Protein AF-A0A9D1MCW4-F1 (afdb_monomer)

Radius of gyration: 29.09 Å; Cα contacts (8 Å, |Δi|>4): 1003; chains: 1; bounding box: 78×63×83 Å

Structure (mmCIF, N/CA/C/O backbone):
data_AF-A0A9D1MCW4-F1
#
_entry.id   AF-A0A9D1MCW4-F1
#
loop_
_atom_site.group_PDB
_atom_site.id
_atom_site.type_symbol
_atom_site.label_atom_id
_atom_site.label_alt_id
_atom_site.label_comp_id
_atom_site.label_asym_id
_atom_site.label_entity_id
_atom_site.label_seq_id
_atom_site.pdbx_PDB_ins_code
_atom_site.Cartn_x
_atom_site.Cartn_y
_atom_site.Cartn_z
_atom_site.occupancy
_atom_site.B_iso_or_equiv
_atom_site.auth_seq_id
_atom_site.auth_comp_id
_atom_site.auth_asym_id
_atom_site.auth_atom_id
_atom_site.pdbx_PDB_model_num
ATOM 1 N N . MET A 1 1 ? 51.360 -38.820 -6.468 1.00 54.59 1 MET A N 1
ATOM 2 C CA . MET A 1 1 ? 50.993 -37.391 -6.310 1.00 54.59 1 MET A CA 1
ATOM 3 C C . MET A 1 1 ? 51.090 -36.592 -7.607 1.00 54.59 1 MET A C 1
ATOM 5 O O . MET A 1 1 ? 50.058 -36.106 -8.044 1.00 54.59 1 MET A O 1
ATOM 9 N N . ARG A 1 2 ? 52.249 -36.519 -8.287 1.00 48.69 2 ARG A N 1
ATOM 10 C CA . ARG A 1 2 ? 52.429 -35.687 -9.503 1.00 48.69 2 ARG A CA 1
ATOM 11 C C . ARG A 1 2 ? 51.416 -35.915 -10.642 1.00 48.69 2 ARG A C 1
ATOM 13 O O . ARG A 1 2 ? 50.946 -34.943 -11.211 1.00 48.69 2 ARG A O 1
ATOM 20 N N . ARG A 1 3 ? 51.007 -37.157 -10.939 1.00 44.38 3 ARG A N 1
ATOM 21 C CA . ARG A 1 3 ? 50.003 -37.432 -11.997 1.00 44.38 3 ARG A CA 1
ATOM 22 C C . ARG A 1 3 ? 48.566 -37.016 -11.642 1.00 44.38 3 ARG A C 1
ATOM 24 O O . ARG A 1 3 ? 47.810 -36.688 -12.543 1.00 44.38 3 ARG A O 1
ATOM 31 N N . ARG A 1 4 ? 48.198 -36.989 -10.353 1.00 45.53 4 ARG A N 1
ATOM 32 C CA . ARG A 1 4 ? 46.858 -36.552 -9.909 1.00 45.53 4 ARG A CA 1
ATOM 33 C C . ARG A 1 4 ? 46.729 -35.026 -9.883 1.00 45.53 4 ARG A C 1
ATOM 35 O O . ARG A 1 4 ? 45.672 -34.515 -10.210 1.00 45.53 4 ARG A O 1
ATOM 42 N N . ILE A 1 5 ? 47.820 -34.317 -9.585 1.00 63.72 5 ILE A N 1
ATOM 43 C CA . ILE A 1 5 ? 47.869 -32.844 -9.612 1.00 63.72 5 ILE A CA 1
ATOM 44 C C . ILE A 1 5 ? 47.811 -32.318 -11.057 1.00 63.72 5 ILE A C 1
ATOM 46 O O . ILE A 1 5 ? 47.117 -31.346 -11.322 1.00 63.72 5 ILE A O 1
ATOM 50 N N . ILE A 1 6 ? 48.463 -32.999 -12.008 1.00 64.69 6 ILE A N 1
ATOM 51 C CA . ILE A 1 6 ? 48.416 -32.622 -13.432 1.00 64.69 6 ILE A CA 1
ATOM 52 C C . ILE A 1 6 ? 47.017 -32.850 -14.032 1.00 64.69 6 ILE A C 1
ATOM 54 O O . ILE A 1 6 ? 46.547 -32.005 -14.783 1.00 64.69 6 ILE A O 1
ATOM 58 N N . MET A 1 7 ? 46.313 -33.930 -13.665 1.00 57.62 7 MET A N 1
ATOM 59 C CA . MET A 1 7 ? 44.915 -34.119 -14.088 1.00 57.62 7 MET A CA 1
ATOM 60 C C . MET A 1 7 ? 43.969 -33.073 -13.484 1.00 57.62 7 MET A C 1
ATOM 62 O O . MET A 1 7 ? 43.104 -32.585 -14.196 1.00 57.62 7 MET A O 1
ATOM 66 N N . LEU A 1 8 ? 44.159 -32.686 -12.217 1.00 56.41 8 LEU A N 1
ATOM 67 C CA . LEU A 1 8 ? 43.368 -31.626 -11.576 1.00 56.41 8 LEU A CA 1
ATOM 68 C C . LEU A 1 8 ? 43.591 -30.255 -12.231 1.00 56.41 8 LEU A C 1
ATOM 70 O O . LEU A 1 8 ? 42.631 -29.524 -12.427 1.00 56.41 8 LEU A O 1
ATOM 74 N N . LEU A 1 9 ? 44.823 -29.939 -12.643 1.00 55.91 9 LEU A N 1
ATOM 75 C CA . LEU A 1 9 ? 45.144 -28.697 -13.360 1.00 55.91 9 LEU A CA 1
ATOM 76 C C . LEU A 1 9 ? 44.615 -28.675 -14.802 1.00 55.91 9 LEU A C 1
ATOM 78 O O . LEU A 1 9 ? 44.145 -27.636 -15.253 1.00 55.91 9 LEU A O 1
ATOM 82 N N . ILE A 1 10 ? 44.641 -29.807 -15.514 1.00 59.81 10 ILE A N 1
ATOM 83 C CA . ILE A 1 10 ? 44.050 -29.911 -16.860 1.00 59.81 10 ILE A CA 1
ATOM 84 C C . ILE A 1 10 ? 42.520 -29.835 -16.776 1.00 59.81 10 ILE A C 1
ATOM 86 O O . ILE A 1 10 ? 41.901 -29.157 -17.585 1.00 59.81 10 ILE A O 1
ATOM 90 N N . MET A 1 11 ? 41.907 -30.457 -15.768 1.00 48.34 11 MET A N 1
ATOM 91 C CA . MET A 1 11 ? 40.462 -30.398 -15.547 1.00 48.34 11 MET A CA 1
ATOM 92 C C . MET A 1 11 ? 40.008 -28.999 -15.091 1.00 48.34 11 MET A C 1
ATOM 94 O O . MET A 1 11 ? 38.966 -28.540 -15.542 1.00 48.34 11 MET A O 1
ATOM 98 N N . MET A 1 12 ? 40.819 -28.271 -14.309 1.00 50.31 12 MET A N 1
ATOM 99 C CA . MET A 1 12 ? 40.600 -26.843 -14.023 1.00 50.31 12 MET A CA 1
ATOM 100 C C . MET A 1 12 ? 40.759 -25.964 -15.270 1.00 50.31 12 MET A C 1
ATOM 102 O O . MET A 1 12 ? 39.941 -25.077 -15.461 1.00 50.31 12 MET A O 1
ATOM 106 N N . CYS A 1 13 ? 41.734 -26.232 -16.150 1.00 42.53 13 CYS A N 1
ATOM 107 C CA . CYS A 1 13 ? 41.876 -25.495 -17.414 1.00 42.53 13 CYS A CA 1
ATOM 108 C C . CYS A 1 13 ? 40.705 -25.742 -18.377 1.00 42.53 13 CYS A C 1
ATOM 110 O O . CYS A 1 13 ? 40.255 -24.809 -19.034 1.00 42.53 13 CYS A O 1
ATOM 112 N N . VAL A 1 14 ? 40.181 -26.971 -18.440 1.00 48.94 14 VAL A N 1
ATOM 113 C CA . VAL A 1 14 ? 39.008 -27.305 -19.266 1.00 48.94 14 VAL A CA 1
ATOM 114 C C . VAL A 1 14 ? 37.723 -26.718 -18.666 1.00 48.94 14 VAL A C 1
ATOM 116 O O . VAL A 1 14 ? 36.883 -26.234 -19.414 1.00 48.94 14 VAL A O 1
ATOM 119 N N . LEU A 1 15 ? 37.599 -26.647 -17.335 1.00 41.38 15 LEU A N 1
ATOM 120 C CA . LEU A 1 15 ? 36.475 -25.972 -16.668 1.00 41.38 15 LEU A CA 1
ATOM 121 C C . LEU A 1 15 ? 36.540 -24.439 -16.797 1.00 41.38 15 LEU A C 1
ATOM 123 O O . LEU A 1 15 ? 35.501 -23.805 -16.927 1.00 41.38 15 LEU A O 1
ATOM 127 N N . THR A 1 16 ? 37.733 -23.832 -16.863 1.00 44.56 16 THR A N 1
ATOM 128 C CA . THR A 1 16 ? 37.869 -22.398 -17.190 1.00 44.56 16 THR A CA 1
ATOM 129 C C . THR A 1 16 ? 37.683 -22.106 -18.680 1.00 44.56 16 THR A C 1
ATOM 131 O O . THR A 1 16 ? 37.289 -21.001 -19.032 1.00 44.56 16 THR A O 1
ATOM 134 N N . GLN A 1 17 ? 37.916 -23.088 -19.560 1.00 38.47 17 GLN A N 1
ATOM 135 C CA . GLN A 1 17 ? 37.635 -22.971 -20.998 1.00 38.47 17 GLN A CA 1
ATOM 136 C C . GLN A 1 17 ? 36.160 -23.218 -21.345 1.00 38.47 17 GLN A C 1
ATOM 138 O O . GLN A 1 17 ? 35.706 -22.737 -22.375 1.00 38.47 17 GLN A O 1
ATOM 143 N N . GLN A 1 18 ? 35.389 -23.880 -20.475 1.00 36.19 18 GLN A N 1
ATOM 144 C CA . GLN A 1 18 ? 33.924 -23.948 -20.586 1.00 36.19 18 GLN A CA 1
ATOM 145 C C . GLN A 1 18 ? 33.193 -22.776 -19.910 1.00 36.19 18 GLN A C 1
ATOM 147 O O . GLN A 1 18 ? 31.971 -22.720 -19.954 1.00 36.19 18 GLN A O 1
ATOM 152 N N . CYS A 1 19 ? 33.932 -21.810 -19.352 1.00 36.19 19 CYS A N 1
ATOM 153 C CA . CYS A 1 19 ? 33.387 -20.539 -18.861 1.00 36.19 19 CYS A CA 1
ATOM 154 C C . CYS A 1 19 ? 33.759 -19.341 -19.761 1.00 36.19 19 CYS A C 1
ATOM 156 O O . CYS A 1 19 ? 33.480 -18.198 -19.427 1.00 36.19 19 CYS A O 1
ATOM 158 N N . TRP A 1 20 ? 34.393 -19.592 -20.912 1.00 34.84 20 TRP A N 1
ATOM 159 C CA . TRP A 1 20 ? 34.696 -18.602 -21.952 1.00 34.84 20 TRP A CA 1
ATOM 160 C C . TRP A 1 20 ? 34.176 -19.132 -23.289 1.00 34.84 20 TRP A C 1
ATOM 162 O O . TRP A 1 20 ? 34.940 -19.549 -24.150 1.00 34.84 20 TRP A O 1
ATOM 172 N N . THR A 1 21 ? 32.855 -19.260 -23.392 1.00 40.66 21 THR A N 1
ATOM 173 C CA . THR A 1 21 ? 32.040 -19.305 -24.631 1.00 40.66 21 THR A CA 1
ATOM 174 C C . THR A 1 21 ? 30.554 -19.384 -24.246 1.00 40.66 21 THR A C 1
ATOM 176 O O . THR A 1 21 ? 29.768 -20.103 -24.853 1.00 40.66 21 THR A O 1
ATOM 179 N N . ALA A 1 22 ? 30.156 -18.633 -23.215 1.00 35.38 22 ALA A N 1
ATOM 180 C CA . ALA A 1 22 ? 28.761 -18.285 -22.985 1.00 35.38 22 ALA A CA 1
ATOM 181 C C . ALA A 1 22 ? 28.579 -16.845 -23.483 1.00 35.38 22 ALA A C 1
ATOM 183 O O . ALA A 1 22 ? 28.917 -15.901 -22.781 1.00 35.38 22 ALA A O 1
ATOM 184 N N . GLY A 1 23 ? 28.156 -16.725 -24.744 1.00 34.09 23 GLY A N 1
ATOM 185 C CA . GLY A 1 23 ? 27.492 -15.543 -25.293 1.00 34.09 23 GLY A CA 1
ATOM 186 C C . GLY A 1 23 ? 28.311 -14.262 -25.461 1.00 34.09 23 GLY A C 1
ATOM 187 O O . GLY A 1 23 ? 27.974 -13.256 -24.862 1.00 34.09 23 GLY A O 1
ATOM 188 N N . ALA A 1 24 ? 29.285 -14.238 -26.376 1.00 38.56 24 ALA A N 1
ATOM 189 C CA . ALA A 1 24 ? 29.337 -13.090 -27.287 1.00 38.56 24 ALA A CA 1
ATOM 190 C C . ALA A 1 24 ? 28.273 -13.376 -28.355 1.00 38.56 24 ALA A C 1
ATOM 192 O O . ALA A 1 24 ? 28.566 -13.942 -29.408 1.00 38.56 24 ALA A O 1
ATOM 193 N N . GLN A 1 25 ? 27.015 -13.175 -27.975 1.00 37.66 25 GLN A N 1
ATOM 194 C CA . GLN A 1 25 ? 25.908 -13.117 -28.911 1.00 37.66 25 GLN A CA 1
ATOM 195 C C . GLN A 1 25 ? 25.989 -11.708 -29.492 1.00 37.66 25 GLN A C 1
ATOM 197 O O . GLN A 1 25 ? 26.117 -10.769 -28.715 1.00 37.66 25 GLN A O 1
ATOM 202 N N . ASP A 1 26 ? 26.051 -11.570 -30.819 1.00 43.06 26 ASP A N 1
ATOM 203 C CA . ASP A 1 26 ? 25.882 -10.264 -31.469 1.00 43.06 26 ASP A CA 1
ATOM 204 C C . ASP A 1 26 ? 24.716 -9.546 -30.769 1.00 43.06 26 ASP A C 1
ATOM 206 O O . ASP A 1 26 ? 23.636 -10.137 -30.681 1.00 43.06 26 ASP A O 1
ATOM 210 N N . ASP A 1 27 ? 24.950 -8.347 -30.224 1.00 57.09 27 ASP A N 1
ATOM 211 C CA . ASP A 1 27 ? 23.926 -7.494 -29.605 1.00 57.09 27 ASP A CA 1
ATOM 212 C C . ASP A 1 27 ? 22.937 -7.079 -30.700 1.00 57.09 27 ASP A C 1
ATOM 214 O O . ASP A 1 27 ? 23.063 -6.043 -31.352 1.00 57.09 27 ASP A O 1
ATOM 218 N N . VAL A 1 28 ? 21.999 -7.970 -31.003 1.00 68.75 28 VAL A N 1
ATOM 219 C CA . VAL A 1 28 ? 20.949 -7.750 -31.984 1.00 68.75 28 VAL A CA 1
ATOM 220 C C . VAL A 1 28 ? 19.931 -6.821 -31.342 1.00 68.75 28 VAL A C 1
ATOM 222 O O . VAL A 1 28 ? 19.087 -7.297 -30.603 1.00 68.75 28 VAL A O 1
ATOM 225 N N . TYR A 1 29 ? 20.016 -5.521 -31.632 1.00 90.88 29 TYR A N 1
ATOM 226 C CA . TYR A 1 29 ? 19.023 -4.556 -31.169 1.00 90.88 29 TYR A CA 1
ATOM 227 C C . TYR A 1 29 ? 17.855 -4.456 -32.160 1.00 90.88 29 TYR A C 1
ATOM 229 O O . TYR A 1 29 ? 18.009 -4.093 -33.337 1.00 90.88 29 TYR A O 1
ATOM 237 N N . THR A 1 30 ? 16.677 -4.841 -31.693 1.00 93.94 30 THR A N 1
ATOM 238 C CA . THR A 1 30 ? 15.460 -5.037 -32.481 1.00 93.94 30 THR A CA 1
ATOM 239 C C . THR A 1 30 ? 14.489 -3.864 -32.360 1.00 93.94 30 THR A C 1
ATOM 241 O O . THR A 1 30 ? 14.639 -2.947 -31.550 1.00 93.94 30 THR A O 1
ATOM 244 N N . ARG A 1 31 ? 13.455 -3.865 -33.206 1.00 94.25 31 ARG A N 1
ATOM 245 C CA . ARG A 1 31 ? 12.383 -2.863 -33.165 1.00 94.25 31 ARG A CA 1
ATOM 246 C C . ARG A 1 31 ? 11.529 -2.971 -31.910 1.00 94.25 31 ARG A C 1
ATOM 248 O O . ARG A 1 31 ? 10.980 -1.954 -31.496 1.00 94.25 31 ARG A O 1
ATOM 255 N N . GLU A 1 32 ? 11.367 -4.167 -31.355 1.00 90.88 32 GLU A N 1
ATOM 256 C CA . GLU A 1 32 ? 10.614 -4.365 -30.116 1.00 90.88 32 GLU A CA 1
ATOM 257 C C . GLU A 1 32 ? 11.377 -3.888 -28.879 1.00 90.88 32 GLU A C 1
ATOM 259 O O . GLU A 1 32 ? 10.776 -3.224 -28.041 1.00 90.88 32 GLU A O 1
ATOM 264 N N . GLU A 1 33 ? 12.691 -4.109 -28.820 1.00 91.00 33 GLU A N 1
ATOM 265 C CA . GLU A 1 33 ? 13.544 -3.573 -27.750 1.00 91.00 33 GLU A CA 1
ATOM 266 C C . GLU A 1 33 ? 13.581 -2.043 -27.811 1.00 91.00 33 GLU A C 1
ATOM 268 O O . GLU A 1 33 ? 13.320 -1.378 -26.814 1.00 91.00 33 GLU A O 1
ATOM 273 N N . LEU A 1 34 ? 13.733 -1.459 -29.009 1.00 95.12 34 LEU A N 1
ATOM 274 C CA . LEU A 1 34 ? 13.614 -0.006 -29.179 1.00 95.12 34 LEU A CA 1
ATOM 275 C C . LEU A 1 34 ? 12.238 0.529 -28.751 1.00 95.12 34 LEU A C 1
ATOM 277 O O . LEU A 1 34 ? 12.143 1.652 -28.254 1.00 95.12 34 LEU A O 1
ATOM 281 N N . ALA A 1 35 ? 11.165 -0.235 -28.972 1.00 92.38 35 ALA A N 1
ATOM 282 C CA . ALA A 1 35 ? 9.830 0.161 -28.541 1.00 92.38 35 ALA A CA 1
ATOM 283 C C . ALA A 1 35 ? 9.711 0.165 -27.012 1.00 92.38 35 ALA A C 1
ATOM 285 O O . ALA A 1 35 ? 9.156 1.112 -26.453 1.00 92.38 35 ALA A O 1
ATOM 286 N N . ASP A 1 36 ? 10.237 -0.866 -26.353 1.00 87.94 36 ASP A N 1
ATOM 287 C CA . ASP A 1 36 ? 10.270 -0.966 -24.896 1.00 87.94 36 ASP A CA 1
ATOM 288 C C . ASP A 1 36 ? 11.105 0.163 -24.282 1.00 87.94 36 ASP A C 1
ATOM 290 O O . ASP A 1 36 ? 10.581 0.950 -23.496 1.00 87.94 36 ASP A O 1
ATOM 294 N N . ASP A 1 37 ? 12.344 0.357 -24.738 1.00 91.44 37 ASP A N 1
ATOM 295 C CA . ASP A 1 37 ? 13.271 1.333 -24.157 1.00 91.44 37 ASP A CA 1
ATOM 296 C C . ASP A 1 37 ? 12.800 2.783 -24.324 1.00 91.44 37 ASP A C 1
ATOM 298 O O . ASP A 1 37 ? 12.926 3.617 -23.417 1.00 91.44 37 ASP A O 1
ATOM 302 N N . VAL A 1 38 ? 12.233 3.117 -25.487 1.00 93.31 38 VAL A N 1
ATOM 303 C CA . VAL A 1 38 ? 11.706 4.462 -25.755 1.00 93.31 38 VAL A CA 1
ATOM 304 C C . VAL A 1 38 ? 10.458 4.723 -24.929 1.00 93.31 38 VAL A C 1
ATOM 306 O O . VAL A 1 38 ? 10.324 5.819 -24.378 1.00 93.31 38 VAL A O 1
ATOM 309 N N . MET A 1 39 ? 9.551 3.748 -24.841 1.00 87.88 39 MET A N 1
ATOM 310 C CA . MET A 1 39 ? 8.335 3.907 -24.053 1.00 87.88 39 MET A CA 1
ATOM 311 C C . MET A 1 39 ? 8.657 3.970 -22.564 1.00 87.88 39 MET A C 1
ATOM 313 O O . MET A 1 39 ? 8.202 4.897 -21.903 1.00 87.88 39 MET A O 1
ATOM 317 N N . GLY A 1 40 ? 9.524 3.086 -22.070 1.00 81.31 40 GLY A N 1
ATOM 318 C CA . GLY A 1 40 ? 10.022 3.113 -20.699 1.00 81.31 40 GLY A CA 1
ATOM 319 C C . GLY A 1 40 ? 10.732 4.427 -20.377 1.00 81.31 40 GLY A C 1
ATOM 320 O O . GLY A 1 40 ? 10.537 4.991 -19.308 1.00 81.31 40 GLY A O 1
ATOM 321 N N . THR A 1 41 ? 11.479 5.005 -21.324 1.00 85.50 41 THR A N 1
ATOM 322 C CA . THR A 1 41 ? 12.072 6.342 -21.145 1.00 85.50 41 THR A CA 1
ATOM 323 C C . THR A 1 41 ? 11.022 7.450 -21.125 1.00 85.50 41 THR A C 1
ATOM 325 O O . THR A 1 41 ? 11.139 8.385 -20.334 1.00 85.50 41 THR A O 1
ATOM 328 N N . TYR A 1 42 ? 9.999 7.381 -21.980 1.00 84.88 42 TYR A N 1
ATOM 329 C CA . TYR A 1 42 ? 8.898 8.339 -21.948 1.00 84.88 42 TYR A CA 1
ATOM 330 C C . TYR A 1 42 ? 8.137 8.258 -20.629 1.00 84.88 42 TYR A C 1
ATOM 332 O O . TYR A 1 42 ? 7.955 9.289 -19.999 1.00 84.88 42 TYR A O 1
ATOM 340 N N . GLU A 1 43 ? 7.741 7.066 -20.188 1.00 74.81 43 GLU A N 1
ATOM 341 C CA . GLU A 1 43 ? 7.061 6.821 -18.909 1.00 74.81 43 GLU A CA 1
ATOM 342 C C . GLU A 1 43 ? 7.929 7.292 -17.742 1.00 74.81 43 GLU A C 1
ATOM 344 O O . GLU A 1 43 ? 7.464 8.050 -16.901 1.00 74.81 43 GLU A O 1
ATOM 349 N N . TYR A 1 44 ? 9.225 6.977 -17.756 1.00 70.94 44 TYR A N 1
ATOM 350 C CA . TYR A 1 44 ? 10.175 7.456 -16.754 1.00 70.94 44 TYR A CA 1
ATOM 351 C C . TYR A 1 44 ? 10.247 8.986 -16.684 1.00 70.94 44 TYR A C 1
ATOM 353 O O . TYR A 1 44 ? 10.312 9.562 -15.603 1.00 70.94 44 TYR A O 1
ATOM 361 N N . ILE A 1 45 ? 10.260 9.680 -17.822 1.00 74.00 45 ILE A N 1
ATOM 362 C CA . ILE A 1 45 ? 10.342 11.147 -17.823 1.00 74.00 45 ILE A CA 1
ATOM 363 C C . ILE A 1 45 ? 8.984 11.765 -17.486 1.00 74.00 45 ILE A C 1
ATOM 365 O O . ILE A 1 45 ? 8.925 12.776 -16.794 1.00 74.00 45 ILE A O 1
ATOM 369 N N . THR A 1 46 ? 7.904 11.177 -18.000 1.00 69.75 46 THR A N 1
ATOM 370 C CA . THR A 1 46 ? 6.554 11.735 -17.911 1.00 69.75 46 THR A CA 1
ATOM 371 C C . THR A 1 46 ? 5.801 11.393 -16.648 1.00 69.75 46 THR A C 1
ATOM 373 O O . THR A 1 46 ? 4.856 12.114 -16.336 1.00 69.75 46 THR A O 1
ATOM 376 N N . GLN A 1 47 ? 6.204 10.316 -15.976 1.00 57.97 47 GLN A N 1
ATOM 377 C CA . GLN A 1 47 ? 5.496 9.689 -14.864 1.00 57.97 47 GLN A CA 1
ATOM 378 C C . GLN A 1 47 ? 4.056 9.264 -15.218 1.00 57.97 47 GLN A C 1
ATOM 380 O O . GLN A 1 47 ? 3.255 8.992 -14.336 1.00 57.97 47 GLN A O 1
ATOM 385 N N . GLU A 1 48 ? 3.708 9.178 -16.508 1.00 56.72 48 GLU A N 1
ATOM 386 C CA . GLU A 1 48 ? 2.378 8.773 -16.971 1.00 56.72 48 GLU A CA 1
ATOM 387 C C . GLU A 1 48 ? 2.424 7.363 -17.555 1.00 56.72 48 GLU A C 1
ATOM 389 O O . GLU A 1 48 ? 3.068 7.134 -18.581 1.00 56.72 48 GLU A O 1
ATOM 394 N N . PHE A 1 49 ? 1.672 6.435 -16.961 1.00 47.94 49 PHE A N 1
ATOM 395 C CA . PHE A 1 49 ? 1.419 5.137 -17.578 1.00 47.94 49 PHE A CA 1
ATOM 396 C C . PHE A 1 49 ? 0.342 5.277 -18.661 1.00 47.94 49 PHE A C 1
ATOM 398 O O . PHE A 1 49 ? -0.788 5.684 -18.398 1.00 47.94 49 PHE A O 1
ATOM 405 N N . SER A 1 50 ? 0.689 4.961 -19.911 1.00 48.09 50 SER A N 1
ATOM 406 C CA . SER A 1 50 ? -0.232 5.091 -21.046 1.00 48.09 50 SER A CA 1
ATOM 407 C C . SER A 1 50 ? -0.838 3.737 -21.412 1.00 48.09 50 SER A C 1
ATOM 409 O O . SER A 1 50 ? -0.234 2.979 -22.169 1.00 48.09 50 SER A O 1
ATOM 411 N N . LEU A 1 51 ? -2.051 3.428 -20.947 1.00 42.34 51 LEU A N 1
ATOM 412 C CA . LEU A 1 51 ? -2.790 2.273 -21.465 1.00 42.34 51 LEU A CA 1
ATOM 413 C C . LEU A 1 51 ? -3.323 2.567 -22.882 1.00 42.34 51 LEU A C 1
ATOM 415 O O . LEU A 1 51 ? -3.930 3.618 -23.114 1.00 42.34 51 LEU A O 1
ATOM 419 N N . PRO A 1 52 ? -3.146 1.662 -23.863 1.00 44.56 52 PRO A N 1
ATOM 420 C CA . PRO A 1 52 ? -3.751 1.828 -25.176 1.00 44.56 52 PRO A CA 1
ATOM 421 C C . PRO A 1 52 ? -5.278 1.692 -25.063 1.00 44.56 52 PRO A C 1
ATOM 423 O O . PRO A 1 52 ? -5.814 0.589 -25.053 1.00 44.56 52 PRO A O 1
ATOM 426 N N . MET A 1 53 ? -5.988 2.823 -25.038 1.00 35.84 53 MET A N 1
ATOM 427 C CA . MET A 1 53 ? -7.446 2.931 -24.841 1.00 35.84 53 MET A CA 1
ATOM 428 C C . MET A 1 53 ? -8.310 2.322 -25.973 1.00 35.84 53 MET A C 1
ATOM 430 O O . MET A 1 53 ? -9.494 2.626 -26.096 1.00 35.84 53 MET A O 1
ATOM 434 N N . SER A 1 54 ? -7.751 1.480 -26.851 1.00 42.25 54 SER A N 1
ATOM 435 C CA . SER A 1 54 ? -8.544 0.773 -27.860 1.00 42.25 54 SER A CA 1
ATOM 436 C C . SER A 1 54 ? -7.998 -0.617 -28.184 1.00 42.25 54 SER A C 1
ATOM 438 O O . SER A 1 54 ? -6.843 -0.766 -28.586 1.00 42.25 54 SER A O 1
ATOM 440 N N . GLU A 1 55 ? -8.886 -1.612 -28.158 1.00 41.97 55 GLU A N 1
ATOM 441 C CA . GLU A 1 55 ? -8.674 -2.990 -28.631 1.00 41.97 55 GLU A CA 1
ATOM 442 C C . GLU A 1 55 ? -8.446 -3.113 -30.152 1.00 41.97 55 GLU A C 1
ATOM 444 O O . GLU A 1 55 ? -8.433 -4.221 -30.697 1.00 41.97 55 GLU A O 1
ATOM 449 N N . ARG A 1 56 ? -8.275 -2.014 -30.906 1.00 48.16 56 ARG A N 1
ATOM 450 C CA . ARG A 1 56 ? -8.005 -2.146 -32.342 1.00 48.16 56 ARG A CA 1
ATOM 451 C C . ARG A 1 56 ? -6.633 -2.776 -32.551 1.00 48.16 56 ARG A C 1
ATOM 453 O O . ARG A 1 56 ? -5.594 -2.176 -32.292 1.00 48.16 56 ARG A O 1
ATOM 460 N N . ILE A 1 57 ? -6.642 -4.003 -33.063 1.00 53.31 57 ILE A N 1
ATOM 461 C CA . ILE A 1 57 ? -5.461 -4.683 -33.587 1.00 53.31 57 ILE A CA 1
ATOM 462 C C . ILE A 1 57 ? -4.948 -3.860 -34.776 1.00 53.31 57 ILE A C 1
ATOM 464 O O . ILE A 1 57 ? -5.571 -3.843 -35.834 1.00 53.31 57 ILE A O 1
ATOM 468 N N . VAL A 1 58 ? -3.851 -3.129 -34.565 1.00 66.56 58 VAL A N 1
ATOM 469 C CA . VAL A 1 58 ? -3.185 -2.330 -35.609 1.00 66.56 58 VAL A CA 1
ATOM 470 C C . VAL A 1 58 ? -2.219 -3.190 -36.429 1.00 66.56 58 VAL A C 1
ATOM 472 O O . VAL A 1 58 ? -2.141 -3.030 -37.642 1.00 66.56 58 VAL A O 1
ATOM 475 N N . PHE A 1 59 ? -1.522 -4.128 -35.779 1.00 80.12 59 PHE A N 1
ATOM 476 C CA . PHE A 1 59 ? -0.524 -4.992 -36.410 1.00 80.12 59 PHE A CA 1
ATOM 477 C C . PHE A 1 59 ? -0.849 -6.469 -36.178 1.00 80.12 59 PHE A C 1
ATOM 479 O O . PHE A 1 59 ? -1.167 -6.866 -35.053 1.00 80.12 59 PHE A O 1
ATOM 486 N N . ASP A 1 60 ? -0.759 -7.266 -37.239 1.00 81.88 60 ASP A N 1
ATOM 487 C CA . ASP A 1 60 ? -1.095 -8.694 -37.253 1.00 81.88 60 ASP A CA 1
ATOM 488 C C . ASP A 1 60 ? 0.027 -9.551 -36.626 1.00 81.88 60 ASP A C 1
ATOM 490 O O . ASP A 1 60 ? -0.223 -10.653 -36.138 1.00 81.88 60 ASP A O 1
ATOM 494 N N . ASP A 1 61 ? 1.261 -9.041 -36.595 1.00 78.75 61 ASP A N 1
ATOM 495 C CA . ASP A 1 61 ? 2.466 -9.734 -36.122 1.00 78.75 61 ASP A CA 1
ATOM 496 C C . ASP A 1 61 ? 2.831 -9.452 -34.654 1.00 78.75 61 ASP A C 1
ATOM 498 O O . ASP A 1 61 ? 3.733 -10.088 -34.113 1.00 78.75 61 ASP A O 1
ATOM 502 N N . LYS A 1 62 ? 2.090 -8.583 -33.952 1.00 64.06 62 LYS A N 1
ATOM 503 C CA . LYS A 1 62 ? 2.366 -8.256 -32.537 1.00 64.06 62 LYS A CA 1
ATOM 504 C C . LYS A 1 62 ? 2.209 -9.443 -31.577 1.00 64.06 62 LYS A C 1
ATOM 506 O O . LYS A 1 62 ? 2.819 -9.453 -30.518 1.00 64.06 62 LYS A O 1
ATOM 511 N N . GLY A 1 63 ? 1.377 -10.435 -31.922 1.00 59.22 63 GLY A N 1
ATOM 512 C CA . GLY A 1 63 ? 1.108 -11.608 -31.075 1.00 59.22 63 GLY A CA 1
ATOM 513 C C . GLY A 1 63 ? 2.288 -12.576 -30.939 1.00 59.22 63 GLY A C 1
ATOM 514 O O . GLY A 1 63 ? 2.208 -13.511 -30.150 1.00 59.22 63 GLY A O 1
ATOM 515 N N . GLN A 1 64 ? 3.356 -12.362 -31.711 1.00 59.09 64 GLN A N 1
ATOM 516 C CA . GLN A 1 64 ? 4.597 -13.138 -31.660 1.00 59.09 64 GLN A CA 1
ATOM 517 C C . GLN A 1 64 ? 5.605 -12.564 -30.644 1.00 59.09 64 GLN A C 1
ATOM 519 O O . GLN A 1 64 ? 6.556 -13.251 -30.294 1.00 59.09 64 GLN A O 1
ATOM 524 N N . SER A 1 65 ? 5.390 -11.330 -30.168 1.00 64.06 65 SER A N 1
ATOM 525 C CA . SER A 1 65 ? 6.323 -10.573 -29.327 1.00 64.06 65 SER A CA 1
ATOM 526 C C . SER A 1 65 ? 5.856 -10.509 -27.871 1.00 64.06 65 SER A C 1
ATOM 528 O O . SER A 1 65 ? 4.678 -10.257 -27.592 1.00 64.06 65 SER A O 1
ATOM 530 N N . GLN A 1 66 ? 6.791 -10.664 -26.930 1.00 61.97 66 GLN A N 1
ATOM 531 C CA . GLN A 1 66 ? 6.541 -10.404 -25.505 1.00 61.97 66 GLN A CA 1
ATOM 532 C C . GLN A 1 66 ? 6.278 -8.911 -25.219 1.00 61.97 66 GLN A C 1
ATOM 534 O O . GLN A 1 66 ? 5.566 -8.581 -24.276 1.00 61.97 66 GLN A O 1
ATOM 539 N N . TYR A 1 67 ? 6.718 -8.015 -26.108 1.00 65.69 67 TYR A N 1
ATOM 540 C CA . TYR A 1 67 ? 6.549 -6.560 -26.030 1.00 65.69 67 TYR A CA 1
ATOM 541 C C . TYR A 1 67 ? 5.285 -6.050 -26.743 1.00 65.69 67 TYR A C 1
ATOM 543 O O . TYR A 1 67 ? 5.175 -4.870 -27.085 1.00 65.69 67 TYR A O 1
ATOM 551 N N . LYS A 1 68 ? 4.282 -6.913 -26.969 1.00 70.62 68 LYS A N 1
ATOM 552 C CA . LYS A 1 68 ? 3.025 -6.575 -27.674 1.00 70.62 68 LYS A CA 1
ATOM 553 C C . LYS A 1 68 ? 2.356 -5.283 -27.178 1.00 70.62 68 LYS A C 1
ATOM 555 O O . LYS A 1 68 ? 1.765 -4.557 -27.979 1.00 70.62 68 LYS A O 1
ATOM 560 N N . MET A 1 69 ? 2.433 -5.012 -25.872 1.00 70.25 69 MET A N 1
ATOM 561 C CA . MET A 1 69 ? 1.872 -3.815 -25.243 1.00 70.25 69 MET A CA 1
ATOM 562 C C . MET A 1 69 ? 2.697 -2.578 -25.603 1.00 70.25 69 MET A C 1
ATOM 564 O O . MET A 1 69 ? 2.142 -1.614 -26.129 1.00 70.25 69 MET A O 1
ATOM 568 N N . ARG A 1 70 ? 4.022 -2.655 -25.437 1.00 77.88 70 ARG A N 1
ATOM 569 C CA . ARG A 1 70 ? 4.976 -1.593 -25.790 1.00 77.88 70 ARG A CA 1
ATOM 570 C C . ARG A 1 70 ? 4.845 -1.167 -27.241 1.00 77.88 70 ARG A C 1
ATOM 572 O O . ARG A 1 70 ? 4.739 0.022 -27.522 1.00 77.88 70 ARG A O 1
ATOM 579 N N . ILE A 1 71 ? 4.717 -2.132 -28.153 1.00 85.25 71 ILE A N 1
ATOM 580 C CA . ILE A 1 71 ? 4.497 -1.892 -29.587 1.00 85.25 71 ILE A CA 1
ATOM 581 C C . ILE A 1 71 ? 3.245 -1.031 -29.833 1.00 85.25 71 ILE A C 1
ATOM 583 O O . ILE A 1 71 ? 3.262 -0.121 -30.665 1.00 85.25 71 ILE A O 1
ATOM 587 N N . MET A 1 72 ? 2.150 -1.290 -29.111 1.00 78.62 72 MET A N 1
ATOM 588 C CA . MET A 1 72 ? 0.933 -0.481 -29.228 1.00 78.62 72 MET A CA 1
ATOM 589 C C . MET A 1 72 ? 1.117 0.918 -28.639 1.00 78.62 72 MET A C 1
ATOM 591 O O . MET A 1 72 ? 0.681 1.889 -29.257 1.00 78.62 72 MET A O 1
ATOM 595 N N . GLN A 1 73 ? 1.771 1.030 -27.483 1.00 78.38 73 GLN A N 1
ATOM 596 C CA . GLN A 1 73 ? 2.008 2.311 -26.821 1.00 78.38 73 GLN A CA 1
ATOM 597 C C . GLN A 1 73 ? 2.862 3.241 -27.692 1.00 78.38 73 GLN A C 1
ATOM 599 O O . GLN A 1 73 ? 2.442 4.365 -27.969 1.00 78.38 73 GLN A O 1
ATOM 604 N N . VAL A 1 74 ? 3.992 2.766 -28.232 1.00 87.88 74 VAL A N 1
ATOM 605 C CA . VAL A 1 74 ? 4.854 3.595 -29.096 1.00 87.88 74 VAL A CA 1
ATOM 606 C C . VAL A 1 74 ? 4.184 3.998 -30.405 1.00 87.88 74 VAL A C 1
ATOM 608 O O . VAL A 1 74 ? 4.488 5.066 -30.942 1.00 87.88 74 VAL A O 1
ATOM 611 N N . TYR A 1 75 ? 3.265 3.176 -30.919 1.00 87.50 75 TYR A N 1
ATOM 612 C CA . TYR A 1 75 ? 2.470 3.518 -32.094 1.00 87.50 75 TYR A CA 1
ATOM 613 C C . TYR A 1 75 ? 1.461 4.628 -31.790 1.00 87.50 75 TYR A C 1
ATOM 615 O O . TYR A 1 75 ? 1.421 5.636 -32.495 1.00 87.50 75 TYR A O 1
ATOM 623 N N . LEU A 1 76 ? 0.682 4.483 -30.715 1.00 81.81 76 LEU A N 1
ATOM 624 C CA . LEU A 1 76 ? -0.322 5.474 -30.314 1.00 81.81 76 LEU A CA 1
ATOM 625 C C . LEU A 1 76 ? 0.309 6.798 -29.873 1.00 81.81 76 LEU A C 1
ATOM 627 O O . LEU A 1 76 ? -0.216 7.867 -30.184 1.00 81.81 76 LEU A O 1
ATOM 631 N N . ALA A 1 77 ? 1.462 6.737 -29.207 1.00 82.19 77 ALA A N 1
ATOM 632 C CA . ALA A 1 77 ? 2.235 7.914 -28.830 1.00 82.19 77 ALA A CA 1
ATOM 633 C C . ALA A 1 77 ? 2.867 8.626 -30.044 1.00 82.19 77 ALA A C 1
ATOM 635 O O . ALA A 1 77 ? 3.266 9.792 -29.944 1.00 82.19 77 ALA A O 1
ATOM 636 N N . GLY A 1 78 ? 2.916 7.955 -31.203 1.00 89.62 78 GLY A N 1
ATOM 637 C CA . GLY A 1 78 ? 3.490 8.466 -32.446 1.00 89.62 78 GLY A CA 1
ATOM 638 C C . GLY A 1 78 ? 5.017 8.386 -32.503 1.00 89.62 78 GLY A C 1
ATOM 639 O O . GLY A 1 78 ? 5.637 9.060 -33.329 1.00 89.62 78 GLY A O 1
ATOM 640 N N . PHE A 1 79 ? 5.645 7.584 -31.641 1.00 93.62 79 PHE A N 1
ATOM 641 C CA . PHE A 1 79 ? 7.096 7.391 -31.629 1.00 93.62 79 PHE A CA 1
ATOM 642 C C . PHE A 1 79 ? 7.535 6.475 -32.771 1.00 93.62 79 PHE A C 1
ATOM 644 O O . PHE A 1 79 ? 8.473 6.800 -33.507 1.00 93.62 79 PHE A O 1
ATOM 651 N N . MET A 1 80 ? 6.805 5.382 -32.997 1.00 94.06 80 MET A N 1
ATOM 652 C CA . MET A 1 80 ? 7.120 4.388 -34.024 1.00 94.06 80 MET A CA 1
ATOM 653 C C . MET A 1 80 ? 5.920 4.112 -34.931 1.00 94.06 80 MET A C 1
ATOM 655 O O . MET A 1 80 ? 4.774 4.159 -34.508 1.00 94.06 80 MET A O 1
ATOM 659 N N . ASN A 1 81 ? 6.199 3.788 -36.193 1.00 90.62 81 ASN A N 1
ATOM 660 C CA . ASN A 1 81 ? 5.204 3.312 -37.155 1.00 90.62 81 ASN A CA 1
ATOM 661 C C . ASN A 1 81 ? 5.503 1.855 -37.520 1.00 90.62 81 ASN A C 1
ATOM 663 O O . ASN A 1 81 ? 6.643 1.404 -37.359 1.00 90.62 81 ASN A O 1
ATOM 667 N N . GLY A 1 82 ? 4.507 1.157 -38.068 1.00 88.50 82 GLY A N 1
ATOM 668 C CA . GLY A 1 82 ? 4.718 -0.134 -38.720 1.00 88.50 82 GLY A CA 1
ATOM 669 C C . GLY A 1 82 ? 5.654 -0.026 -39.924 1.00 88.50 82 GLY A C 1
ATOM 670 O O . GLY A 1 82 ? 5.833 1.052 -40.497 1.00 88.50 82 GLY A O 1
ATOM 671 N N . VAL A 1 83 ? 6.259 -1.152 -40.295 1.00 89.38 83 VAL A N 1
ATOM 672 C CA . VAL A 1 83 ? 7.015 -1.280 -41.551 1.00 89.38 83 VAL A CA 1
ATOM 673 C C . VAL A 1 83 ? 6.084 -1.445 -42.756 1.00 89.38 83 VAL A C 1
ATOM 675 O O . VAL A 1 83 ? 6.497 -1.202 -43.886 1.00 89.38 83 VAL A O 1
ATOM 678 N N . ASP A 1 84 ? 4.828 -1.817 -42.499 1.00 88.00 84 ASP A N 1
ATOM 679 C CA . ASP A 1 84 ? 3.731 -1.896 -43.463 1.00 88.00 84 ASP A CA 1
ATOM 680 C C . ASP A 1 84 ? 2.397 -1.552 -42.763 1.00 88.00 84 ASP A C 1
ATOM 682 O O . ASP A 1 84 ? 2.357 -1.384 -41.541 1.00 88.00 84 ASP A O 1
ATOM 686 N N . GLU A 1 85 ? 1.290 -1.484 -43.509 1.00 82.38 85 GLU A N 1
ATOM 687 C CA . GLU A 1 85 ? -0.054 -1.154 -43.005 1.00 82.38 85 GLU A CA 1
ATOM 688 C C . GLU A 1 85 ? -0.509 -2.051 -41.846 1.00 82.38 85 GLU A C 1
ATOM 690 O O . GLU A 1 85 ? -1.300 -1.615 -41.011 1.00 82.38 85 GLU A O 1
ATOM 695 N N . LYS A 1 86 ? -0.021 -3.297 -41.797 1.00 86.38 86 LYS A N 1
ATOM 696 C CA . LYS A 1 86 ? -0.398 -4.304 -40.792 1.00 86.38 86 LYS A CA 1
ATOM 697 C C . LYS A 1 86 ? 0.777 -5.017 -40.132 1.00 86.38 86 LYS A C 1
ATOM 699 O O . LYS A 1 86 ? 0.553 -5.970 -39.392 1.00 86.38 86 LYS A O 1
ATOM 704 N N . LEU A 1 87 ? 2.013 -4.591 -40.389 1.00 90.19 87 LEU A N 1
ATOM 705 C CA . LEU A 1 8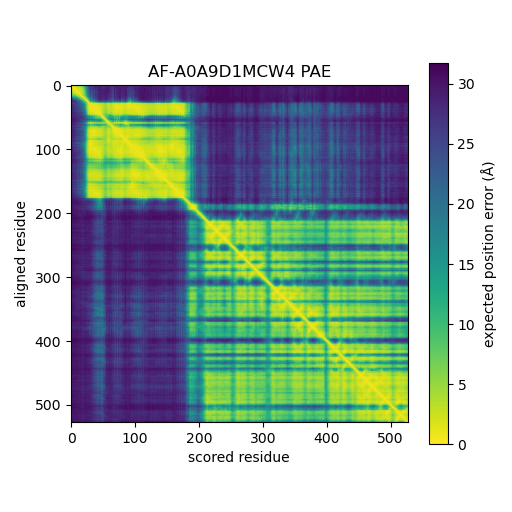7 ? 3.203 -5.246 -39.846 1.00 90.19 87 LEU A CA 1
ATOM 706 C C . LEU A 1 87 ? 4.052 -4.263 -39.056 1.00 90.19 87 LEU A C 1
ATOM 708 O O . LEU A 1 87 ? 4.410 -3.192 -39.554 1.00 90.19 87 LEU A O 1
ATOM 712 N N . PHE A 1 88 ? 4.411 -4.656 -37.840 1.00 92.50 88 PHE A N 1
ATOM 713 C CA . PHE A 1 88 ? 5.382 -3.937 -37.032 1.00 92.50 88 PHE A CA 1
ATOM 714 C C . PHE A 1 88 ? 6.810 -4.454 -37.231 1.00 92.50 88 PHE A C 1
ATOM 716 O O . PHE A 1 88 ? 7.736 -3.644 -37.172 1.00 92.50 88 PHE A O 1
ATOM 723 N N . ALA A 1 89 ? 6.971 -5.750 -37.511 1.00 92.75 89 ALA A N 1
ATOM 724 C CA . ALA A 1 89 ? 8.222 -6.505 -37.579 1.00 92.75 89 ALA A CA 1
ATOM 725 C C . ALA A 1 89 ? 9.046 -6.425 -36.275 1.00 92.75 89 ALA A C 1
ATOM 727 O O . ALA A 1 89 ? 10.094 -5.782 -36.271 1.00 92.75 89 ALA A O 1
ATOM 728 N N . PRO A 1 90 ? 8.581 -7.040 -35.167 1.00 90.12 90 PRO A N 1
ATOM 729 C CA . PRO A 1 90 ? 9.228 -6.931 -33.853 1.00 90.12 90 PRO A CA 1
ATOM 730 C C . PRO A 1 90 ? 10.703 -7.359 -33.863 1.00 90.12 90 PRO A C 1
ATOM 732 O O . PRO A 1 90 ? 11.561 -6.566 -33.487 1.00 90.12 90 PRO A O 1
ATOM 735 N N . ASP A 1 91 ? 11.006 -8.533 -34.423 1.00 91.25 91 ASP A N 1
ATOM 736 C CA . ASP A 1 91 ? 12.363 -9.110 -34.456 1.00 91.25 91 ASP A CA 1
ATOM 737 C C . ASP A 1 91 ? 13.311 -8.427 -35.458 1.00 91.25 91 ASP A C 1
ATOM 739 O O . ASP A 1 91 ? 14.481 -8.800 -35.594 1.00 91.25 91 ASP A O 1
ATOM 743 N N . GLN A 1 92 ? 12.814 -7.474 -36.253 1.00 93.06 92 GLN A N 1
ATOM 744 C CA . GLN A 1 92 ? 13.647 -6.814 -37.247 1.00 93.06 92 GLN A CA 1
ATOM 745 C C . GLN A 1 92 ? 14.626 -5.867 -36.549 1.00 93.06 92 GLN A C 1
ATOM 747 O O . GLN A 1 92 ? 14.247 -5.042 -35.723 1.00 93.06 92 GLN A O 1
ATOM 752 N N . LYS A 1 93 ? 15.890 -5.942 -36.962 1.00 94.62 93 LYS A N 1
ATOM 753 C CA . LYS A 1 93 ? 16.958 -5.062 -36.492 1.00 94.62 93 LYS A CA 1
ATOM 754 C C . LYS A 1 93 ? 16.735 -3.612 -36.899 1.00 94.62 93 LYS A C 1
ATOM 756 O O . LYS A 1 93 ? 16.272 -3.339 -38.013 1.00 94.62 93 LYS A O 1
ATOM 761 N N . VAL A 1 94 ? 17.114 -2.694 -36.017 1.00 95.12 94 VAL A N 1
ATOM 762 C CA . VAL A 1 94 ? 17.055 -1.253 -36.288 1.00 95.12 94 VAL A CA 1
ATOM 763 C C . VAL A 1 94 ? 18.415 -0.702 -36.687 1.00 95.12 94 VAL A C 1
ATOM 765 O O . VAL A 1 94 ? 19.449 -1.120 -36.170 1.00 95.12 94 VAL A O 1
ATOM 768 N N . THR A 1 95 ? 18.422 0.263 -37.606 1.00 94.94 95 THR A N 1
ATOM 769 C CA . THR A 1 95 ? 19.634 1.033 -37.904 1.00 94.94 95 THR A CA 1
ATOM 770 C C . THR A 1 95 ? 19.784 2.207 -36.946 1.00 94.94 95 THR A C 1
ATOM 772 O O . THR A 1 95 ? 18.796 2.735 -36.424 1.00 94.94 95 THR A O 1
ATOM 775 N N . ASN A 1 96 ? 21.013 2.690 -36.784 1.00 93.94 96 ASN A N 1
ATOM 776 C CA . ASN A 1 96 ? 21.306 3.895 -36.010 1.00 93.94 96 ASN A CA 1
ATOM 777 C C . ASN A 1 96 ? 20.426 5.088 -36.439 1.00 93.94 96 ASN A C 1
ATOM 779 O O . ASN A 1 96 ? 19.787 5.726 -35.600 1.00 93.94 96 ASN A O 1
ATOM 783 N N . ALA A 1 97 ? 20.266 5.334 -37.746 1.00 93.69 97 ALA A N 1
ATOM 784 C CA . ALA A 1 97 ? 19.388 6.398 -38.249 1.00 93.69 97 ALA A CA 1
ATOM 785 C C . ALA A 1 97 ? 17.910 6.247 -37.823 1.00 93.69 97 ALA A C 1
ATOM 787 O O . ALA A 1 97 ? 17.226 7.251 -37.582 1.00 93.69 97 ALA A O 1
ATOM 788 N N . GLN A 1 98 ? 17.400 5.012 -37.730 1.00 95.62 98 GLN A N 1
ATOM 789 C CA . GLN A 1 98 ? 16.036 4.746 -37.261 1.00 95.62 98 GLN A CA 1
ATOM 790 C C . GLN A 1 98 ? 15.900 5.058 -35.770 1.00 95.62 98 GLN A C 1
ATOM 792 O O . GLN A 1 98 ? 14.972 5.778 -35.398 1.00 95.62 98 GLN A O 1
ATOM 797 N N . VAL A 1 99 ? 16.853 4.607 -34.948 1.00 96.50 99 VAL A N 1
ATOM 798 C CA . VAL A 1 99 ? 16.912 4.915 -33.509 1.00 96.50 99 VAL A CA 1
ATOM 799 C C . VAL A 1 99 ? 16.874 6.427 -33.282 1.00 96.50 99 VAL A C 1
ATOM 801 O O . VAL A 1 99 ? 16.009 6.932 -32.570 1.00 96.50 99 VAL A O 1
ATOM 804 N N . MET A 1 100 ? 17.734 7.182 -33.969 1.00 96.50 100 MET A N 1
ATOM 805 C CA . MET A 1 100 ? 17.816 8.644 -33.828 1.00 96.50 100 MET A CA 1
ATOM 806 C C . MET A 1 100 ? 16.515 9.353 -34.199 1.00 96.50 100 MET A C 1
ATOM 808 O O . MET A 1 100 ? 16.156 10.362 -33.593 1.00 96.50 100 MET A O 1
ATOM 812 N N . THR A 1 101 ? 15.778 8.815 -35.168 1.00 96.75 101 THR A N 1
ATOM 813 C CA . THR A 1 101 ? 14.476 9.358 -35.569 1.00 96.75 101 THR A CA 1
ATOM 814 C C . THR A 1 101 ? 13.407 9.116 -34.504 1.00 96.75 101 THR A C 1
ATOM 816 O O . THR A 1 101 ? 12.607 10.012 -34.232 1.00 96.75 101 THR A O 1
ATOM 819 N N . VAL A 1 102 ? 13.396 7.938 -33.876 1.00 97.62 102 VAL A N 1
ATOM 820 C CA . VAL A 1 102 ? 12.466 7.622 -32.780 1.00 97.62 102 VAL A CA 1
ATOM 821 C C . VAL A 1 102 ? 12.798 8.456 -31.538 1.00 97.62 102 VAL A C 1
ATOM 823 O O . VAL A 1 102 ? 11.912 9.099 -30.977 1.00 97.62 102 VAL A O 1
ATOM 826 N N . ILE A 1 103 ? 14.079 8.553 -31.181 1.00 97.44 103 ILE A N 1
ATOM 827 C CA . ILE A 1 103 ? 14.571 9.392 -30.080 1.00 97.44 103 ILE A CA 1
ATOM 828 C C . ILE A 1 103 ? 14.237 10.874 -30.302 1.00 97.44 103 ILE A C 1
ATOM 830 O O . ILE A 1 103 ? 13.810 11.568 -29.380 1.00 97.44 103 ILE A O 1
ATOM 834 N N . TYR A 1 104 ? 14.376 11.376 -31.530 1.00 96.81 104 TYR A N 1
ATOM 835 C CA . TYR A 1 104 ? 13.962 12.738 -31.861 1.00 96.81 104 TYR A CA 1
ATOM 836 C C . TYR A 1 104 ? 12.472 12.967 -31.577 1.00 96.81 104 TYR A C 1
ATOM 838 O O . TYR A 1 104 ? 12.115 13.969 -30.958 1.00 96.81 104 TYR A O 1
ATOM 846 N N . ARG A 1 105 ? 11.598 12.032 -31.974 1.00 97.50 105 ARG A N 1
ATOM 847 C CA . ARG A 1 105 ? 10.149 12.128 -31.720 1.00 97.50 105 ARG A CA 1
ATOM 848 C C . ARG A 1 105 ? 9.828 12.106 -30.231 1.00 97.50 105 ARG A C 1
ATOM 850 O O . ARG A 1 105 ? 9.012 12.915 -29.794 1.00 97.50 105 ARG A O 1
ATOM 857 N N . LEU A 1 106 ? 10.499 11.239 -29.473 1.00 95.44 106 LEU A N 1
ATOM 858 C CA . LEU A 1 106 ? 10.426 11.208 -28.014 1.00 95.44 106 LEU A CA 1
ATOM 859 C C . LEU A 1 106 ? 10.739 12.595 -27.430 1.00 95.44 106 LEU A C 1
ATOM 861 O O . LEU A 1 106 ? 9.907 13.179 -26.740 1.00 95.44 106 LEU A O 1
ATOM 865 N N . ILE A 1 107 ? 11.894 13.170 -27.779 1.00 94.62 107 ILE A N 1
ATOM 866 C CA . ILE A 1 107 ? 12.324 14.491 -27.294 1.00 94.62 107 ILE A CA 1
ATOM 867 C C . ILE A 1 107 ? 11.345 15.593 -27.716 1.00 94.62 107 ILE A C 1
ATOM 869 O O . ILE A 1 107 ? 11.017 16.467 -26.921 1.00 94.62 107 ILE A O 1
ATOM 873 N N . VAL A 1 108 ? 10.849 15.586 -28.957 1.00 93.75 108 VAL A N 1
ATOM 874 C CA . VAL A 1 108 ? 9.858 16.575 -29.415 1.00 93.75 108 VAL A CA 1
ATOM 875 C C . VAL A 1 108 ? 8.581 16.492 -28.585 1.00 93.75 108 VAL A C 1
ATOM 877 O O . VAL A 1 108 ? 8.071 17.529 -28.163 1.00 93.75 108 VAL A O 1
ATOM 880 N N . LYS A 1 109 ? 8.085 15.282 -28.313 1.00 90.56 109 LYS A N 1
ATOM 881 C CA . LYS A 1 109 ? 6.887 15.072 -27.495 1.00 90.56 109 LYS A CA 1
ATOM 882 C C . LYS A 1 109 ? 7.094 15.553 -26.058 1.00 90.56 109 LYS A C 1
ATOM 884 O O . LYS A 1 109 ? 6.232 16.239 -25.517 1.00 90.56 109 LYS A O 1
ATOM 889 N N . LEU A 1 110 ? 8.243 15.241 -25.464 1.00 87.75 110 LEU A N 1
ATOM 890 C CA . LEU A 1 110 ? 8.605 15.690 -24.118 1.00 87.75 110 LEU A CA 1
ATOM 891 C C . LEU A 1 110 ? 8.769 17.213 -24.048 1.00 87.75 110 LEU A C 1
ATOM 893 O O . LEU A 1 110 ? 8.246 17.849 -23.138 1.00 87.75 110 LEU A O 1
ATOM 897 N N . ASN A 1 111 ? 9.412 17.819 -25.048 1.00 89.06 111 ASN A N 1
ATOM 898 C CA . ASN A 1 111 ? 9.531 19.273 -25.164 1.00 89.06 111 ASN A CA 1
ATOM 899 C C . ASN A 1 111 ? 8.169 19.962 -25.252 1.00 89.06 111 ASN A C 1
ATOM 901 O O . ASN A 1 111 ? 7.952 20.966 -24.583 1.00 89.06 111 ASN A O 1
ATOM 905 N N . GLN A 1 112 ? 7.250 19.413 -26.052 1.00 85.44 112 GLN A N 1
ATOM 906 C CA . GLN A 1 112 ? 5.877 19.912 -26.139 1.00 85.44 112 GLN A CA 1
ATOM 907 C C . GLN A 1 112 ? 5.153 19.808 -24.797 1.00 85.44 112 GLN A C 1
ATOM 909 O O . GLN A 1 112 ? 4.457 20.741 -24.412 1.00 85.44 112 GLN A O 1
ATOM 914 N N . LYS A 1 113 ? 5.317 18.683 -24.095 1.00 79.50 113 LYS A N 1
ATOM 915 C CA . LYS A 1 113 ? 4.649 18.431 -22.819 1.00 79.50 113 LYS A CA 1
ATOM 916 C C . LYS A 1 113 ? 5.123 19.376 -21.714 1.00 79.50 113 LYS A C 1
ATOM 918 O O . LYS A 1 113 ? 4.301 19.951 -21.014 1.00 79.50 113 LYS A O 1
ATOM 923 N N . TYR A 1 114 ? 6.434 19.543 -21.574 1.00 77.50 114 TYR A N 1
ATOM 924 C CA . TYR A 1 114 ? 7.031 20.343 -20.501 1.00 77.50 114 TYR A CA 1
ATOM 925 C C . TYR A 1 114 ? 7.274 21.810 -20.877 1.00 77.50 114 TYR A C 1
ATOM 927 O O . TYR A 1 114 ? 7.910 22.526 -20.111 1.00 77.50 114 TYR A O 1
ATOM 935 N N . ASP A 1 115 ? 6.826 22.244 -22.060 1.00 78.38 115 ASP A N 1
ATOM 936 C CA . ASP A 1 115 ? 7.148 23.557 -22.643 1.00 78.38 115 ASP A CA 1
ATOM 937 C C . ASP A 1 115 ? 8.657 23.875 -22.572 1.00 78.38 115 ASP A C 1
ATOM 939 O O . ASP A 1 115 ? 9.103 24.966 -22.211 1.00 78.38 115 ASP A O 1
ATOM 943 N N . THR A 1 116 ? 9.480 22.866 -22.873 1.00 77.31 116 THR A N 1
ATOM 944 C CA . THR A 1 116 ? 10.941 22.959 -22.799 1.00 77.31 116 THR A CA 1
ATOM 945 C C . THR A 1 116 ? 11.549 23.088 -24.187 1.00 77.31 116 THR A C 1
ATOM 947 O O . THR A 1 116 ? 11.110 22.482 -25.163 1.00 77.31 116 THR A O 1
ATOM 950 N N . VAL A 1 117 ? 12.611 23.889 -24.286 1.00 78.81 117 VAL A N 1
ATOM 951 C CA . VAL A 1 117 ? 13.381 24.048 -25.522 1.00 78.81 117 VAL A CA 1
ATOM 952 C C . VAL A 1 117 ? 14.845 23.796 -25.226 1.00 78.81 117 VAL A C 1
ATOM 954 O O . VAL A 1 117 ? 15.505 24.565 -24.532 1.00 78.81 117 VAL A O 1
ATOM 957 N N . TRP A 1 118 ? 15.377 22.716 -25.792 1.00 84.12 118 TRP A N 1
ATOM 958 C CA . TRP A 1 118 ? 16.793 22.398 -25.660 1.00 84.12 118 TRP A CA 1
ATOM 959 C C . TRP A 1 118 ? 17.635 23.308 -26.550 1.00 84.12 118 TRP A C 1
ATOM 961 O O . TRP A 1 118 ? 17.450 23.347 -27.774 1.00 84.12 118 TRP A O 1
ATOM 971 N N . THR A 1 119 ? 18.570 24.024 -25.928 1.00 84.69 119 THR A N 1
ATOM 972 C CA . THR A 1 119 ? 19.457 24.989 -26.581 1.00 84.69 119 THR A CA 1
ATOM 973 C C . THR A 1 119 ? 20.397 24.304 -27.572 1.00 84.69 119 THR A C 1
ATOM 975 O O . THR A 1 119 ? 20.938 23.233 -27.297 1.00 84.69 119 THR A O 1
ATOM 978 N N . LYS A 1 120 ? 20.625 24.938 -28.728 1.00 89.12 120 LYS A N 1
ATOM 979 C CA . LYS A 1 120 ? 21.677 24.515 -29.659 1.00 89.12 120 LYS A CA 1
ATOM 980 C C . LYS A 1 120 ? 23.047 24.847 -29.059 1.00 89.12 120 LYS A C 1
ATOM 982 O O . LYS A 1 120 ? 23.305 25.998 -28.718 1.00 89.12 120 LYS A O 1
ATOM 987 N N . ASN A 1 121 ? 23.912 23.846 -28.971 1.00 84.06 121 ASN A N 1
ATOM 988 C CA . ASN A 1 121 ? 25.273 23.938 -28.443 1.00 84.06 121 ASN A CA 1
ATOM 989 C C . ASN A 1 121 ? 26.317 24.119 -29.554 1.00 84.06 121 ASN A C 1
ATOM 991 O O . ASN A 1 121 ? 27.414 24.609 -29.295 1.00 84.06 121 ASN A O 1
ATOM 995 N N . THR A 1 122 ? 25.991 23.726 -30.789 1.00 86.19 122 THR A N 1
ATOM 996 C CA . THR A 1 122 ? 26.893 23.819 -31.943 1.00 86.19 122 THR A CA 1
ATOM 997 C C . THR A 1 122 ? 26.125 24.006 -33.255 1.00 86.19 122 THR A C 1
ATOM 999 O O . THR A 1 122 ? 24.916 23.781 -33.314 1.00 86.19 122 THR A O 1
ATOM 1002 N N . SER A 1 123 ? 26.835 24.417 -34.309 1.00 84.50 123 SER A N 1
ATOM 1003 C CA . SER A 1 123 ? 26.340 24.420 -35.690 1.00 84.50 123 SER A CA 1
ATOM 1004 C C . SER A 1 123 ? 26.871 23.188 -36.413 1.00 84.50 123 SER A C 1
ATOM 1006 O O . SER A 1 123 ? 28.063 22.892 -36.332 1.00 84.50 123 SER A O 1
ATOM 1008 N N . VAL A 1 124 ? 26.003 22.500 -37.150 1.00 85.62 124 VAL A N 1
ATOM 1009 C CA . VAL A 1 124 ? 26.371 21.318 -37.940 1.00 85.62 124 VAL A CA 1
ATOM 1010 C C . VAL A 1 124 ? 26.568 21.715 -39.400 1.00 85.62 124 VAL A C 1
ATOM 1012 O O . VAL A 1 124 ? 25.810 22.514 -39.946 1.00 85.62 124 VAL A O 1
ATOM 1015 N N . ASP A 1 125 ? 27.606 21.170 -40.030 1.00 86.62 125 ASP A N 1
ATOM 1016 C CA . ASP A 1 125 ? 27.832 21.314 -41.466 1.00 86.62 125 ASP A CA 1
ATOM 1017 C C . ASP A 1 125 ? 26.938 20.327 -42.229 1.00 86.62 125 ASP A C 1
ATOM 1019 O O . ASP A 1 125 ? 27.192 19.121 -42.250 1.00 86.62 125 ASP A O 1
ATOM 1023 N N . HIS A 1 126 ? 25.873 20.844 -42.841 1.00 82.50 126 HIS A N 1
ATOM 1024 C CA . HIS A 1 126 ? 24.884 20.034 -43.548 1.00 82.50 126 HIS A CA 1
ATOM 1025 C C . HIS A 1 126 ? 25.441 19.318 -44.785 1.00 82.50 126 HIS A C 1
ATOM 1027 O O . HIS A 1 126 ? 24.863 18.310 -45.192 1.00 82.50 126 HIS A O 1
ATOM 1033 N N . GLU A 1 127 ? 26.558 19.772 -45.372 1.00 85.31 127 GLU A N 1
ATOM 1034 C CA . GLU A 1 127 ? 27.177 19.062 -46.500 1.00 85.31 127 GLU A CA 1
ATOM 1035 C C . GLU A 1 127 ? 27.672 17.673 -46.074 1.00 85.31 127 GLU A C 1
ATOM 1037 O O . GLU A 1 127 ? 27.561 16.711 -46.840 1.00 85.31 127 GLU A O 1
ATOM 1042 N N . LYS A 1 128 ? 28.115 17.532 -44.817 1.00 81.88 128 LYS A N 1
ATOM 1043 C CA . LYS A 1 128 ? 28.562 16.254 -44.240 1.00 81.88 128 LYS A CA 1
ATOM 1044 C C . LYS A 1 128 ? 27.428 15.269 -43.970 1.00 81.88 128 LYS A C 1
ATOM 1046 O O . LYS A 1 128 ? 27.688 14.087 -43.803 1.00 81.88 128 LYS A O 1
ATOM 1051 N N . LEU A 1 129 ? 26.183 15.742 -43.950 1.00 84.88 129 LEU A N 1
ATOM 1052 C CA . LEU A 1 129 ? 24.990 14.912 -43.768 1.00 84.88 129 LEU A CA 1
ATOM 1053 C C . LEU A 1 129 ? 24.313 14.561 -45.102 1.00 84.88 129 LEU A C 1
ATOM 1055 O O . LEU A 1 129 ? 23.233 13.972 -45.105 1.00 84.88 129 LEU A O 1
ATOM 1059 N N . SER A 1 130 ? 24.899 14.951 -46.240 1.00 84.62 130 SER A N 1
ATOM 1060 C CA . SER A 1 130 ? 24.276 14.806 -47.563 1.00 84.62 130 SER A CA 1
ATOM 1061 C C . SER A 1 130 ? 23.968 13.356 -47.949 1.00 84.62 130 SER A C 1
ATOM 1063 O O . SER A 1 130 ? 22.961 13.136 -48.624 1.00 84.62 130 SER A O 1
ATOM 1065 N N . GLY A 1 131 ? 24.775 12.403 -47.474 1.00 83.38 131 GLY A N 1
ATOM 1066 C CA . GLY A 1 131 ? 24.595 10.966 -47.695 1.00 83.38 131 GLY A CA 1
ATOM 1067 C C . GLY A 1 131 ? 23.491 10.308 -46.858 1.00 83.38 131 GLY A C 1
ATOM 1068 O O . GLY A 1 131 ? 22.974 9.256 -47.215 1.00 83.38 131 GLY A O 1
ATOM 1069 N N . LEU A 1 132 ? 23.018 10.964 -45.792 1.00 88.06 132 LEU A N 1
ATOM 1070 C CA . LEU A 1 132 ? 21.927 10.409 -44.993 1.00 88.06 132 LEU A CA 1
ATOM 1071 C C . LEU A 1 132 ? 20.603 10.372 -45.772 1.00 88.06 132 LEU A C 1
ATOM 1073 O O . LEU A 1 132 ? 20.339 11.250 -46.603 1.00 88.06 132 LEU A O 1
ATOM 1077 N N . PRO A 1 133 ? 19.706 9.424 -45.455 1.00 88.56 133 PRO A N 1
ATOM 1078 C CA . PRO A 1 133 ? 18.342 9.467 -45.954 1.00 88.56 133 PRO A CA 1
ATOM 1079 C C . PRO A 1 133 ? 17.627 10.762 -45.548 1.00 88.56 133 PRO A C 1
ATOM 1081 O O . PRO A 1 133 ? 17.725 11.211 -44.407 1.00 88.56 133 PRO A O 1
ATOM 1084 N N . ASP A 1 134 ? 16.843 11.349 -46.456 1.00 90.88 134 ASP A N 1
ATOM 1085 C CA . ASP A 1 134 ? 16.164 12.629 -46.194 1.00 90.88 134 ASP A CA 1
ATOM 1086 C C . ASP A 1 134 ? 15.264 12.596 -44.948 1.00 90.88 134 ASP A C 1
ATOM 1088 O O . ASP A 1 134 ? 15.162 13.594 -44.236 1.00 90.88 134 ASP A O 1
ATOM 1092 N N . TRP A 1 135 ? 14.664 11.440 -44.644 1.00 90.88 135 TRP A N 1
ATOM 1093 C CA . TRP A 1 135 ? 13.786 11.253 -43.486 1.00 90.88 135 TRP A CA 1
ATOM 1094 C C . TRP A 1 135 ? 14.510 11.312 -42.132 1.00 90.88 135 TRP A C 1
ATOM 1096 O O . TRP A 1 135 ? 13.852 11.568 -41.127 1.00 90.88 135 TRP A O 1
ATOM 1106 N N . SER A 1 136 ? 15.830 11.092 -42.081 1.00 93.56 136 SER A N 1
ATOM 1107 C CA . SER A 1 136 ? 16.610 11.118 -40.833 1.00 93.56 136 SER A CA 1
ATOM 1108 C C . SER A 1 136 ? 17.388 12.418 -40.635 1.00 93.56 136 SER A C 1
ATOM 1110 O O . SER A 1 136 ? 17.775 12.724 -39.507 1.00 93.56 136 SER A O 1
ATOM 1112 N N . LYS A 1 137 ? 17.602 13.214 -41.696 1.00 93.12 137 LYS A N 1
ATOM 1113 C CA . LYS A 1 137 ? 18.436 14.432 -41.657 1.00 93.12 137 LYS A CA 1
ATOM 1114 C C . LYS A 1 137 ? 18.016 15.408 -40.569 1.00 93.12 137 LYS A C 1
ATOM 1116 O O . LYS A 1 137 ? 18.880 15.955 -39.887 1.00 93.12 137 LYS A O 1
ATOM 1121 N N . GLU A 1 138 ? 16.715 15.629 -40.401 1.00 94.44 138 GLU A N 1
ATOM 1122 C CA . GLU A 1 138 ? 16.208 16.533 -39.366 1.00 94.44 138 GLU A CA 1
ATOM 1123 C C . GLU A 1 138 ? 16.542 16.012 -37.966 1.00 94.44 138 GLU A C 1
ATOM 1125 O O . GLU A 1 138 ? 17.125 16.742 -37.164 1.00 94.44 138 GLU A O 1
ATOM 1130 N N . ALA A 1 139 ? 16.241 14.738 -37.704 1.00 95.50 139 ALA A N 1
ATOM 1131 C CA . ALA A 1 139 ? 16.495 14.100 -36.419 1.00 95.50 139 ALA A CA 1
ATOM 1132 C C . ALA A 1 139 ? 17.990 14.115 -36.071 1.00 95.50 139 ALA A C 1
ATOM 1134 O O . ALA A 1 139 ? 18.379 14.599 -35.008 1.00 95.50 139 ALA A O 1
ATOM 1135 N N . VAL A 1 140 ? 18.845 13.668 -36.995 1.00 95.12 140 VAL A N 1
ATOM 1136 C CA . VAL A 1 140 ? 20.301 13.624 -36.792 1.00 95.12 140 VAL A CA 1
ATOM 1137 C C . VAL A 1 140 ? 20.868 15.030 -36.585 1.00 95.12 140 VAL A C 1
ATOM 1139 O O . VAL A 1 140 ? 21.632 15.248 -35.646 1.00 95.12 140 VAL A O 1
ATOM 1142 N N . THR A 1 141 ? 20.437 16.017 -37.380 1.00 94.81 141 THR A N 1
ATOM 1143 C CA . THR A 1 141 ? 20.833 17.423 -37.178 1.00 94.81 141 THR A CA 1
ATOM 1144 C C . THR A 1 141 ? 20.429 17.909 -35.786 1.00 94.81 141 THR A C 1
ATOM 1146 O O . THR A 1 141 ? 21.254 18.482 -35.075 1.00 94.81 141 THR A O 1
ATOM 1149 N N . TYR A 1 142 ? 19.178 17.673 -35.376 1.00 94.50 142 TYR A N 1
ATOM 1150 C CA . TYR A 1 142 ? 18.663 18.122 -34.085 1.00 94.50 142 TYR A CA 1
ATOM 1151 C C . TYR A 1 142 ? 19.501 17.583 -32.920 1.00 94.50 142 TYR A C 1
ATOM 1153 O O . TYR A 1 142 ? 19.827 18.346 -32.001 1.00 94.50 142 TYR A O 1
ATOM 1161 N N . LEU A 1 143 ? 19.853 16.292 -32.969 1.00 94.62 143 LEU A N 1
ATOM 1162 C CA . LEU A 1 143 ? 20.625 15.612 -31.930 1.00 94.62 143 LEU A CA 1
ATOM 1163 C C . LEU A 1 143 ? 22.087 16.085 -31.886 1.00 94.62 143 LEU A C 1
ATOM 1165 O O . LEU A 1 143 ? 22.610 16.348 -30.799 1.00 94.62 143 LEU A O 1
ATOM 1169 N N . LEU A 1 144 ? 22.720 16.270 -33.051 1.00 94.19 144 LEU A N 1
ATOM 1170 C CA . LEU A 1 144 ? 24.086 16.792 -33.176 1.00 94.19 144 LEU A CA 1
ATOM 1171 C C . LEU A 1 144 ? 24.202 18.231 -32.662 1.00 94.19 144 LEU A C 1
ATOM 1173 O O . LEU A 1 144 ? 25.071 18.536 -31.845 1.00 94.19 144 LEU A O 1
ATOM 1177 N N . GLU A 1 145 ? 23.298 19.121 -33.086 1.00 94.19 145 GLU A N 1
ATOM 1178 C CA . GLU A 1 145 ? 23.292 20.526 -32.655 1.00 94.19 145 GLU A CA 1
ATOM 1179 C C . GLU A 1 145 ? 23.163 20.666 -31.134 1.00 94.19 145 GLU A C 1
ATOM 1181 O O . GLU A 1 145 ? 23.621 21.654 -30.563 1.00 94.19 145 GLU A O 1
ATOM 1186 N N . ARG A 1 146 ? 22.547 19.685 -30.466 1.00 92.06 146 ARG A N 1
ATOM 1187 C CA . ARG A 1 146 ? 22.323 19.659 -29.013 1.00 92.06 146 ARG A CA 1
ATOM 1188 C C . ARG A 1 146 ? 23.349 18.830 -28.254 1.00 92.06 146 ARG A C 1
ATOM 1190 O O . ARG A 1 146 ? 23.244 18.746 -27.029 1.00 92.06 146 ARG A O 1
ATOM 1197 N N . GLY A 1 147 ? 24.338 18.255 -28.937 1.00 91.12 147 GLY A N 1
ATOM 1198 C CA . GLY A 1 147 ? 25.381 17.424 -28.332 1.00 91.12 147 GLY A CA 1
ATOM 1199 C C . GLY A 1 147 ? 24.824 16.189 -27.625 1.00 91.12 147 GLY A C 1
ATOM 1200 O O . GLY A 1 147 ? 25.288 15.853 -26.537 1.00 91.12 147 GLY A O 1
ATOM 1201 N N . ILE A 1 148 ? 23.760 15.600 -28.175 1.00 91.25 148 ILE A N 1
ATOM 1202 C CA . ILE A 1 148 ? 23.200 14.324 -27.704 1.00 91.25 148 ILE A CA 1
ATOM 1203 C C . ILE A 1 148 ? 23.932 13.157 -28.372 1.00 91.25 148 ILE A C 1
ATOM 1205 O O . ILE A 1 148 ? 24.181 12.131 -27.762 1.00 91.25 148 ILE A O 1
ATOM 1209 N N . ILE A 1 149 ? 24.325 13.346 -29.631 1.00 91.69 149 ILE A N 1
ATOM 1210 C CA . ILE A 1 149 ? 25.165 12.407 -30.375 1.00 91.69 149 ILE A CA 1
ATOM 1211 C C . ILE A 1 149 ? 26.388 13.139 -30.933 1.00 91.69 149 ILE A C 1
ATOM 1213 O O . ILE A 1 149 ? 26.394 14.372 -31.028 1.00 91.69 149 ILE A O 1
ATOM 1217 N N . SER A 1 150 ? 27.404 12.372 -31.324 1.00 89.75 150 SER A N 1
ATOM 1218 C CA . SER A 1 150 ? 28.581 12.866 -32.047 1.00 89.75 150 SER A CA 1
ATOM 1219 C C . SER A 1 150 ? 28.430 12.643 -33.554 1.00 89.75 150 SER A C 1
ATOM 1221 O O . SER A 1 150 ? 27.634 11.812 -33.991 1.00 89.75 150 SER A O 1
ATOM 1223 N N . LEU A 1 151 ? 29.150 13.436 -34.355 1.00 84.81 151 LEU A N 1
ATOM 1224 C CA . LEU A 1 151 ? 29.168 13.265 -35.808 1.00 84.81 151 LEU A CA 1
ATOM 1225 C C . LEU A 1 151 ? 30.039 12.060 -36.158 1.00 84.81 151 LEU A C 1
ATOM 1227 O O . LEU A 1 151 ? 31.231 12.078 -35.862 1.00 84.81 151 LEU A O 1
ATOM 1231 N N . GLU A 1 152 ? 29.445 11.091 -36.841 1.00 87.44 152 GLU A N 1
ATOM 1232 C CA . GLU A 1 152 ? 30.109 9.881 -37.325 1.00 87.44 152 GLU A CA 1
ATOM 1233 C C . GLU A 1 152 ? 30.095 9.823 -38.862 1.00 87.44 152 GLU A C 1
ATOM 1235 O O . GLU A 1 152 ? 29.456 10.646 -39.528 1.00 87.44 152 GLU A O 1
ATOM 1240 N N . ASP A 1 153 ? 30.808 8.853 -39.436 1.00 84.12 153 ASP A N 1
ATOM 1241 C CA . ASP A 1 153 ? 30.774 8.595 -40.879 1.00 84.12 153 ASP A CA 1
ATOM 1242 C C . ASP A 1 153 ? 29.404 8.044 -41.318 1.00 84.12 153 ASP A C 1
ATOM 1244 O O . ASP A 1 153 ? 28.711 7.368 -40.562 1.00 84.12 153 ASP A O 1
ATOM 1248 N N . GLU A 1 154 ? 29.020 8.280 -42.576 1.00 80.75 154 GLU A N 1
ATOM 1249 C CA . GLU A 1 154 ? 27.721 7.871 -43.141 1.00 80.75 154 GLU A CA 1
ATOM 1250 C C . GLU A 1 154 ? 27.392 6.387 -42.898 1.00 80.75 154 GLU A C 1
ATOM 1252 O O . GLU A 1 154 ? 26.269 6.051 -42.523 1.00 80.75 154 GLU A O 1
ATOM 1257 N N . SER A 1 155 ? 28.397 5.511 -43.001 1.00 85.81 155 SER A N 1
ATOM 1258 C CA . SER A 1 155 ? 28.246 4.072 -42.767 1.00 85.81 155 SER A CA 1
ATOM 1259 C C . SER A 1 155 ? 27.816 3.715 -41.342 1.00 85.81 155 SER A C 1
ATOM 1261 O O . SER A 1 155 ? 27.234 2.655 -41.143 1.00 85.81 155 SER A O 1
ATOM 1263 N N . TYR A 1 156 ? 28.090 4.568 -40.347 1.00 88.25 156 TYR A N 1
ATOM 1264 C CA . TYR A 1 156 ? 27.619 4.357 -38.976 1.00 88.25 156 TYR A CA 1
ATOM 1265 C C . TYR A 1 156 ? 26.095 4.450 -38.899 1.00 88.25 156 TYR A C 1
ATOM 1267 O O . TYR A 1 156 ? 25.454 3.630 -38.251 1.00 88.25 156 TYR A O 1
ATOM 1275 N N . TYR A 1 157 ? 25.495 5.414 -39.598 1.00 88.00 157 TYR A N 1
ATOM 1276 C CA . TYR A 1 157 ? 24.052 5.648 -39.545 1.00 88.00 157 TYR A CA 1
ATOM 1277 C C . TYR A 1 157 ? 23.240 4.571 -40.281 1.00 88.00 157 TYR A C 1
ATOM 1279 O O . TYR A 1 157 ? 22.071 4.350 -39.950 1.00 88.00 157 TYR A O 1
ATOM 1287 N N . GLU A 1 158 ? 23.856 3.891 -41.250 1.00 88.12 158 GLU A N 1
ATOM 1288 C CA . GLU A 1 158 ? 23.285 2.728 -41.942 1.00 88.12 158 GLU A CA 1
ATOM 1289 C C . GLU A 1 158 ? 23.501 1.408 -41.191 1.00 88.12 158 GLU A C 1
ATOM 1291 O O . GLU A 1 158 ? 22.775 0.444 -41.439 1.00 88.12 158 GLU A O 1
ATOM 1296 N N . ALA A 1 159 ? 24.475 1.356 -40.279 1.00 91.31 159 ALA A N 1
ATOM 1297 C CA . ALA A 1 159 ? 24.761 0.167 -39.492 1.00 91.31 159 ALA A CA 1
ATOM 1298 C C . ALA A 1 159 ? 23.627 -0.156 -38.505 1.00 91.31 159 ALA A C 1
ATOM 1300 O O . ALA A 1 159 ? 22.866 0.719 -38.076 1.00 91.31 159 ALA A O 1
ATOM 1301 N N . GLU A 1 160 ? 23.537 -1.439 -38.154 1.00 93.56 160 GLU A N 1
ATOM 1302 C CA . GLU A 1 160 ? 22.671 -1.936 -37.084 1.00 93.56 160 GLU A CA 1
ATOM 1303 C C . GLU A 1 160 ? 23.080 -1.290 -35.753 1.00 93.56 160 GLU A C 1
ATOM 1305 O O . GLU A 1 160 ? 24.271 -1.137 -35.471 1.00 93.56 160 GLU A O 1
ATOM 1310 N N . ALA A 1 161 ? 22.091 -0.869 -34.967 1.00 92.00 161 ALA A N 1
ATOM 1311 C CA . ALA A 1 161 ? 22.333 -0.222 -33.687 1.00 92.00 161 ALA A CA 1
ATOM 1312 C C . ALA A 1 161 ? 22.759 -1.235 -32.615 1.00 92.00 161 ALA A C 1
ATOM 1314 O O . ALA A 1 161 ? 22.349 -2.394 -32.642 1.00 92.00 161 ALA A O 1
ATOM 1315 N N . SER A 1 162 ? 23.555 -0.764 -31.657 1.00 90.62 162 SER A N 1
ATOM 1316 C CA . SER A 1 162 ? 23.921 -1.493 -30.442 1.00 90.62 162 SER A CA 1
ATOM 1317 C C . SER A 1 162 ? 23.046 -1.016 -29.287 1.00 90.62 162 SER A C 1
ATOM 1319 O O . SER A 1 162 ? 22.922 0.195 -29.094 1.00 90.62 162 SER A O 1
ATOM 1321 N N . SER A 1 163 ? 22.490 -1.937 -28.498 1.00 86.50 163 SER A N 1
ATOM 1322 C CA . SER A 1 163 ? 21.697 -1.618 -27.299 1.00 86.50 163 SER A CA 1
ATOM 1323 C C . SER A 1 163 ? 22.439 -0.661 -26.362 1.00 86.50 163 SER A C 1
ATOM 1325 O O . SER A 1 163 ? 21.893 0.365 -25.975 1.00 86.50 163 SER A O 1
ATOM 1327 N N . GLY A 1 164 ? 23.729 -0.905 -26.110 1.00 85.81 164 GLY A N 1
ATOM 1328 C CA . GLY A 1 164 ? 24.541 -0.056 -25.232 1.00 85.81 164 GLY A CA 1
ATOM 1329 C C . GLY A 1 164 ? 24.723 1.386 -25.728 1.00 85.81 164 GLY A C 1
ATOM 1330 O O . GLY A 1 164 ? 24.798 2.308 -24.915 1.00 85.81 164 GLY A O 1
ATOM 1331 N N . ASP A 1 165 ? 24.763 1.605 -27.048 1.00 88.12 165 ASP A N 1
ATOM 1332 C CA . ASP A 1 165 ? 24.814 2.961 -27.617 1.00 88.12 165 ASP A CA 1
ATOM 1333 C C . ASP A 1 165 ? 23.459 3.666 -27.457 1.00 88.12 165 ASP A C 1
ATOM 1335 O O . ASP A 1 165 ? 23.410 4.863 -27.162 1.00 88.12 165 ASP A O 1
ATOM 1339 N N . VAL A 1 166 ? 22.356 2.929 -27.634 1.00 93.19 166 VAL A N 1
ATOM 1340 C CA . VAL A 1 166 ? 21.001 3.462 -27.452 1.00 93.19 166 VAL A CA 1
ATOM 1341 C C . VAL A 1 166 ? 20.751 3.825 -25.990 1.00 93.19 166 VAL A C 1
ATOM 1343 O O . VAL A 1 166 ? 20.315 4.947 -25.717 1.00 93.19 166 VAL A O 1
ATOM 1346 N N . ASP A 1 167 ? 21.113 2.945 -25.060 1.00 87.50 167 ASP A N 1
ATOM 1347 C CA . ASP A 1 167 ? 20.999 3.166 -23.617 1.00 87.50 167 ASP A CA 1
ATOM 1348 C C . ASP A 1 167 ? 21.747 4.421 -23.175 1.00 87.50 167 ASP A C 1
ATOM 1350 O O . ASP A 1 167 ? 21.186 5.275 -22.486 1.00 87.50 167 ASP A O 1
ATOM 1354 N N . ALA A 1 168 ? 22.987 4.599 -23.641 1.00 90.19 168 ALA A N 1
ATOM 1355 C CA . ALA A 1 168 ? 23.784 5.777 -23.314 1.00 90.19 168 ALA A CA 1
ATOM 1356 C C . ALA A 1 168 ? 23.112 7.087 -23.771 1.00 90.19 168 ALA A C 1
ATOM 1358 O O . ALA A 1 168 ? 23.177 8.107 -23.073 1.00 90.19 168 ALA A O 1
ATOM 1359 N N . ILE A 1 169 ? 22.443 7.073 -24.930 1.00 94.12 169 ILE A N 1
ATOM 1360 C CA . ILE A 1 169 ? 21.693 8.230 -25.433 1.00 94.12 169 ILE A CA 1
ATOM 1361 C C . ILE A 1 169 ? 20.438 8.467 -24.584 1.00 94.12 169 ILE A C 1
ATOM 1363 O O . ILE A 1 169 ? 20.165 9.610 -24.201 1.00 94.12 169 ILE A O 1
ATOM 1367 N N . LEU A 1 170 ? 19.670 7.416 -24.283 1.00 92.31 170 LEU A N 1
ATOM 1368 C CA . LEU A 1 170 ? 18.455 7.515 -23.471 1.00 92.31 170 LEU A CA 1
ATOM 1369 C C . LEU A 1 170 ? 18.768 8.006 -22.054 1.00 92.31 170 LEU A C 1
ATOM 1371 O O . LEU A 1 170 ? 18.081 8.900 -21.562 1.00 92.31 170 LEU A O 1
ATOM 1375 N N . ASP A 1 171 ? 19.857 7.548 -21.441 1.00 85.69 171 ASP A N 1
ATOM 1376 C CA . ASP A 1 171 ? 20.339 8.047 -20.150 1.00 85.69 171 ASP A CA 1
ATOM 1377 C C . ASP A 1 171 ? 20.688 9.534 -20.189 1.00 85.69 171 ASP A C 1
ATOM 1379 O O . ASP A 1 171 ? 20.337 10.295 -19.279 1.00 85.69 171 ASP A O 1
ATOM 1383 N N . GLN A 1 172 ? 21.320 9.998 -21.270 1.00 90.00 172 GLN A N 1
ATOM 1384 C CA . GLN A 1 172 ? 21.582 11.424 -21.440 1.00 90.00 172 GLN A CA 1
ATOM 1385 C C . GLN A 1 172 ? 20.279 12.233 -21.537 1.00 90.00 172 GLN A C 1
ATOM 1387 O O . GLN A 1 172 ? 20.214 13.362 -21.043 1.00 90.00 172 GLN A O 1
ATOM 1392 N N . ILE A 1 173 ? 19.239 11.680 -22.165 1.00 90.12 173 ILE A N 1
ATOM 1393 C CA . ILE A 1 173 ? 17.921 12.317 -22.279 1.00 90.12 173 ILE A CA 1
ATOM 1394 C C . ILE A 1 173 ? 17.230 12.363 -20.917 1.00 90.12 173 ILE A C 1
ATOM 1396 O O . ILE A 1 173 ? 16.801 13.444 -20.506 1.00 90.12 173 ILE A O 1
ATOM 1400 N N . ARG A 1 174 ? 17.196 11.237 -20.192 1.00 84.56 174 ARG A N 1
ATOM 1401 C CA . ARG A 1 174 ? 16.700 11.142 -18.809 1.00 84.56 174 ARG A CA 1
ATOM 1402 C C . ARG A 1 174 ? 17.356 12.206 -17.926 1.00 84.56 174 ARG A C 1
ATOM 1404 O O . ARG A 1 174 ? 16.665 12.981 -17.274 1.00 84.56 174 ARG A O 1
ATOM 1411 N N . GLY A 1 175 ? 18.682 12.335 -18.002 1.00 79.56 175 GLY A N 1
ATOM 1412 C CA . GLY A 1 175 ? 19.444 13.334 -17.246 1.00 79.56 175 GLY A CA 1
ATOM 1413 C C . GLY A 1 175 ? 19.193 14.795 -17.647 1.00 79.56 175 GLY A C 1
ATOM 1414 O O . GLY A 1 175 ? 19.463 15.699 -16.857 1.00 79.56 175 GLY A O 1
ATOM 1415 N N . ARG A 1 176 ? 18.673 15.069 -18.850 1.00 82.75 176 ARG A N 1
ATOM 1416 C CA . ARG A 1 176 ? 18.322 16.433 -19.294 1.00 82.75 176 ARG A CA 1
ATOM 1417 C C . ARG A 1 176 ? 16.914 16.849 -18.906 1.00 82.75 176 ARG A C 1
ATOM 1419 O O . ARG A 1 176 ? 16.689 18.032 -18.671 1.00 82.75 176 ARG A O 1
ATOM 1426 N N . TYR A 1 177 ? 15.994 15.895 -18.842 1.00 73.69 177 TYR A N 1
ATOM 1427 C CA . TYR A 1 177 ? 14.654 16.112 -18.308 1.00 73.69 177 TYR A CA 1
ATOM 1428 C C . TYR A 1 177 ? 14.586 15.897 -16.797 1.00 73.69 177 TYR A C 1
ATOM 1430 O O . TYR A 1 177 ? 13.482 15.774 -16.292 1.00 73.69 177 TYR A O 1
ATOM 1438 N N . ASN A 1 178 ? 15.735 15.865 -16.103 1.00 52.34 178 ASN A N 1
ATOM 1439 C CA . ASN A 1 178 ? 15.861 15.636 -14.665 1.00 52.34 178 ASN A CA 1
ATOM 1440 C C . ASN A 1 178 ? 14.968 16.599 -13.860 1.00 52.34 178 ASN A C 1
ATOM 1442 O O . ASN A 1 178 ? 15.391 17.672 -13.423 1.00 52.34 178 ASN A O 1
ATOM 1446 N N . THR A 1 179 ? 13.711 16.198 -13.700 1.00 47.16 179 THR A N 1
ATOM 1447 C CA . THR A 1 179 ? 12.857 16.508 -12.571 1.00 47.16 179 THR A CA 1
ATOM 1448 C C . THR A 1 179 ? 13.535 15.865 -11.367 1.00 47.16 179 THR A C 1
ATOM 1450 O O . THR A 1 179 ? 14.188 14.833 -11.494 1.00 47.16 179 THR A O 1
ATOM 1453 N N . ALA A 1 180 ? 13.464 16.482 -10.193 1.00 38.22 180 ALA A N 1
ATOM 1454 C CA . ALA A 1 180 ? 14.252 16.087 -9.023 1.00 38.22 180 ALA A CA 1
ATOM 1455 C C . ALA A 1 180 ? 13.980 14.657 -8.477 1.00 38.22 180 ALA A C 1
ATOM 1457 O O . ALA A 1 180 ? 14.501 14.311 -7.420 1.00 38.22 180 ALA A O 1
ATOM 1458 N N . TYR A 1 181 ? 13.210 13.824 -9.185 1.00 40.12 181 TYR A N 1
ATOM 1459 C CA . TYR A 1 181 ? 1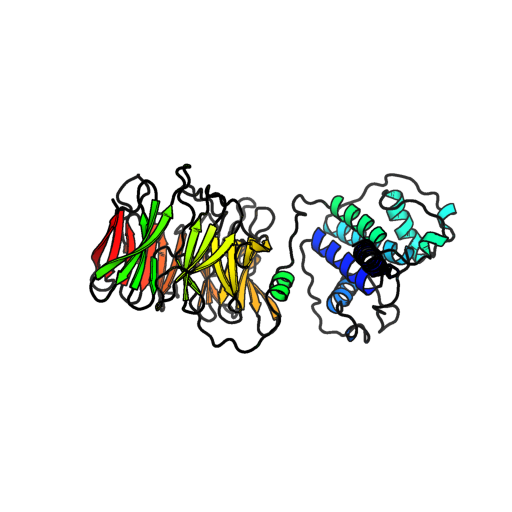2.604 12.581 -8.705 1.00 40.12 181 TYR A CA 1
ATOM 1460 C C . TYR A 1 181 ? 12.785 11.395 -9.661 1.00 40.12 181 TYR A C 1
ATOM 1462 O O . TYR A 1 181 ? 11.954 10.499 -9.741 1.00 40.12 181 TYR A O 1
ATOM 1470 N N . SER A 1 182 ? 13.906 11.340 -10.374 1.00 34.94 182 SER A N 1
ATOM 1471 C CA . SER A 1 182 ? 14.198 10.253 -11.311 1.00 34.94 182 SER A CA 1
ATOM 1472 C C . SER A 1 182 ? 14.794 8.989 -10.633 1.00 34.94 182 SER A C 1
ATOM 1474 O O . SER A 1 182 ? 15.502 8.199 -11.256 1.00 34.94 182 SER A O 1
ATOM 1476 N N . GLY A 1 183 ? 14.569 8.800 -9.330 1.00 36.50 183 GLY A N 1
ATOM 1477 C CA . GLY A 1 183 ? 15.026 7.625 -8.584 1.00 36.50 183 GLY A CA 1
ATOM 1478 C C . GLY A 1 183 ? 14.021 6.476 -8.689 1.00 36.50 183 GLY A C 1
ATOM 1479 O O . GLY A 1 183 ? 12.919 6.603 -8.181 1.00 36.50 183 GLY A O 1
ATOM 1480 N N . GLN A 1 184 ? 14.408 5.398 -9.379 1.00 38.72 184 GLN A N 1
ATOM 1481 C CA . GLN A 1 184 ? 13.834 4.036 -9.367 1.00 38.72 184 GLN A CA 1
ATOM 1482 C C . GLN A 1 184 ? 12.378 3.862 -8.881 1.00 38.72 184 GLN A C 1
ATOM 1484 O O . GLN A 1 184 ? 12.125 3.246 -7.850 1.00 38.72 184 GLN A O 1
ATOM 1489 N N . ARG A 1 185 ? 11.409 4.260 -9.709 1.00 38.38 185 ARG A N 1
ATOM 1490 C CA . ARG A 1 185 ? 10.045 3.720 -9.637 1.00 38.38 185 ARG A CA 1
ATOM 1491 C C . ARG A 1 185 ? 9.981 2.435 -10.465 1.00 38.38 185 ARG A C 1
ATOM 1493 O O . ARG A 1 185 ? 10.107 2.491 -11.684 1.00 38.38 185 ARG A O 1
ATOM 1500 N N . ILE A 1 186 ? 9.837 1.291 -9.800 1.00 41.78 186 ILE A N 1
ATOM 1501 C CA . ILE A 1 186 ? 9.290 0.083 -10.433 1.00 41.78 186 ILE A CA 1
ATOM 1502 C C . ILE A 1 186 ? 7.799 0.368 -10.666 1.00 41.78 186 ILE A C 1
ATOM 1504 O O . ILE A 1 186 ? 7.137 0.899 -9.773 1.00 41.78 186 ILE A O 1
ATOM 1508 N N . ASP A 1 187 ? 7.293 0.072 -11.863 1.00 51.22 187 ASP A N 1
ATOM 1509 C CA . ASP A 1 187 ? 5.862 0.146 -12.185 1.00 51.22 187 ASP A CA 1
ATOM 1510 C C . ASP A 1 187 ? 5.089 -0.761 -11.202 1.00 51.22 187 ASP A C 1
ATOM 1512 O O . ASP A 1 187 ? 5.475 -1.909 -10.989 1.00 51.22 187 ASP A O 1
ATOM 1516 N N . PHE A 1 188 ? 4.016 -0.280 -10.562 1.00 49.31 188 PHE A N 1
ATOM 1517 C CA . PHE A 1 188 ? 3.232 -1.110 -9.633 1.00 49.31 188 PHE A CA 1
ATOM 1518 C C . PHE A 1 188 ? 2.687 -2.374 -10.324 1.00 49.31 188 PHE A C 1
ATOM 1520 O O . PHE A 1 188 ? 2.587 -3.427 -9.700 1.00 49.31 188 PHE A O 1
ATOM 1527 N N . ASN A 1 189 ? 2.430 -2.315 -11.633 1.00 49.81 189 ASN A N 1
ATOM 1528 C CA . ASN A 1 189 ? 2.074 -3.491 -12.423 1.00 49.81 189 ASN A CA 1
ATOM 1529 C C . ASN A 1 189 ? 3.256 -4.468 -12.547 1.00 49.81 189 ASN A C 1
ATOM 1531 O O . ASN A 1 189 ? 3.065 -5.675 -12.449 1.00 49.81 189 ASN A O 1
ATOM 1535 N N . GLU A 1 190 ? 4.487 -3.969 -12.684 1.00 47.78 190 GLU A N 1
ATOM 1536 C CA . GLU A 1 190 ? 5.697 -4.801 -12.666 1.00 47.78 190 GLU A CA 1
ATOM 1537 C C . GLU A 1 190 ? 5.928 -5.433 -11.279 1.00 47.78 190 GLU A C 1
ATOM 1539 O O . GLU A 1 190 ? 6.353 -6.587 -11.189 1.00 47.78 190 GLU A O 1
ATOM 1544 N N . PHE A 1 191 ? 5.596 -4.732 -10.187 1.00 53.53 191 PHE A N 1
ATOM 1545 C CA . PHE A 1 191 ? 5.522 -5.330 -8.847 1.00 53.53 191 PHE A CA 1
ATOM 1546 C C . PHE A 1 191 ? 4.565 -6.530 -8.824 1.00 53.53 191 PHE A C 1
ATOM 1548 O O . PHE A 1 191 ? 4.954 -7.605 -8.359 1.00 53.53 191 PHE A O 1
ATOM 1555 N N . LEU A 1 192 ? 3.353 -6.356 -9.354 1.00 53.47 192 LEU A N 1
ATOM 1556 C CA . LEU A 1 192 ? 2.300 -7.371 -9.341 1.00 53.47 192 LEU A CA 1
ATOM 1557 C C . LEU A 1 192 ? 2.644 -8.586 -10.217 1.00 53.47 192 LEU A C 1
ATOM 1559 O O . LEU A 1 192 ? 2.455 -9.737 -9.814 1.00 53.47 192 LEU A O 1
ATOM 1563 N N . GLU A 1 193 ? 3.259 -8.357 -11.379 1.00 54.97 193 GLU A N 1
ATOM 1564 C CA . GLU A 1 193 ? 3.768 -9.427 -12.243 1.00 54.97 193 GLU A CA 1
ATOM 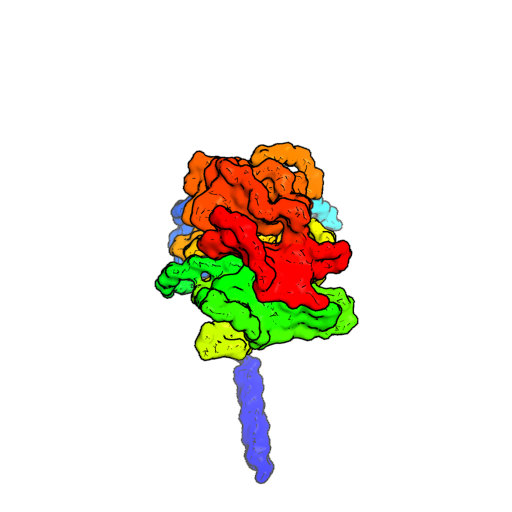1565 C C . GLU A 1 193 ? 4.861 -10.260 -11.552 1.00 54.97 193 GLU A C 1
ATOM 1567 O O . GLU A 1 193 ? 4.913 -11.486 -11.707 1.00 54.97 193 GLU A O 1
ATOM 1572 N N . ARG A 1 194 ? 5.720 -9.611 -10.755 1.00 49.81 194 ARG A N 1
ATOM 1573 C CA . ARG A 1 194 ? 6.787 -10.267 -9.982 1.00 49.81 194 ARG A CA 1
ATOM 1574 C C . ARG A 1 194 ? 6.266 -11.006 -8.747 1.00 49.81 194 ARG A C 1
ATOM 1576 O O . ARG A 1 194 ? 6.927 -11.946 -8.300 1.00 49.81 194 ARG A O 1
ATOM 1583 N N . SER A 1 195 ? 5.110 -10.622 -8.195 1.00 50.53 195 SER A N 1
ATOM 1584 C CA . SER A 1 195 ? 4.519 -11.302 -7.033 1.00 50.53 195 SER A CA 1
ATOM 1585 C C . SER A 1 195 ? 3.929 -12.683 -7.338 1.00 50.53 195 SER A C 1
ATOM 1587 O O . SER A 1 195 ? 3.902 -13.504 -6.424 1.00 50.53 195 SER A O 1
ATOM 1589 N N . GLY A 1 196 ? 3.602 -12.998 -8.599 1.00 49.00 196 GLY A N 1
ATOM 1590 C CA . GLY A 1 196 ? 3.267 -14.361 -9.032 1.00 49.00 196 GLY A CA 1
ATOM 1591 C C . GLY A 1 196 ? 2.031 -14.447 -9.927 1.00 49.00 196 GLY A C 1
ATOM 1592 O O . GLY A 1 196 ? 0.902 -14.418 -9.468 1.00 49.00 196 GLY A O 1
ATOM 1593 N N . ASN A 1 197 ? 2.248 -14.657 -11.224 1.00 43.53 197 ASN A N 1
ATOM 1594 C CA . ASN A 1 197 ? 1.208 -14.746 -12.254 1.00 43.53 197 ASN A CA 1
ATOM 1595 C C . ASN A 1 197 ? 0.510 -16.130 -12.319 1.00 43.53 197 ASN A C 1
ATOM 1597 O O . ASN A 1 197 ? 0.530 -16.809 -13.350 1.00 43.53 197 ASN A O 1
ATOM 1601 N N . THR A 1 198 ? -0.097 -16.596 -11.224 1.00 40.12 198 THR A N 1
ATOM 1602 C CA . THR A 1 198 ? -0.959 -17.795 -11.261 1.00 40.12 198 THR A CA 1
ATOM 1603 C C . THR A 1 198 ? -2.222 -17.615 -10.433 1.00 40.12 198 THR A C 1
ATOM 1605 O O . THR A 1 198 ? -2.292 -18.068 -9.295 1.00 40.12 198 THR A O 1
ATOM 1608 N N . ALA A 1 199 ? -3.250 -17.055 -11.075 1.00 37.25 199 ALA A N 1
ATOM 1609 C CA . ALA A 1 199 ? -4.648 -17.211 -10.692 1.00 37.25 199 ALA A CA 1
ATOM 1610 C C . ALA A 1 199 ? -4.998 -18.709 -10.616 1.00 37.25 199 ALA A C 1
ATOM 1612 O O . ALA A 1 199 ? -5.346 -19.362 -11.605 1.00 37.25 199 ALA A O 1
ATOM 1613 N N . ALA A 1 200 ? -4.824 -19.297 -9.437 1.00 32.31 200 ALA A N 1
ATOM 1614 C CA . ALA A 1 200 ? -5.214 -20.666 -9.155 1.00 32.31 200 ALA A CA 1
ATOM 1615 C C . ALA A 1 200 ? -5.756 -20.762 -7.727 1.00 32.31 200 ALA A C 1
ATOM 1617 O O . ALA A 1 200 ? -5.052 -21.154 -6.803 1.00 32.31 200 ALA A O 1
ATOM 1618 N N . ASN A 1 201 ? -7.059 -20.486 -7.615 1.00 34.59 201 ASN A N 1
ATOM 1619 C CA . ASN A 1 201 ? -7.945 -20.820 -6.497 1.00 34.59 201 ASN A CA 1
ATOM 1620 C C . ASN A 1 201 ? -7.529 -20.247 -5.136 1.00 34.59 201 ASN A C 1
ATOM 1622 O O . ASN A 1 201 ? -7.042 -20.973 -4.267 1.00 34.59 201 ASN A O 1
ATOM 1626 N N . ILE A 1 202 ? -7.824 -18.966 -4.924 1.00 34.75 202 ILE A N 1
ATOM 1627 C CA . ILE A 1 202 ? -7.838 -18.374 -3.588 1.00 34.75 202 ILE A CA 1
ATOM 1628 C C . ILE A 1 202 ? -9.229 -18.635 -2.995 1.00 34.75 202 ILE A C 1
ATOM 1630 O O . ILE A 1 202 ? -10.222 -18.030 -3.394 1.00 34.75 202 ILE A O 1
ATOM 1634 N N . GLU A 1 203 ? -9.329 -19.592 -2.069 1.00 30.36 203 GLU A N 1
ATOM 1635 C CA . GLU A 1 203 ? -10.498 -19.675 -1.190 1.00 30.36 203 GLU A CA 1
ATOM 1636 C C . GLU A 1 203 ? -10.446 -18.472 -0.241 1.00 30.36 203 GLU A C 1
ATOM 1638 O O . GLU A 1 203 ? -9.564 -18.365 0.609 1.00 30.36 203 GLU A O 1
ATOM 1643 N N . SER A 1 204 ? -11.389 -17.551 -0.429 1.00 32.59 204 SER A N 1
ATOM 1644 C CA . SER A 1 204 ? -11.568 -16.317 0.333 1.00 32.59 204 SER A CA 1
ATOM 1645 C C . SER A 1 204 ? -11.463 -16.528 1.851 1.00 32.59 204 SER A C 1
ATOM 1647 O O . SER A 1 204 ? -12.323 -17.178 2.456 1.00 32.59 204 SER A O 1
ATOM 1649 N N . SER A 1 205 ? -10.483 -15.892 2.493 1.00 29.38 205 SER A N 1
ATOM 1650 C CA . SER A 1 205 ? -10.568 -15.555 3.916 1.00 29.38 205 SER A CA 1
ATOM 1651 C C . SER A 1 205 ? -10.023 -14.149 4.171 1.00 29.38 205 SER A C 1
ATOM 1653 O O . SER A 1 205 ? -8.877 -13.973 4.571 1.00 29.38 205 SER A O 1
ATOM 1655 N N . VAL A 1 206 ? -10.880 -13.153 3.935 1.00 33.88 206 VAL A N 1
ATOM 1656 C CA . VAL A 1 206 ? -10.689 -11.740 4.296 1.00 33.88 206 VAL A CA 1
ATOM 1657 C C . VAL A 1 206 ? -10.562 -11.609 5.810 1.00 33.88 206 VAL A C 1
ATOM 1659 O O . VAL A 1 206 ? -11.539 -11.908 6.489 1.00 33.88 206 VAL A O 1
ATOM 1662 N N . ILE A 1 207 ? -9.416 -11.140 6.332 1.00 36.59 207 ILE A N 1
ATOM 1663 C CA . ILE A 1 207 ? -9.323 -10.339 7.575 1.00 36.59 207 ILE A CA 1
ATOM 1664 C C . ILE A 1 207 ? -8.047 -9.469 7.522 1.00 36.59 207 ILE A C 1
ATOM 1666 O O . ILE A 1 207 ? -6.993 -9.893 7.995 1.00 36.59 207 ILE A O 1
ATOM 1670 N N . ASN A 1 208 ? -8.145 -8.236 7.014 1.00 38.84 208 ASN A N 1
ATOM 1671 C CA . ASN A 1 208 ? -7.096 -7.223 7.175 1.00 38.84 208 ASN A CA 1
ATOM 1672 C C . ASN A 1 208 ? -7.258 -6.498 8.518 1.00 38.84 208 ASN A C 1
ATOM 1674 O O . ASN A 1 208 ? -7.911 -5.463 8.617 1.00 38.84 208 ASN 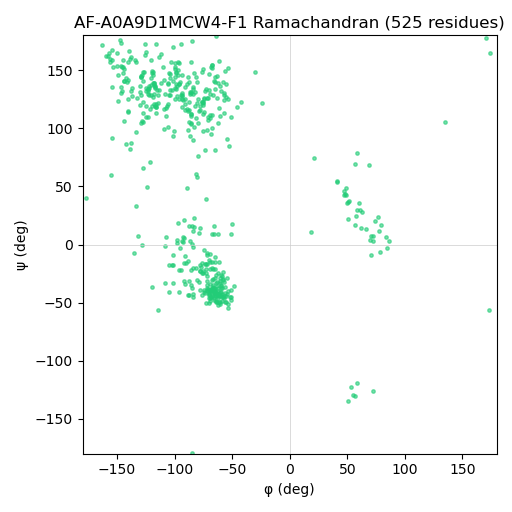A O 1
ATOM 1678 N N . ASP A 1 209 ? -6.620 -7.010 9.571 1.00 45.09 209 ASP A N 1
ATOM 1679 C CA . ASP A 1 209 ? -6.439 -6.267 10.828 1.00 45.09 209 ASP A CA 1
ATOM 1680 C C . ASP A 1 209 ? -5.246 -5.302 10.699 1.00 45.09 209 ASP A C 1
ATOM 1682 O O . ASP A 1 209 ? -4.240 -5.409 11.408 1.00 45.09 209 ASP A O 1
ATOM 1686 N N . SER A 1 210 ? -5.336 -4.364 9.753 1.00 44.91 210 SER A N 1
ATOM 1687 C CA . SER A 1 210 ? -4.268 -3.416 9.442 1.00 44.91 210 SER A CA 1
ATOM 1688 C C . SER A 1 210 ? -3.869 -2.610 10.683 1.00 44.91 210 SER A C 1
ATOM 1690 O O . SER A 1 210 ? -4.631 -1.806 11.215 1.00 44.91 210 SER A O 1
ATOM 1692 N N . GLY A 1 211 ? -2.643 -2.840 11.158 1.00 51.84 211 GLY A N 1
ATOM 1693 C CA . GLY A 1 211 ? -1.929 -1.925 12.044 1.00 51.84 211 GLY A CA 1
ATOM 1694 C C . GLY A 1 211 ? -2.344 -1.884 13.519 1.00 51.84 211 GLY A C 1
ATOM 1695 O O . GLY A 1 211 ? -2.093 -0.881 14.180 1.00 51.84 211 GLY A O 1
ATOM 1696 N N . SER A 1 212 ? -2.960 -2.938 14.056 1.00 58.84 212 SER A N 1
ATOM 1697 C CA . SER A 1 212 ? -3.450 -2.929 15.442 1.00 58.84 212 SER A CA 1
ATOM 1698 C C . SER A 1 212 ? -2.350 -3.233 16.471 1.00 58.84 212 SER A C 1
ATOM 1700 O O . SER A 1 212 ? -1.480 -4.067 16.254 1.00 58.84 212 SER A O 1
ATOM 1702 N N . TYR A 1 213 ? -2.398 -2.600 17.644 1.00 70.50 213 TYR A N 1
ATOM 1703 C CA . TYR A 1 213 ? -1.526 -2.960 18.779 1.00 70.50 213 TYR A CA 1
ATOM 1704 C C . TYR A 1 213 ? -2.161 -4.004 19.712 1.00 70.50 213 TYR A C 1
ATOM 1706 O O . TYR A 1 213 ? -1.513 -4.526 20.617 1.00 70.50 213 TYR A O 1
ATOM 1714 N N . ILE A 1 214 ? -3.448 -4.282 19.500 1.00 73.81 214 ILE A N 1
ATOM 1715 C CA . ILE A 1 214 ? -4.262 -5.235 20.251 1.00 73.81 214 ILE A CA 1
ATOM 1716 C C . ILE A 1 214 ? -4.997 -6.079 19.215 1.00 73.81 214 ILE A C 1
ATOM 1718 O O . ILE A 1 214 ? -5.683 -5.508 18.371 1.00 73.81 214 ILE A O 1
ATOM 1722 N N . VAL A 1 215 ? -4.895 -7.406 19.266 1.00 78.69 215 VAL A N 1
ATOM 1723 C CA . VAL A 1 215 ? -5.572 -8.307 18.316 1.00 78.69 215 VAL A CA 1
ATOM 1724 C C . VAL A 1 215 ? -6.155 -9.509 19.044 1.00 78.69 215 VAL A C 1
ATOM 1726 O O . VAL A 1 215 ? -5.475 -10.157 19.837 1.00 78.69 215 VAL A O 1
ATOM 1729 N N . LYS A 1 216 ? -7.416 -9.840 18.761 1.00 78.69 216 LYS A N 1
ATOM 1730 C CA . LYS A 1 216 ? -8.029 -11.088 19.211 1.00 78.69 216 LYS A CA 1
ATOM 1731 C C . LYS A 1 216 ? -7.710 -12.189 18.210 1.00 78.69 216 LYS A C 1
ATOM 1733 O O . LYS A 1 216 ? -7.944 -12.054 17.011 1.00 78.69 216 LYS A O 1
ATOM 1738 N N . TYR A 1 217 ? -7.230 -13.311 18.721 1.00 78.81 217 TYR A N 1
ATOM 1739 C CA . TYR A 1 217 ? -6.946 -14.494 17.930 1.00 78.81 217 TYR A CA 1
ATOM 1740 C C . TYR A 1 217 ? -7.364 -15.745 18.701 1.00 78.81 217 TYR A C 1
ATOM 1742 O O . TYR A 1 217 ? -6.808 -16.065 19.753 1.00 78.81 217 TYR A O 1
ATOM 1750 N N . ASN A 1 218 ? -8.373 -16.447 18.178 1.00 81.12 218 ASN A N 1
ATOM 1751 C CA . ASN A 1 218 ? -9.078 -17.525 18.876 1.00 81.12 218 ASN A CA 1
ATOM 1752 C C . ASN A 1 218 ? -9.628 -17.051 20.240 1.00 81.12 218 ASN A C 1
ATOM 1754 O O . ASN A 1 218 ? -10.285 -16.011 20.324 1.00 81.12 218 ASN A O 1
ATOM 1758 N N . ASP A 1 219 ? -9.350 -17.808 21.301 1.00 82.06 219 ASP A N 1
ATOM 1759 C CA . ASP A 1 219 ? -9.742 -17.502 22.681 1.00 82.06 219 ASP A CA 1
ATOM 1760 C C . ASP A 1 219 ? -8.759 -16.551 23.388 1.00 82.06 219 ASP A C 1
ATOM 1762 O O . ASP A 1 219 ? -8.827 -16.394 24.605 1.00 82.06 219 ASP A O 1
ATOM 1766 N N . TYR A 1 220 ? -7.831 -15.932 22.655 1.00 81.75 220 TYR A N 1
ATOM 1767 C CA . TYR A 1 220 ? -6.783 -15.091 23.223 1.00 81.75 220 TYR A CA 1
ATOM 1768 C C . TYR A 1 220 ? -6.854 -13.655 22.713 1.00 81.75 220 TYR A C 1
ATOM 1770 O O . TYR A 1 220 ? -7.192 -13.399 21.557 1.00 81.75 220 TYR A O 1
ATOM 1778 N N . LEU A 1 221 ? -6.467 -12.721 23.576 1.00 82.25 221 LEU A N 1
ATOM 1779 C CA . LEU A 1 221 ? -6.203 -11.330 23.231 1.00 82.25 221 LEU A CA 1
ATOM 1780 C C . LEU A 1 221 ? -4.700 -11.073 23.314 1.00 82.25 221 LEU A C 1
ATOM 1782 O O . LEU A 1 221 ? -4.123 -11.187 24.392 1.00 82.25 221 LEU A O 1
ATOM 1786 N N . TYR A 1 222 ? -4.078 -10.732 22.192 1.00 84.50 222 TYR A N 1
ATOM 1787 C CA . TYR A 1 222 ? -2.660 -10.402 22.085 1.00 84.50 222 TYR A CA 1
ATOM 1788 C C . TYR A 1 222 ? -2.463 -8.889 22.144 1.00 84.50 222 TYR A C 1
ATOM 1790 O O . TYR A 1 222 ? -3.235 -8.143 21.541 1.00 84.50 222 TYR A O 1
ATOM 1798 N N . TYR A 1 223 ? -1.444 -8.439 22.873 1.00 79.12 223 TYR A N 1
ATOM 1799 C CA . TYR A 1 223 ? -1.125 -7.022 23.047 1.00 79.12 223 TYR A CA 1
ATOM 1800 C C . TYR A 1 223 ? 0.324 -6.828 23.494 1.00 79.12 223 TYR A C 1
ATOM 1802 O O . TYR A 1 223 ? 0.949 -7.742 24.036 1.00 79.12 223 TYR A O 1
ATOM 1810 N N . TYR A 1 224 ? 0.836 -5.611 23.327 1.00 77.06 224 TYR A N 1
ATOM 1811 C CA . TYR A 1 224 ? 2.120 -5.212 23.894 1.00 77.06 224 TYR A CA 1
ATOM 1812 C C . TYR A 1 224 ? 1.977 -4.595 25.283 1.00 77.06 224 TYR A C 1
ATOM 1814 O O . TYR A 1 224 ? 1.108 -3.752 25.534 1.00 77.06 224 TYR A O 1
ATOM 1822 N N . LYS A 1 225 ? 2.858 -5.014 26.183 1.00 73.00 225 LYS A N 1
ATOM 1823 C CA . LYS A 1 225 ? 3.036 -4.495 27.533 1.00 73.00 225 LYS A CA 1
ATOM 1824 C C . LYS A 1 225 ? 4.327 -3.691 27.571 1.00 73.00 225 LYS A C 1
ATOM 1826 O O . LYS A 1 225 ? 5.408 -4.254 27.445 1.00 73.00 225 LYS A O 1
ATOM 1831 N N . TYR A 1 226 ? 4.205 -2.378 27.715 1.00 71.06 226 TYR A N 1
ATOM 1832 C CA . TYR A 1 226 ? 5.342 -1.463 27.650 1.00 71.06 226 TYR A CA 1
ATOM 1833 C C . TYR A 1 226 ? 5.980 -1.269 29.030 1.00 71.06 226 TYR A C 1
ATOM 1835 O O . TYR A 1 226 ? 5.277 -1.129 30.032 1.00 71.06 226 TYR A O 1
ATOM 1843 N N . PHE A 1 227 ? 7.311 -1.253 29.058 1.00 68.19 227 PHE A N 1
ATOM 1844 C CA . PHE A 1 227 ? 8.159 -0.956 30.209 1.00 68.19 227 PHE A CA 1
ATOM 1845 C C . PHE A 1 227 ? 9.138 0.169 29.853 1.00 68.19 227 PHE A C 1
ATOM 1847 O O . PHE A 1 227 ? 9.255 0.568 28.696 1.00 68.19 227 PHE A O 1
ATOM 1854 N N . ALA A 1 228 ? 9.873 0.667 30.851 1.00 66.00 228 ALA A N 1
ATOM 1855 C CA . ALA A 1 228 ? 10.829 1.760 30.663 1.00 66.00 228 ALA A CA 1
ATOM 1856 C C . ALA A 1 228 ? 11.959 1.440 29.662 1.00 66.00 228 ALA A C 1
ATOM 1858 O O . ALA A 1 228 ? 12.506 2.352 29.053 1.00 66.00 228 ALA A O 1
ATOM 1859 N N . ASP A 1 229 ? 12.332 0.167 29.521 1.00 66.31 229 ASP A N 1
ATOM 1860 C CA . ASP A 1 229 ? 13.488 -0.296 28.745 1.00 66.31 229 ASP A CA 1
ATOM 1861 C C . ASP A 1 229 ? 13.158 -1.410 27.736 1.00 66.31 229 ASP A C 1
ATOM 1863 O O . ASP A 1 229 ? 14.035 -1.871 27.015 1.00 66.31 229 ASP A O 1
ATOM 1867 N N . HIS A 1 230 ? 11.910 -1.869 27.649 1.00 68.69 230 HIS A N 1
ATOM 1868 C CA . HIS A 1 230 ? 11.492 -2.907 26.700 1.00 68.69 230 HIS A CA 1
ATOM 1869 C C . HIS A 1 230 ? 9.970 -2.923 26.535 1.00 68.69 230 HIS A C 1
ATOM 1871 O O . HIS A 1 230 ? 9.244 -2.248 27.263 1.00 68.69 230 HIS A O 1
ATOM 1877 N N . ALA A 1 231 ? 9.475 -3.706 25.581 1.00 72.88 231 ALA A N 1
ATOM 1878 C CA . ALA A 1 231 ? 8.061 -4.049 25.499 1.00 72.88 231 ALA A CA 1
ATOM 1879 C C . ALA A 1 231 ? 7.908 -5.563 25.355 1.00 72.88 231 ALA A C 1
ATOM 1881 O O . ALA A 1 231 ? 8.627 -6.181 24.580 1.00 72.88 231 ALA A O 1
ATOM 1882 N N . ASP A 1 232 ? 6.970 -6.161 26.076 1.00 79.69 232 ASP A N 1
ATOM 1883 C CA . ASP A 1 232 ? 6.680 -7.590 25.980 1.00 79.69 232 ASP A CA 1
ATOM 1884 C C . ASP A 1 232 ? 5.423 -7.817 25.151 1.00 79.69 232 ASP A C 1
ATOM 1886 O O . ASP A 1 232 ? 4.390 -7.187 25.377 1.00 79.69 232 ASP A O 1
ATOM 1890 N N . LEU A 1 233 ? 5.483 -8.755 24.212 1.00 84.50 233 LEU A N 1
ATOM 1891 C CA . LEU A 1 233 ? 4.295 -9.335 23.613 1.00 84.50 233 LEU A CA 1
ATOM 1892 C C . LEU A 1 233 ? 3.668 -10.301 24.619 1.00 84.50 233 LEU A C 1
ATOM 1894 O O . LEU A 1 233 ? 4.283 -11.287 25.037 1.00 84.50 233 LEU A O 1
ATOM 1898 N N . CYS A 1 234 ? 2.427 -10.027 24.997 1.00 82.94 234 CYS A N 1
ATOM 1899 C CA . CYS A 1 234 ? 1.649 -10.846 25.913 1.00 82.94 234 CYS A CA 1
ATOM 1900 C C . CYS A 1 234 ? 0.370 -11.336 25.233 1.00 82.94 234 CYS A C 1
ATOM 1902 O O . CYS A 1 234 ? -0.115 -10.743 24.265 1.00 82.94 234 CYS A O 1
ATOM 1904 N N . ARG A 1 235 ? -0.204 -12.411 25.775 1.00 85.50 235 ARG A N 1
ATOM 1905 C CA . ARG A 1 235 ? -1.564 -12.849 25.457 1.00 85.50 235 ARG A CA 1
ATOM 1906 C C . ARG A 1 235 ? -2.370 -13.073 26.728 1.00 85.50 235 ARG A C 1
ATOM 1908 O O . ARG A 1 235 ? -1.831 -13.555 27.717 1.00 85.50 235 ARG A O 1
ATOM 1915 N N . VAL A 1 236 ? -3.662 -12.773 26.698 1.00 81.88 236 VAL A N 1
ATOM 1916 C CA . VAL A 1 236 ? -4.608 -13.099 27.776 1.00 81.88 236 VAL A CA 1
ATOM 1917 C C . VAL A 1 236 ? -5.628 -14.103 27.262 1.00 81.88 236 VAL A C 1
ATOM 1919 O O . VAL A 1 236 ? -6.232 -13.885 26.21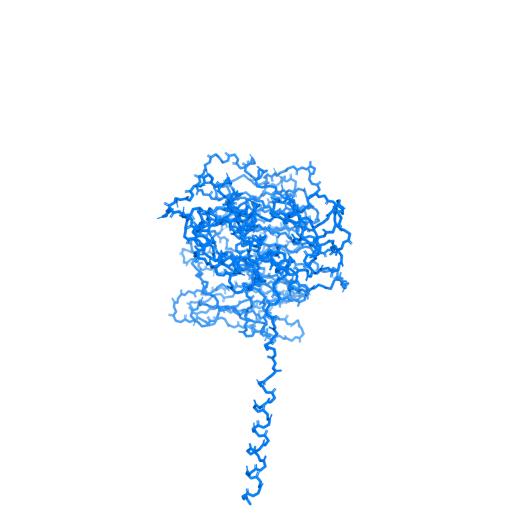5 1.00 81.88 236 VAL A O 1
ATOM 1922 N N . ASP A 1 237 ? -5.820 -15.198 27.996 1.00 78.31 237 ASP A N 1
ATOM 1923 C CA . ASP A 1 237 ? -6.882 -16.174 27.738 1.00 78.31 237 ASP A CA 1
ATOM 1924 C C . ASP A 1 237 ? -8.231 -15.593 28.179 1.00 78.31 237 ASP A C 1
ATOM 1926 O O . ASP A 1 237 ? -8.479 -15.369 29.364 1.00 78.31 237 ASP A O 1
ATOM 1930 N N . LEU A 1 238 ? -9.128 -15.356 27.226 1.00 76.06 238 LEU A N 1
ATOM 1931 C CA . LEU A 1 238 ? -10.428 -14.735 27.471 1.00 76.06 238 LEU A CA 1
ATOM 1932 C C . LEU A 1 238 ? -11.393 -15.642 28.254 1.00 76.06 238 LEU A C 1
ATOM 1934 O O . LEU A 1 238 ? -12.408 -15.162 28.755 1.00 76.06 238 LEU A O 1
ATOM 1938 N N . ARG A 1 239 ? -11.101 -16.943 28.388 1.00 75.75 239 ARG A N 1
ATOM 1939 C CA . ARG A 1 239 ? -11.959 -17.905 29.104 1.00 75.75 239 ARG A CA 1
ATOM 1940 C C . ARG A 1 239 ? -11.765 -17.846 30.616 1.00 75.75 239 ARG A C 1
ATOM 1942 O O . ARG A 1 239 ? -12.686 -18.170 31.363 1.00 75.75 239 ARG A O 1
ATOM 1949 N N . ASN A 1 240 ? -10.563 -17.496 31.071 1.00 77.44 240 ASN A N 1
ATOM 1950 C CA . ASN A 1 240 ? -10.189 -17.538 32.490 1.00 77.44 240 ASN A CA 1
ATOM 1951 C C . ASN A 1 240 ? -9.418 -16.292 32.975 1.00 77.44 240 ASN A C 1
ATOM 1953 O O . ASN A 1 240 ? -9.179 -16.167 34.176 1.00 77.44 240 ASN A O 1
ATOM 1957 N N . GLY A 1 241 ? -9.044 -15.383 32.070 1.00 72.44 241 GLY A N 1
ATOM 1958 C CA . GLY A 1 241 ? -8.313 -14.150 32.354 1.00 72.44 241 GLY A CA 1
ATOM 1959 C C . GLY A 1 241 ? -6.811 -14.323 32.605 1.00 72.44 241 GLY A C 1
ATOM 1960 O O . GLY A 1 241 ? -6.183 -13.383 33.089 1.00 72.44 241 GLY A O 1
ATOM 1961 N N . SER A 1 242 ? -6.213 -15.489 32.339 1.00 74.56 242 SER A N 1
ATOM 1962 C CA . SER A 1 242 ? -4.781 -15.702 32.582 1.00 74.56 242 SER A CA 1
ATOM 1963 C C . SER A 1 242 ? -3.917 -14.999 31.533 1.00 74.56 242 SER A C 1
ATOM 1965 O O . SER A 1 242 ? -4.072 -15.256 30.340 1.00 74.56 242 SER A O 1
ATOM 1967 N N . GLU A 1 243 ? -2.987 -14.154 31.987 1.00 82.56 243 GLU A N 1
ATOM 1968 C CA . GLU A 1 243 ? -1.948 -13.516 31.164 1.00 82.56 243 GLU A CA 1
ATOM 1969 C C . GLU A 1 243 ? -0.750 -14.466 30.996 1.00 82.56 243 GLU A C 1
ATOM 1971 O O . GLU A 1 243 ? -0.257 -15.046 31.967 1.00 82.56 243 GLU A O 1
ATOM 1976 N N . GLU A 1 244 ? -0.267 -14.601 29.765 1.00 84.56 244 GLU A N 1
ATOM 1977 C CA . GLU A 1 244 ? 0.920 -15.362 29.394 1.00 84.56 244 GLU A CA 1
ATOM 1978 C C . GLU A 1 244 ? 1.874 -14.489 28.571 1.00 84.56 244 GLU A C 1
ATOM 1980 O O . GLU A 1 244 ? 1.462 -13.714 27.704 1.00 84.56 244 GLU A O 1
ATOM 1985 N N . TYR A 1 245 ? 3.167 -14.646 28.830 1.00 85.69 245 TYR A N 1
ATOM 1986 C CA . TYR A 1 245 ? 4.236 -14.008 28.069 1.00 85.69 245 TYR A CA 1
ATOM 1987 C C . TYR A 1 245 ? 4.513 -14.778 26.766 1.00 85.69 245 TYR A C 1
ATOM 1989 O O . TYR A 1 245 ? 4.525 -16.012 26.777 1.00 85.69 245 TYR A O 1
ATOM 1997 N N . VAL A 1 246 ? 4.759 -14.056 25.666 1.00 84.19 246 VAL A N 1
ATOM 1998 C CA . VAL A 1 246 ? 5.037 -14.629 24.337 1.00 84.19 246 VAL A CA 1
ATOM 1999 C C . VAL A 1 246 ? 6.464 -14.318 23.875 1.00 84.19 246 VAL A C 1
ATOM 2001 O O . VAL A 1 246 ? 7.213 -15.246 23.577 1.00 84.19 246 VAL A O 1
ATOM 2004 N N . ASP A 1 247 ? 6.851 -13.040 23.819 1.00 82.94 247 ASP A N 1
ATOM 2005 C CA . ASP A 1 247 ? 8.171 -12.586 23.346 1.00 82.94 247 ASP A CA 1
ATOM 2006 C C . ASP A 1 247 ? 8.520 -11.191 23.905 1.00 82.94 247 ASP A C 1
ATOM 2008 O O . ASP A 1 247 ? 7.629 -10.477 24.357 1.00 82.94 247 ASP A O 1
ATOM 2012 N N . THR A 1 248 ? 9.789 -10.779 23.835 1.00 80.12 248 THR A N 1
ATOM 2013 C CA . THR A 1 248 ? 10.272 -9.454 24.263 1.00 80.12 248 THR A CA 1
ATOM 2014 C C . THR A 1 248 ? 10.832 -8.682 23.066 1.00 80.12 248 THR A C 1
ATOM 2016 O O . THR A 1 248 ? 11.620 -9.196 22.265 1.00 80.12 248 THR A O 1
ATOM 2019 N N . LEU A 1 249 ? 10.477 -7.401 22.986 1.00 72.19 249 LEU A N 1
ATOM 2020 C CA . LEU A 1 249 ? 11.172 -6.368 22.228 1.00 72.19 249 LEU A CA 1
ATOM 2021 C C . LEU A 1 249 ? 12.256 -5.742 23.109 1.00 72.19 249 LEU A C 1
ATOM 2023 O O . LEU A 1 249 ? 11.974 -4.866 23.928 1.00 72.19 249 LEU A O 1
ATOM 2027 N N . THR A 1 250 ? 13.502 -6.181 22.955 1.00 61.06 250 THR A N 1
ATOM 2028 C CA . THR A 1 250 ? 14.644 -5.537 23.617 1.00 61.06 250 THR A CA 1
ATOM 2029 C C . THR A 1 250 ? 14.937 -4.189 22.965 1.00 61.06 250 THR A C 1
ATOM 2031 O O . THR A 1 250 ? 15.141 -4.135 21.752 1.00 61.06 250 THR A O 1
ATOM 2034 N N . HIS A 1 251 ? 14.998 -3.108 23.754 1.00 55.34 251 HIS A N 1
ATOM 2035 C CA . HIS A 1 251 ? 15.564 -1.844 23.278 1.00 55.34 251 HIS A CA 1
ATOM 2036 C C . HIS A 1 251 ? 17.022 -2.062 22.868 1.00 55.34 251 HIS A C 1
ATOM 2038 O O . HIS A 1 251 ? 17.823 -2.582 23.646 1.00 55.34 251 HIS A O 1
ATOM 2044 N N . ALA A 1 252 ? 17.395 -1.571 21.690 1.00 45.50 252 ALA A N 1
ATOM 2045 C CA . ALA A 1 252 ? 18.748 -1.061 21.532 1.00 45.50 252 ALA A CA 1
ATOM 2046 C C . ALA A 1 252 ? 18.855 0.240 22.351 1.00 45.50 252 ALA A C 1
ATOM 2048 O O . ALA A 1 252 ? 17.868 0.962 22.457 1.00 45.50 252 ALA A O 1
ATOM 2049 N N . ASP A 1 253 ? 20.025 0.521 22.926 1.00 42.12 253 ASP A N 1
ATOM 2050 C CA . ASP A 1 253 ? 20.386 1.598 23.877 1.00 42.12 253 ASP A CA 1
ATOM 2051 C C . ASP A 1 253 ? 19.990 3.066 23.526 1.00 42.12 253 ASP A C 1
ATOM 2053 O O . ASP A 1 253 ? 20.553 4.013 24.075 1.00 42.12 253 ASP A O 1
ATOM 2057 N N . THR A 1 254 ? 19.064 3.318 22.600 1.00 44.19 254 THR A N 1
ATOM 2058 C CA . THR A 1 254 ? 18.778 4.634 22.016 1.00 44.19 254 THR A CA 1
ATOM 2059 C C . THR A 1 254 ? 17.534 5.333 22.576 1.00 44.19 254 THR A C 1
ATOM 2061 O O . THR A 1 254 ? 17.363 6.516 22.308 1.00 44.19 254 THR A O 1
ATOM 2064 N N . GLY A 1 255 ? 16.704 4.672 23.393 1.00 44.06 255 GLY A N 1
ATOM 2065 C CA . GLY A 1 255 ? 15.505 5.285 23.993 1.00 44.06 255 GLY A CA 1
ATOM 2066 C C . GLY A 1 255 ? 14.335 5.503 23.024 1.00 44.06 255 GLY A C 1
ATOM 2067 O O . GLY A 1 255 ? 13.469 6.329 23.302 1.00 44.06 255 GLY A O 1
ATOM 2068 N N . TYR A 1 256 ? 14.310 4.783 21.898 1.00 47.97 256 TYR A N 1
ATOM 2069 C CA . TYR A 1 256 ? 13.232 4.834 20.911 1.00 47.97 256 TYR A CA 1
ATOM 2070 C C . TYR A 1 256 ? 12.533 3.473 20.824 1.00 47.97 256 TYR A C 1
ATOM 2072 O O . TYR A 1 256 ? 13.148 2.471 20.451 1.00 47.97 256 TYR A O 1
ATOM 2080 N N . SER A 1 257 ? 11.235 3.428 21.137 1.00 49.62 257 SER A N 1
ATOM 2081 C CA . SER A 1 257 ? 10.414 2.235 20.923 1.00 49.62 257 SER A CA 1
ATOM 2082 C C . SER A 1 257 ? 10.178 2.037 19.429 1.00 49.62 257 SER A C 1
ATOM 2084 O O . SER A 1 257 ? 9.418 2.779 18.810 1.00 49.62 257 SER A O 1
ATOM 2086 N N . GLY A 1 258 ? 10.830 1.031 18.848 1.00 52.75 258 GLY A N 1
ATOM 2087 C CA . GLY A 1 258 ? 10.585 0.615 17.471 1.00 52.75 258 GLY A CA 1
ATOM 2088 C C . GLY A 1 258 ? 9.114 0.257 17.218 1.00 52.75 258 GLY A C 1
ATOM 2089 O O . GLY A 1 258 ? 8.414 -0.214 18.116 1.00 52.75 258 GLY A O 1
ATOM 2090 N N . VAL A 1 259 ? 8.647 0.477 15.987 1.00 55.00 259 VAL A N 1
ATOM 2091 C CA . VAL A 1 259 ? 7.266 0.204 15.558 1.00 55.00 259 VAL A CA 1
ATOM 2092 C C . VAL A 1 259 ? 6.945 -1.288 15.730 1.00 55.00 259 VAL A C 1
ATOM 2094 O O . VAL A 1 259 ? 7.464 -2.140 15.009 1.00 55.00 259 VAL A O 1
ATOM 2097 N N . ALA A 1 260 ? 6.076 -1.604 16.690 1.00 65.69 260 ALA A N 1
ATOM 2098 C CA . ALA A 1 260 ? 5.619 -2.960 16.977 1.00 65.69 260 ALA A CA 1
ATOM 2099 C C . ALA A 1 260 ? 4.115 -3.051 16.709 1.00 65.69 260 ALA A C 1
ATOM 2101 O O . ALA A 1 260 ? 3.337 -2.331 17.333 1.00 65.69 260 ALA A O 1
ATOM 2102 N N . ARG A 1 261 ? 3.698 -3.899 15.767 1.00 75.75 261 ARG A N 1
ATOM 2103 C CA . ARG A 1 261 ? 2.286 -4.092 15.400 1.00 75.75 261 ARG A CA 1
ATOM 2104 C C . ARG A 1 261 ? 1.920 -5.566 15.473 1.00 75.75 261 ARG A C 1
ATOM 2106 O O . ARG A 1 261 ? 2.767 -6.410 15.205 1.00 75.75 261 ARG A O 1
ATOM 2113 N N . ILE A 1 262 ? 0.666 -5.859 15.802 1.00 76.62 262 ILE A N 1
ATOM 2114 C CA . ILE A 1 262 ? 0.075 -7.201 15.794 1.00 76.62 262 ILE A CA 1
ATOM 2115 C C . ILE A 1 262 ? -1.018 -7.209 14.727 1.00 76.62 262 ILE A C 1
ATOM 2117 O O . ILE A 1 262 ? -1.827 -6.287 14.646 1.00 76.62 262 ILE A O 1
ATOM 2121 N N . PHE A 1 263 ? -1.047 -8.228 13.882 1.00 76.44 263 PHE A N 1
ATOM 2122 C CA . PHE A 1 263 ? -1.966 -8.260 12.745 1.00 76.44 263 PHE A CA 1
ATOM 2123 C C . PHE A 1 263 ? -2.262 -9.694 12.325 1.00 76.44 263 PHE A C 1
ATOM 2125 O O . PHE A 1 263 ? -1.616 -10.645 12.776 1.00 76.44 263 PHE A O 1
ATOM 2132 N N . ARG A 1 264 ? -3.283 -9.852 11.484 1.00 75.31 264 ARG A N 1
ATOM 2133 C CA . ARG A 1 264 ? -3.697 -11.141 10.936 1.00 75.31 264 ARG A CA 1
ATOM 2134 C C . ARG A 1 264 ? -3.582 -11.115 9.422 1.00 75.31 264 ARG A C 1
ATOM 2136 O O . ARG A 1 264 ? -3.921 -10.111 8.812 1.00 75.31 264 ARG A O 1
ATOM 2143 N N . ILE A 1 265 ? -3.100 -12.218 8.863 1.00 72.19 265 ILE A N 1
ATOM 2144 C CA . ILE A 1 265 ? -3.061 -12.491 7.422 1.00 72.19 265 ILE A CA 1
ATOM 2145 C C . ILE A 1 265 ? -3.500 -13.942 7.254 1.00 72.19 265 ILE A C 1
ATOM 2147 O O . ILE A 1 265 ? -2.978 -14.811 7.955 1.00 72.19 265 ILE A O 1
ATOM 2151 N N . ASP A 1 266 ? -4.487 -14.203 6.397 1.00 70.19 266 ASP A N 1
ATOM 2152 C CA . ASP A 1 266 ? -4.986 -15.551 6.076 1.00 70.19 266 ASP A CA 1
ATOM 2153 C C . ASP A 1 266 ? -5.264 -16.413 7.316 1.00 70.19 266 ASP A C 1
ATOM 2155 O O . ASP A 1 266 ? -4.865 -17.574 7.445 1.00 70.19 266 ASP A O 1
ATOM 2159 N N . GLY A 1 267 ? -5.892 -15.792 8.318 1.00 72.94 267 GLY A N 1
ATOM 2160 C CA . GLY A 1 267 ? -6.231 -16.451 9.573 1.00 72.94 267 GLY A CA 1
ATOM 2161 C C . GLY A 1 267 ? -5.039 -16.802 10.470 1.00 72.94 267 GLY A C 1
ATOM 2162 O O . GLY A 1 267 ? -5.270 -17.376 11.528 1.00 72.94 267 GLY A O 1
ATOM 2163 N N . ARG A 1 268 ? -3.802 -16.436 10.123 1.00 76.19 268 ARG A N 1
ATOM 2164 C CA . ARG A 1 268 ? -2.612 -16.561 10.978 1.00 76.19 268 ARG A CA 1
ATOM 2165 C C . ARG A 1 268 ? -2.309 -15.245 11.682 1.00 76.19 268 ARG A C 1
ATOM 2167 O O . ARG A 1 268 ? -2.626 -14.172 11.179 1.00 76.19 268 ARG A O 1
ATOM 2174 N N . LEU A 1 269 ? -1.716 -15.337 12.869 1.00 82.94 269 LEU A N 1
ATOM 2175 C CA . LEU A 1 269 ? -1.337 -14.181 13.673 1.00 82.94 269 LEU A CA 1
ATOM 2176 C C . LEU A 1 269 ? 0.132 -13.843 13.433 1.00 82.94 269 LEU A C 1
ATOM 2178 O O . LEU A 1 269 ? 0.976 -14.736 13.420 1.00 82.94 269 LEU A O 1
ATOM 2182 N N . TYR A 1 270 ? 0.431 -12.559 13.306 1.00 83.56 270 TYR A N 1
ATOM 2183 C CA . TYR A 1 270 ? 1.777 -12.048 13.104 1.00 83.56 270 TYR A CA 1
ATOM 2184 C C . TYR A 1 270 ? 2.042 -10.858 14.016 1.00 83.56 270 TYR A C 1
ATOM 2186 O O . TYR A 1 270 ? 1.116 -10.190 14.486 1.00 83.56 270 TYR A O 1
ATOM 2194 N N . TYR A 1 271 ? 3.319 -10.583 14.250 1.00 83.44 271 TYR A N 1
ATOM 2195 C CA . TYR A 1 271 ? 3.751 -9.368 14.910 1.00 83.44 271 TYR A CA 1
ATOM 2196 C C . TYR A 1 271 ? 5.092 -8.867 14.374 1.00 83.44 271 TYR A C 1
ATOM 2198 O O . TYR A 1 271 ? 5.914 -9.649 13.895 1.00 83.44 271 TYR A O 1
ATOM 2206 N N . SER A 1 272 ? 5.320 -7.559 14.465 1.00 78.69 272 SER A N 1
ATOM 2207 C CA . SER A 1 272 ? 6.594 -6.932 14.108 1.00 78.69 272 SER A CA 1
ATOM 2208 C C . SER A 1 272 ? 7.387 -6.521 15.348 1.00 78.69 272 SER A C 1
ATOM 2210 O O . SER A 1 272 ? 6.822 -6.141 16.375 1.00 78.69 272 SER A O 1
ATOM 2212 N N . LYS A 1 273 ? 8.716 -6.571 15.260 1.00 77.69 273 LYS A N 1
ATOM 2213 C CA . LYS A 1 273 ? 9.615 -5.952 16.238 1.00 77.69 273 LYS A CA 1
ATOM 2214 C C . LYS A 1 273 ? 10.831 -5.345 15.565 1.00 77.69 273 LYS A C 1
ATOM 2216 O O . LYS A 1 273 ? 11.366 -5.917 14.622 1.00 77.69 273 LYS A O 1
ATOM 2221 N N . SER A 1 274 ? 11.290 -4.204 16.069 1.00 72.38 274 SER A N 1
ATOM 2222 C CA . SER A 1 274 ? 12.518 -3.591 15.567 1.00 72.38 274 SER A CA 1
ATOM 2223 C C . SER A 1 274 ? 13.744 -4.461 15.865 1.00 72.38 274 SER A C 1
ATOM 2225 O O . SER A 1 274 ? 13.834 -5.076 16.930 1.00 72.38 274 SER A O 1
ATOM 2227 N N . THR A 1 275 ? 14.671 -4.522 14.911 1.00 67.19 275 THR A N 1
ATOM 2228 C CA . THR A 1 275 ? 15.981 -5.165 15.036 1.00 67.19 275 THR A CA 1
ATOM 2229 C C . THR A 1 275 ? 17.066 -4.114 15.313 1.00 67.19 275 THR A C 1
ATOM 2231 O O . THR A 1 275 ? 16.903 -2.943 14.973 1.00 67.19 275 THR A O 1
ATOM 2234 N N . ASP A 1 276 ? 18.126 -4.520 16.023 1.00 56.69 276 ASP A N 1
ATOM 2235 C CA . ASP A 1 276 ? 19.171 -3.688 16.649 1.00 56.69 276 ASP A CA 1
ATOM 2236 C C . ASP A 1 276 ? 19.391 -2.282 16.038 1.00 56.69 276 ASP A C 1
ATOM 2238 O O . ASP A 1 276 ? 19.795 -2.145 14.886 1.00 56.69 276 ASP A O 1
ATOM 2242 N N . LYS A 1 277 ? 19.232 -1.249 16.886 1.00 53.59 277 LYS A N 1
ATOM 2243 C CA . LYS A 1 277 ? 19.383 0.213 16.661 1.00 53.59 277 LYS A CA 1
ATOM 2244 C C . LYS A 1 277 ? 18.176 0.985 16.121 1.00 53.59 277 LYS A C 1
ATOM 2246 O O . LYS A 1 277 ? 18.287 2.198 15.992 1.00 53.59 277 LYS A O 1
ATOM 2251 N N . GLY A 1 278 ? 17.023 0.347 15.920 1.00 55.03 278 GLY A N 1
ATOM 2252 C CA . GLY A 1 278 ? 15.832 1.051 15.417 1.00 55.03 278 GLY A CA 1
ATOM 2253 C C . GLY A 1 278 ? 15.798 1.174 13.891 1.00 55.03 278 GLY A C 1
ATOM 2254 O O . GLY A 1 278 ? 14.814 1.651 13.341 1.00 55.03 278 GLY A O 1
ATOM 2255 N N . ASP A 1 279 ? 16.847 0.702 13.211 1.00 57.44 279 ASP A N 1
ATOM 2256 C CA . ASP A 1 279 ? 17.071 0.924 11.779 1.00 57.44 279 ASP A CA 1
ATOM 2257 C C . ASP A 1 279 ? 16.499 -0.194 10.892 1.00 57.44 279 ASP A C 1
ATOM 2259 O O . ASP A 1 279 ? 16.735 -0.218 9.690 1.00 57.44 279 ASP A O 1
ATOM 2263 N N . SER A 1 280 ? 15.846 -1.189 11.486 1.00 66.06 280 SER A N 1
ATOM 2264 C CA . SER A 1 280 ? 15.293 -2.349 10.785 1.00 66.06 280 SER A CA 1
ATOM 2265 C C . SER A 1 280 ? 14.179 -2.985 11.615 1.00 66.06 280 SER A C 1
ATOM 2267 O O . SER A 1 280 ? 14.051 -2.706 12.817 1.00 66.06 280 SER A O 1
ATOM 2269 N N . PHE A 1 281 ? 13.339 -3.808 10.992 1.00 75.81 281 PHE A N 1
ATOM 2270 C CA . PHE A 1 281 ? 12.229 -4.475 11.668 1.00 75.81 281 PHE A CA 1
ATOM 2271 C C . PHE A 1 281 ? 11.967 -5.868 11.110 1.00 75.81 281 PHE A C 1
ATOM 2273 O O . PHE A 1 281 ? 11.830 -6.091 9.910 1.00 75.81 281 PHE A O 1
ATOM 2280 N N . ALA A 1 282 ? 11.832 -6.803 12.039 1.00 78.75 282 ALA A N 1
ATOM 2281 C CA . ALA A 1 282 ? 11.558 -8.194 11.781 1.00 78.75 282 ALA A CA 1
ATOM 2282 C C . ALA A 1 282 ? 10.082 -8.521 12.010 1.00 78.75 282 ALA A C 1
ATOM 2284 O O . ALA A 1 282 ? 9.469 -8.059 12.974 1.00 78.75 282 ALA A O 1
ATOM 2285 N N . VAL A 1 283 ? 9.536 -9.366 11.144 1.00 82.94 283 VAL A N 1
ATOM 2286 C CA . VAL A 1 283 ? 8.182 -9.905 11.233 1.00 82.94 283 VAL A CA 1
ATOM 2287 C C . VAL A 1 283 ? 8.249 -11.360 11.669 1.00 82.94 283 VAL A C 1
ATOM 2289 O O . VAL A 1 283 ? 9.092 -12.134 11.210 1.00 82.94 283 VAL A O 1
ATOM 2292 N N . TYR A 1 284 ? 7.345 -11.719 12.571 1.00 84.88 284 TYR A N 1
ATOM 2293 C CA . TYR A 1 284 ? 7.223 -13.046 13.144 1.00 84.88 284 TYR A CA 1
ATOM 2294 C C . TYR A 1 284 ? 5.778 -13.521 13.041 1.00 84.88 284 TYR A C 1
ATOM 2296 O O . TYR A 1 284 ? 4.856 -12.729 13.224 1.00 84.88 284 TYR A O 1
ATOM 2304 N N . SER A 1 285 ? 5.573 -14.812 12.802 1.00 85.25 285 SER A N 1
ATOM 2305 C CA . SER A 1 285 ? 4.267 -15.459 12.896 1.00 85.25 285 SER A CA 1
ATOM 2306 C C . SER A 1 285 ? 4.107 -16.213 14.215 1.00 85.25 285 SER A C 1
ATOM 2308 O O . SER A 1 285 ? 5.076 -16.661 14.837 1.00 85.25 285 SER A O 1
ATOM 2310 N N . ILE A 1 286 ? 2.857 -16.348 14.650 1.00 82.31 286 ILE A N 1
ATOM 2311 C CA . ILE A 1 286 ? 2.437 -17.102 15.827 1.00 82.31 286 ILE A CA 1
ATOM 2312 C C . ILE A 1 286 ? 1.442 -18.164 15.368 1.00 82.31 286 ILE A C 1
ATOM 2314 O O . ILE A 1 286 ? 0.340 -17.859 14.905 1.00 82.31 286 ILE A O 1
ATOM 2318 N N . ASP A 1 287 ? 1.811 -19.430 15.547 1.00 74.31 287 ASP A N 1
ATOM 2319 C CA . ASP A 1 287 ? 0.893 -20.547 15.355 1.00 74.31 287 ASP A CA 1
ATOM 2320 C C . ASP A 1 287 ? 0.103 -20.778 16.652 1.00 74.31 287 ASP A C 1
ATOM 2322 O O . ASP A 1 287 ? 0.664 -20.877 17.746 1.00 74.31 287 ASP A O 1
ATOM 2326 N N . ALA A 1 288 ? -1.221 -20.900 16.542 1.00 63.41 288 ALA A N 1
ATOM 2327 C CA . ALA A 1 288 ? -2.084 -21.202 17.682 1.00 63.41 288 ALA A CA 1
ATOM 2328 C C . ALA A 1 288 ? -1.692 -22.519 18.382 1.00 63.41 288 ALA A C 1
ATOM 2330 O O . ALA A 1 288 ? -1.858 -22.649 19.595 1.00 63.41 288 ALA A O 1
ATOM 2331 N N . ASN A 1 289 ? -1.155 -23.480 17.625 1.00 63.31 289 ASN A N 1
ATOM 2332 C CA . ASN A 1 289 ? -0.725 -24.786 18.118 1.00 63.31 289 ASN A CA 1
ATOM 2333 C C . ASN A 1 289 ? 0.749 -24.816 18.542 1.00 63.31 289 ASN A C 1
ATOM 2335 O O . ASN A 1 289 ? 1.163 -25.749 19.234 1.00 63.31 289 ASN A O 1
ATOM 2339 N N . TYR A 1 290 ? 1.544 -23.822 18.138 1.00 62.69 290 TYR A N 1
ATOM 2340 C CA . TYR A 1 290 ? 2.967 -23.740 18.446 1.00 62.69 290 TYR A CA 1
ATOM 2341 C C . TYR A 1 290 ? 3.321 -22.325 18.928 1.00 62.69 290 TYR A C 1
ATOM 2343 O O . TYR A 1 290 ? 3.542 -21.430 18.117 1.00 62.69 290 TYR A O 1
ATOM 2351 N N . PRO A 1 291 ? 3.388 -22.101 20.253 1.00 60.75 291 PRO A N 1
ATOM 2352 C CA . PRO A 1 291 ? 3.461 -20.755 20.818 1.00 60.75 291 PRO A CA 1
ATOM 2353 C C . PRO A 1 291 ? 4.808 -20.061 20.597 1.00 60.75 291 PRO A C 1
ATOM 2355 O O . PRO A 1 291 ? 4.927 -18.88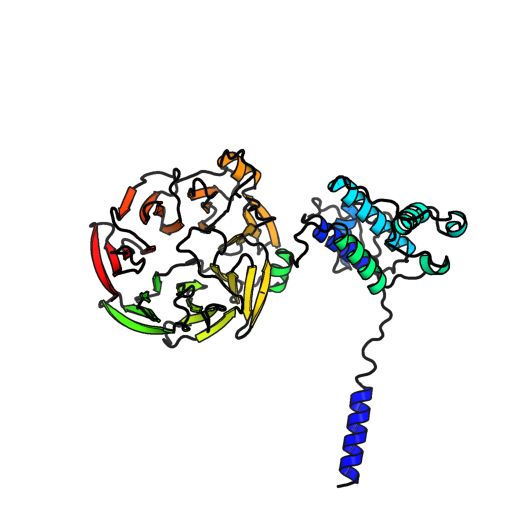4 20.918 1.00 60.75 291 PRO A O 1
ATOM 2358 N N . ALA A 1 292 ? 5.826 -20.771 20.098 1.00 77.00 292 ALA A N 1
ATOM 2359 C CA . ALA A 1 292 ? 7.112 -20.161 19.802 1.00 77.00 292 ALA A CA 1
ATOM 2360 C C . ALA A 1 292 ? 6.999 -19.349 18.499 1.00 77.00 292 ALA A C 1
ATOM 2362 O O . ALA A 1 292 ? 6.666 -19.940 17.467 1.00 77.00 292 ALA A O 1
ATOM 2363 N N . PRO A 1 293 ? 7.304 -18.040 18.525 1.00 84.19 293 PRO A N 1
ATOM 2364 C CA . PRO A 1 293 ? 7.317 -17.218 17.327 1.00 84.19 293 PRO A CA 1
ATOM 2365 C C . PRO A 1 293 ? 8.236 -17.781 16.246 1.00 84.19 293 PRO A C 1
ATOM 2367 O O . PRO A 1 293 ? 9.361 -18.206 16.528 1.00 84.19 293 PRO A O 1
ATOM 2370 N N . ARG A 1 294 ? 7.778 -17.743 14.997 1.00 84.00 294 ARG A N 1
ATOM 2371 C CA . ARG A 1 294 ? 8.585 -18.086 13.827 1.00 84.00 294 ARG A CA 1
ATOM 2372 C C . ARG A 1 294 ? 8.972 -16.807 13.100 1.00 84.00 294 ARG A C 1
ATOM 2374 O O . ARG A 1 294 ? 8.110 -16.000 12.795 1.00 84.00 294 ARG A O 1
ATOM 2381 N N . PHE A 1 295 ? 10.258 -16.631 12.817 1.00 83.56 295 PHE A N 1
ATOM 2382 C CA . PHE A 1 295 ? 10.744 -15.519 12.002 1.00 83.56 295 PHE A CA 1
ATOM 2383 C C . PHE A 1 295 ? 10.299 -15.687 10.544 1.00 83.56 295 PHE A C 1
ATOM 2385 O O . PHE A 1 295 ? 10.505 -16.756 9.965 1.00 83.56 295 PHE A O 1
ATOM 2392 N N . GLU A 1 296 ? 9.704 -14.638 9.982 1.00 81.75 296 GLU A N 1
ATOM 2393 C CA . GLU A 1 296 ? 9.218 -14.597 8.597 1.00 81.75 296 GLU A CA 1
ATOM 2394 C C . GLU A 1 296 ? 10.081 -13.692 7.714 1.00 81.75 296 GLU A C 1
ATOM 2396 O O . GLU A 1 296 ? 10.311 -13.999 6.546 1.00 81.75 296 GLU A O 1
ATOM 2401 N N . GLY A 1 297 ? 10.632 -12.616 8.277 1.00 79.00 297 GLY A N 1
ATOM 2402 C CA . GLY A 1 297 ? 11.667 -11.857 7.595 1.00 79.00 297 GLY A CA 1
ATOM 2403 C C . GLY A 1 297 ? 12.036 -10.540 8.254 1.00 79.00 297 GLY A C 1
ATOM 2404 O O . GLY A 1 297 ? 11.463 -10.182 9.280 1.00 79.00 297 GLY A O 1
ATOM 2405 N N . ASN A 1 298 ? 13.009 -9.832 7.680 1.00 80.25 298 ASN A N 1
ATOM 2406 C CA . ASN A 1 298 ? 13.470 -8.526 8.158 1.00 80.25 298 ASN A CA 1
ATOM 2407 C C . ASN A 1 298 ? 13.507 -7.499 7.025 1.00 80.25 298 ASN A C 1
ATOM 2409 O O . ASN A 1 298 ? 13.875 -7.830 5.899 1.00 80.25 298 ASN A O 1
ATOM 2413 N N . ILE A 1 299 ? 13.184 -6.253 7.355 1.00 71.44 299 ILE A N 1
ATOM 2414 C CA . ILE A 1 299 ? 13.357 -5.102 6.478 1.00 71.44 299 ILE A CA 1
ATOM 2415 C C . ILE A 1 299 ? 14.512 -4.253 6.981 1.00 71.44 299 ILE A C 1
ATOM 2417 O O . ILE A 1 299 ? 14.466 -3.686 8.073 1.00 71.44 299 ILE A O 1
ATOM 2421 N N . ASN A 1 300 ? 15.545 -4.150 6.149 1.00 68.56 300 ASN A N 1
ATOM 2422 C CA . ASN A 1 300 ? 16.772 -3.413 6.443 1.00 68.56 300 ASN A CA 1
ATOM 2423 C C . ASN A 1 300 ? 16.671 -1.948 6.002 1.00 68.56 300 ASN A C 1
ATOM 2425 O O . ASN A 1 300 ? 17.560 -1.443 5.316 1.00 68.56 300 ASN A O 1
ATOM 2429 N N . GLU A 1 301 ? 15.583 -1.278 6.375 1.00 62.47 301 GLU A N 1
ATOM 2430 C CA . GLU A 1 301 ? 15.406 0.146 6.120 1.00 62.47 301 GLU A CA 1
ATOM 2431 C C . GLU A 1 301 ? 15.187 0.933 7.398 1.00 62.47 301 GLU A C 1
ATOM 2433 O O . GLU A 1 301 ? 14.392 0.565 8.265 1.00 62.47 301 GLU A O 1
ATOM 2438 N N . LEU A 1 302 ? 15.901 2.055 7.468 1.00 58.31 302 LEU A N 1
ATOM 2439 C CA . LEU A 1 302 ? 15.923 2.934 8.616 1.00 58.31 302 LEU A CA 1
ATOM 2440 C C . LEU A 1 302 ? 14.559 3.608 8.749 1.00 58.31 302 LEU A C 1
ATOM 2442 O O . LEU A 1 302 ? 14.300 4.607 8.086 1.00 58.31 302 LEU A O 1
ATOM 2446 N N . ILE A 1 303 ? 13.670 3.051 9.568 1.00 55.84 303 ILE A N 1
ATOM 2447 C CA . ILE A 1 303 ? 12.400 3.691 9.907 1.00 55.84 303 ILE A CA 1
ATOM 2448 C C . ILE A 1 303 ? 12.652 4.623 11.082 1.00 55.84 303 ILE A C 1
ATOM 2450 O O . ILE A 1 303 ? 12.881 4.182 12.207 1.00 55.84 303 ILE A O 1
ATOM 2454 N N . TYR A 1 304 ? 12.549 5.929 10.846 1.00 50.28 304 TYR A N 1
ATOM 2455 C CA . TYR A 1 304 ? 12.438 6.863 11.955 1.00 50.28 304 TYR A CA 1
ATOM 2456 C C . TYR A 1 304 ? 11.047 6.709 12.569 1.00 50.28 304 TYR A C 1
ATOM 2458 O O . TYR A 1 304 ? 10.079 7.288 12.095 1.00 50.28 304 TYR A O 1
ATOM 2466 N N . ALA A 1 305 ? 10.946 5.951 13.661 1.00 44.84 305 ALA A N 1
ATOM 2467 C CA . ALA A 1 305 ? 9.744 5.875 14.493 1.00 44.84 305 ALA A CA 1
ATOM 2468 C C . ALA A 1 305 ? 9.534 7.165 15.322 1.00 44.84 305 ALA A C 1
ATOM 2470 O O . ALA A 1 305 ? 9.187 7.112 16.499 1.00 44.84 305 ALA A O 1
ATOM 2471 N N . TYR A 1 306 ? 9.809 8.334 14.740 1.00 40.38 306 TYR A N 1
ATOM 2472 C CA . TYR A 1 306 ? 9.467 9.619 15.335 1.00 40.38 306 TYR A CA 1
ATOM 2473 C C . TYR A 1 306 ? 8.016 9.917 14.988 1.00 40.38 306 TYR A C 1
ATOM 2475 O O . TYR A 1 306 ? 7.742 10.375 13.885 1.00 40.38 306 TYR A O 1
ATOM 2483 N N . SER A 1 307 ? 7.088 9.708 15.921 1.00 39.34 307 SER A N 1
ATOM 2484 C CA . SER A 1 307 ? 5.812 10.419 15.827 1.00 39.34 307 SER A CA 1
ATOM 2485 C C . SER A 1 307 ? 5.098 10.575 17.172 1.00 39.34 307 SER A C 1
ATOM 2487 O O . SER A 1 307 ? 3.950 10.164 17.332 1.00 39.34 307 SER A O 1
ATOM 2489 N N . ASP A 1 308 ? 5.743 11.231 18.138 1.00 37.19 308 ASP A N 1
ATOM 2490 C CA . ASP A 1 308 ? 4.959 12.103 19.029 1.00 37.19 308 ASP A CA 1
ATOM 2491 C C . ASP A 1 308 ? 4.407 13.296 18.218 1.00 37.19 308 ASP A C 1
ATOM 2493 O O . ASP A 1 308 ? 3.297 13.774 18.457 1.00 37.19 308 ASP A O 1
ATOM 2497 N N . ASP A 1 309 ? 5.140 13.703 17.176 1.00 34.59 309 ASP A N 1
ATOM 2498 C CA . ASP A 1 309 ? 4.662 14.587 16.121 1.00 34.59 309 ASP A CA 1
ATOM 2499 C C . ASP A 1 309 ? 3.999 13.753 15.025 1.00 34.59 309 ASP A C 1
ATOM 2501 O O . ASP A 1 309 ? 4.690 13.049 14.300 1.00 34.59 309 ASP A O 1
ATOM 2505 N N . LEU A 1 310 ? 2.663 13.783 14.976 1.00 38.28 310 LEU A N 1
ATOM 2506 C CA . LEU A 1 310 ? 1.755 14.113 13.849 1.00 38.28 310 LEU A CA 1
ATOM 2507 C C . LEU A 1 310 ? 2.245 14.080 12.375 1.00 38.28 310 LEU A C 1
ATOM 2509 O O . LEU A 1 310 ? 1.535 14.547 11.488 1.00 38.28 310 LEU A O 1
ATOM 2513 N N . SER A 1 311 ? 3.422 13.558 12.062 1.00 40.72 311 SER A N 1
ATOM 2514 C CA . SER A 1 311 ? 3.997 13.509 10.731 1.00 40.72 311 SER A CA 1
ATOM 2515 C C . SER A 1 311 ? 3.474 12.242 10.052 1.00 40.72 311 SER A C 1
ATOM 2517 O O . SER A 1 311 ? 3.987 11.137 10.200 1.00 40.72 311 SER A O 1
ATOM 2519 N N . ILE A 1 312 ? 2.383 12.469 9.334 1.00 46.62 312 ILE A N 1
ATOM 2520 C CA . ILE A 1 312 ? 1.567 11.642 8.429 1.00 46.62 312 ILE A CA 1
ATOM 2521 C C . ILE A 1 312 ? 2.392 10.906 7.337 1.00 46.62 312 ILE A C 1
ATOM 2523 O O . ILE A 1 312 ? 1.839 10.320 6.416 1.00 46.62 312 ILE A O 1
ATOM 2527 N N . TYR A 1 313 ? 3.725 10.914 7.410 1.00 46.25 313 TYR A N 1
ATOM 2528 C CA . TYR A 1 313 ? 4.605 10.698 6.261 1.00 46.25 313 TYR A CA 1
ATOM 2529 C C . TYR A 1 313 ? 5.246 9.310 6.153 1.00 46.25 313 TYR A C 1
ATOM 2531 O O . TYR A 1 313 ? 5.669 8.958 5.053 1.00 46.25 313 TYR A O 1
ATOM 2539 N N . ASP A 1 314 ? 5.284 8.525 7.233 1.00 54.53 314 ASP A N 1
ATOM 2540 C CA . ASP A 1 314 ? 5.910 7.195 7.260 1.00 54.53 314 ASP A CA 1
ATOM 2541 C C . ASP A 1 314 ? 4.876 6.126 7.665 1.00 54.53 314 ASP A C 1
ATOM 2543 O O . ASP A 1 314 ? 4.897 5.581 8.772 1.00 54.53 314 ASP A O 1
ATOM 2547 N N . GLU A 1 315 ? 3.929 5.838 6.763 1.00 62.31 315 GLU A N 1
ATOM 2548 C CA . GLU A 1 315 ? 2.994 4.730 6.961 1.00 62.31 315 GLU A CA 1
ATOM 2549 C C . GLU A 1 315 ? 3.729 3.389 7.021 1.00 62.31 315 GLU A C 1
ATOM 2551 O O . GLU A 1 315 ? 4.675 3.121 6.274 1.00 62.31 315 GLU A O 1
ATOM 2556 N N . PHE A 1 316 ? 3.265 2.549 7.944 1.00 68.19 316 PHE A N 1
ATOM 2557 C CA . PHE A 1 316 ? 3.730 1.186 8.123 1.00 68.19 316 PHE A CA 1
ATOM 2558 C C . PHE A 1 316 ? 2.527 0.252 8.045 1.00 68.19 316 PHE A C 1
ATOM 2560 O O . PHE A 1 316 ? 1.707 0.247 8.961 1.00 68.19 316 PHE A O 1
ATOM 2567 N N . LYS A 1 317 ? 2.392 -0.554 6.998 1.00 75.69 317 LYS A N 1
ATOM 2568 C CA . LYS A 1 317 ? 1.342 -1.579 6.908 1.00 75.69 317 LYS A CA 1
ATOM 2569 C C . LYS A 1 317 ? 1.953 -2.916 6.559 1.00 75.69 317 LYS A C 1
ATOM 2571 O O . LYS A 1 317 ? 2.928 -2.975 5.831 1.00 75.69 317 LYS A O 1
ATOM 2576 N N . ILE A 1 318 ? 1.377 -3.988 7.078 1.00 75.00 318 ILE A N 1
ATOM 2577 C CA . ILE A 1 318 ? 1.761 -5.348 6.708 1.00 75.00 318 ILE A CA 1
ATOM 2578 C C . ILE A 1 318 ? 0.502 -6.030 6.199 1.00 75.00 318 ILE A C 1
ATOM 2580 O O . ILE A 1 318 ? -0.549 -5.915 6.833 1.00 75.00 318 ILE A O 1
ATOM 2584 N N . PHE A 1 319 ? 0.609 -6.685 5.053 1.00 73.75 319 PHE A N 1
ATOM 2585 C CA . PHE A 1 319 ? -0.497 -7.337 4.366 1.00 73.75 319 PHE A CA 1
ATOM 2586 C C . PHE A 1 319 ? -0.012 -8.619 3.685 1.00 73.75 319 PHE A C 1
ATOM 2588 O O . PHE A 1 319 ? 1.189 -8.815 3.485 1.00 73.75 319 PHE A O 1
ATOM 2595 N N . GLY A 1 320 ? -0.946 -9.521 3.397 1.00 71.62 320 GLY A N 1
ATOM 2596 C CA . GLY A 1 320 ? -0.674 -10.751 2.663 1.00 71.62 320 GLY A CA 1
ATOM 2597 C C . GLY A 1 320 ? -1.164 -10.656 1.234 1.00 71.62 320 GLY A C 1
ATOM 2598 O O . GLY A 1 320 ? -2.178 -10.013 0.976 1.00 71.62 320 GLY A O 1
ATOM 2599 N N . LEU A 1 321 ? -0.444 -11.305 0.331 1.00 69.88 321 LEU A N 1
ATOM 2600 C CA . LEU A 1 321 ? -0.842 -11.462 -1.060 1.00 69.88 321 LEU A CA 1
ATOM 2601 C C . LEU A 1 321 ? -0.273 -12.791 -1.564 1.00 69.88 321 LEU A C 1
ATOM 2603 O O . LEU A 1 321 ? 0.925 -13.031 -1.428 1.00 69.88 321 LEU A O 1
ATOM 2607 N N . ASP A 1 322 ? -1.129 -13.678 -2.071 1.00 67.75 322 ASP A N 1
ATOM 2608 C CA . ASP A 1 322 ? -0.760 -15.021 -2.553 1.00 67.75 322 ASP A CA 1
ATOM 2609 C C . ASP A 1 322 ? 0.055 -15.871 -1.560 1.00 67.75 322 ASP A C 1
ATOM 2611 O O . ASP A 1 322 ? 0.967 -16.614 -1.924 1.00 67.75 322 ASP A O 1
ATOM 2615 N N . GLY A 1 323 ? -0.269 -15.770 -0.267 1.00 69.31 323 GLY A N 1
ATOM 2616 C CA . GLY A 1 323 ? 0.436 -16.485 0.802 1.00 69.31 323 GLY A CA 1
ATOM 2617 C C . GLY A 1 323 ? 1.839 -15.946 1.112 1.00 69.31 323 GLY A C 1
ATOM 2618 O O . GLY A 1 323 ? 2.528 -16.497 1.976 1.00 69.31 323 GLY A O 1
ATOM 2619 N N . GLU A 1 324 ? 2.247 -14.867 0.447 1.00 72.75 324 GLU A N 1
ATOM 2620 C CA . GLU A 1 324 ? 3.461 -14.105 0.711 1.00 72.75 324 GLU A CA 1
ATOM 2621 C C . GLU A 1 324 ? 3.139 -12.892 1.598 1.00 72.75 324 GLU A C 1
ATOM 2623 O O . GLU A 1 324 ? 2.003 -12.413 1.648 1.00 72.75 324 GLU A O 1
ATOM 2628 N N . ILE A 1 325 ? 4.142 -12.389 2.322 1.00 76.12 325 ILE A N 1
ATOM 2629 C CA . ILE A 1 325 ? 3.976 -11.253 3.238 1.00 76.12 325 ILE A CA 1
ATOM 2630 C C . ILE A 1 325 ? 4.648 -10.027 2.643 1.00 76.12 325 ILE A C 1
ATOM 2632 O O . ILE A 1 325 ? 5.835 -10.057 2.306 1.00 76.12 325 ILE A O 1
ATOM 2636 N N . TYR A 1 326 ? 3.900 -8.933 2.602 1.00 78.62 326 TYR A N 1
ATOM 2637 C CA . TYR A 1 326 ? 4.371 -7.645 2.137 1.00 78.62 326 TYR A CA 1
ATOM 2638 C C . TYR A 1 326 ? 4.269 -6.603 3.238 1.00 78.62 326 TYR A C 1
ATOM 2640 O O . TYR A 1 326 ? 3.389 -6.649 4.098 1.00 78.62 326 TYR A O 1
ATOM 2648 N N . VAL A 1 327 ? 5.183 -5.643 3.208 1.00 77.88 327 VAL A N 1
ATOM 2649 C CA . VAL A 1 327 ? 5.213 -4.526 4.144 1.00 77.88 327 VAL A CA 1
ATOM 2650 C C . VAL A 1 327 ? 5.271 -3.233 3.354 1.00 77.88 327 VAL A C 1
ATOM 2652 O O . VAL A 1 327 ? 6.202 -3.032 2.588 1.00 77.88 327 VAL A O 1
ATOM 2655 N N . LEU A 1 328 ? 4.310 -2.344 3.559 1.00 76.81 328 LEU A N 1
ATOM 2656 C CA . LEU A 1 328 ? 4.444 -0.936 3.223 1.00 76.81 328 LEU A CA 1
ATOM 2657 C C . LEU A 1 328 ? 5.228 -0.248 4.345 1.00 76.81 328 LEU A C 1
ATOM 2659 O O . LEU A 1 328 ? 4.797 -0.286 5.494 1.00 76.81 328 LEU A O 1
ATOM 2663 N N . ALA A 1 329 ? 6.357 0.371 4.027 1.00 75.50 329 ALA A N 1
ATOM 2664 C CA . ALA A 1 329 ? 7.157 1.175 4.942 1.00 75.50 329 ALA A CA 1
ATOM 2665 C C . ALA A 1 329 ? 7.824 2.322 4.180 1.00 75.50 329 ALA A C 1
ATOM 2667 O O . ALA A 1 329 ? 8.360 2.105 3.099 1.00 75.50 329 ALA A O 1
ATOM 2668 N N . ARG A 1 330 ? 7.805 3.545 4.730 1.00 73.38 330 ARG A N 1
ATOM 2669 C CA . ARG A 1 330 ? 8.411 4.741 4.096 1.00 73.38 330 ARG A CA 1
ATOM 2670 C C . ARG A 1 330 ? 8.002 4.904 2.629 1.00 73.38 330 ARG A C 1
ATOM 2672 O O . ARG A 1 330 ? 8.819 5.195 1.757 1.00 73.38 330 ARG A O 1
ATOM 2679 N N . ARG A 1 331 ? 6.715 4.667 2.366 1.00 72.62 331 ARG A N 1
ATOM 2680 C CA . ARG A 1 331 ? 6.096 4.710 1.035 1.00 72.62 331 ARG A CA 1
ATOM 2681 C C . ARG A 1 331 ? 6.569 3.634 0.061 1.00 72.62 331 ARG A C 1
ATOM 2683 O O . ARG A 1 331 ? 6.305 3.732 -1.128 1.00 72.62 331 ARG A O 1
ATOM 2690 N N . SER A 1 332 ? 7.269 2.615 0.529 1.00 71.38 332 SER A N 1
ATOM 2691 C CA . SER A 1 332 ? 7.744 1.523 -0.309 1.00 71.38 332 SER A CA 1
ATOM 2692 C C . SER A 1 332 ? 7.130 0.209 0.136 1.00 71.38 332 SER A C 1
ATOM 2694 O O . SER A 1 332 ? 7.002 -0.052 1.329 1.00 71.38 332 SER A O 1
ATOM 2696 N N . VAL A 1 333 ? 6.736 -0.619 -0.824 1.00 72.94 333 VAL A N 1
ATOM 2697 C CA . VAL A 1 333 ? 6.238 -1.969 -0.569 1.00 72.94 333 VAL A CA 1
ATOM 2698 C C . VAL A 1 333 ? 7.407 -2.930 -0.683 1.00 72.94 333 VAL A C 1
ATOM 2700 O O . VAL A 1 333 ? 8.111 -2.936 -1.688 1.00 72.94 333 VAL A O 1
ATOM 2703 N N . TYR A 1 334 ? 7.597 -3.767 0.325 1.00 75.56 334 TYR A N 1
ATOM 2704 C CA . TYR A 1 334 ? 8.628 -4.792 0.376 1.00 75.56 334 TYR A CA 1
ATOM 2705 C C . TYR A 1 334 ? 7.990 -6.165 0.457 1.00 75.56 334 TYR A C 1
ATOM 2707 O O . TYR A 1 334 ? 7.081 -6.358 1.257 1.00 75.56 334 TYR A O 1
ATOM 2715 N N . LYS A 1 335 ? 8.516 -7.132 -0.287 1.00 77.81 335 LYS A N 1
ATOM 2716 C CA . LYS A 1 335 ? 8.239 -8.551 -0.085 1.00 77.81 335 LYS A CA 1
ATOM 2717 C C . LYS A 1 335 ? 9.201 -9.104 0.959 1.00 77.81 335 LYS A C 1
ATOM 2719 O O . LYS A 1 335 ? 10.415 -8.894 0.869 1.00 77.81 335 LYS A O 1
ATOM 2724 N N . LEU A 1 336 ? 8.680 -9.820 1.949 1.00 77.50 336 LEU A N 1
ATOM 2725 C CA . LEU A 1 336 ? 9.507 -10.512 2.933 1.00 77.50 336 LEU A CA 1
ATOM 2726 C C . LEU A 1 336 ? 9.984 -11.852 2.374 1.00 77.50 336 LEU A C 1
ATOM 2728 O O . LEU A 1 336 ? 9.176 -12.729 2.100 1.00 77.50 336 LEU A O 1
ATOM 2732 N N . ASN A 1 337 ? 11.303 -12.029 2.266 1.00 74.88 337 ASN A N 1
ATOM 2733 C CA . ASN A 1 337 ? 11.930 -13.262 1.782 1.00 74.88 337 ASN A CA 1
ATOM 2734 C C . ASN A 1 337 ? 12.928 -13.816 2.823 1.00 74.88 337 ASN A C 1
ATOM 2736 O O . ASN A 1 337 ? 14.086 -14.109 2.516 1.00 74.88 337 ASN A O 1
ATOM 2740 N N . GLY A 1 338 ? 12.507 -13.937 4.088 1.00 75.06 338 GLY A N 1
ATOM 2741 C CA . GLY A 1 338 ? 13.390 -14.340 5.186 1.00 75.06 338 GLY A CA 1
ATOM 2742 C C . GLY A 1 338 ? 14.384 -13.238 5.567 1.00 75.06 338 GLY A C 1
ATOM 2743 O O . GLY A 1 338 ? 13.992 -12.113 5.868 1.00 75.06 338 GLY A O 1
ATOM 2744 N N . ASP A 1 339 ? 15.684 -13.538 5.577 1.00 67.38 339 ASP A N 1
ATOM 2745 C CA . ASP A 1 339 ? 16.713 -12.612 6.091 1.00 67.38 339 ASP A CA 1
ATOM 2746 C C . ASP A 1 339 ? 16.850 -11.305 5.282 1.00 67.38 339 ASP A C 1
ATOM 2748 O O . ASP A 1 339 ? 17.473 -10.349 5.752 1.00 67.38 339 ASP A O 1
ATOM 2752 N N . VAL A 1 340 ? 16.293 -11.258 4.068 1.00 61.06 340 VAL A N 1
ATOM 2753 C CA . VAL A 1 340 ? 16.357 -10.102 3.171 1.00 61.06 340 VAL A CA 1
ATOM 2754 C C . VAL A 1 340 ? 14.951 -9.753 2.688 1.00 61.06 340 VAL A C 1
ATOM 2756 O O . VAL A 1 340 ? 14.232 -10.608 2.176 1.00 61.06 340 VAL A O 1
ATOM 2759 N N . SER A 1 341 ? 14.571 -8.486 2.823 1.00 70.38 341 SER A N 1
ATOM 2760 C CA . SER A 1 341 ? 13.407 -7.916 2.150 1.00 70.38 341 SER A CA 1
ATOM 2761 C C . SER A 1 341 ? 13.772 -7.468 0.739 1.00 70.38 341 SER A C 1
ATOM 2763 O O . SER A 1 341 ? 14.787 -6.794 0.545 1.00 70.38 341 SER A O 1
ATOM 2765 N N . GLU A 1 342 ? 12.926 -7.779 -0.232 1.00 71.94 342 GLU A N 1
ATOM 2766 C CA . GLU A 1 342 ? 13.024 -7.223 -1.579 1.00 71.94 342 GLU A CA 1
ATOM 2767 C C . GLU A 1 342 ? 12.084 -6.027 -1.680 1.00 71.94 342 GLU A C 1
ATOM 2769 O O . GLU A 1 342 ? 10.902 -6.146 -1.371 1.00 71.94 342 GLU A O 1
ATOM 2774 N N . ARG A 1 343 ? 12.599 -4.861 -2.073 1.00 72.00 343 ARG A N 1
ATOM 2775 C CA . ARG A 1 343 ? 11.752 -3.698 -2.336 1.00 72.00 343 ARG A CA 1
ATOM 2776 C C . ARG A 1 343 ? 11.069 -3.887 -3.682 1.00 72.00 343 ARG A C 1
ATOM 2778 O O . ARG A 1 343 ? 11.743 -4.045 -4.696 1.00 72.00 343 ARG A O 1
ATOM 2785 N N . MET A 1 344 ? 9.749 -3.856 -3.662 1.00 65.19 344 MET A N 1
ATOM 2786 C CA . MET A 1 344 ? 8.901 -4.194 -4.792 1.00 65.19 344 MET A CA 1
ATOM 2787 C C . MET A 1 344 ? 8.291 -2.969 -5.464 1.00 65.19 344 MET A C 1
ATOM 2789 O O . MET A 1 344 ? 8.250 -2.908 -6.686 1.00 65.19 344 MET A O 1
ATOM 2793 N N . ALA A 1 345 ? 7.843 -1.995 -4.673 1.00 65.00 345 ALA A N 1
ATOM 2794 C CA . ALA A 1 345 ? 7.280 -0.744 -5.166 1.00 65.00 345 ALA A CA 1
ATOM 2795 C C . ALA A 1 345 ? 7.750 0.425 -4.297 1.00 65.00 345 ALA A C 1
ATOM 2797 O O . ALA A 1 345 ? 8.101 0.236 -3.134 1.00 65.00 345 ALA A O 1
ATOM 2798 N N . GLU A 1 346 ? 7.728 1.630 -4.855 1.00 67.81 346 GLU A N 1
ATOM 2799 C CA . GLU A 1 346 ? 7.988 2.887 -4.151 1.00 67.81 346 GLU A CA 1
ATOM 2800 C C . GLU A 1 346 ? 6.812 3.841 -4.360 1.00 67.81 346 GLU A C 1
ATOM 2802 O O . GLU A 1 346 ? 6.011 3.656 -5.274 1.00 67.81 346 GLU A O 1
ATOM 2807 N N . ASN A 1 347 ? 6.751 4.904 -3.560 1.00 70.62 347 ASN A N 1
ATOM 2808 C CA . ASN A 1 347 ? 5.750 5.962 -3.666 1.00 70.62 347 ASN A CA 1
ATOM 2809 C C . ASN A 1 347 ? 4.296 5.497 -3.480 1.00 70.62 347 ASN A C 1
ATOM 2811 O O . ASN A 1 347 ? 3.379 6.110 -4.012 1.00 70.62 347 ASN A O 1
ATOM 2815 N N . VAL A 1 348 ? 4.068 4.453 -2.690 1.00 72.50 348 VAL A N 1
ATOM 2816 C CA . VAL A 1 348 ? 2.735 4.034 -2.242 1.00 72.50 348 VAL A CA 1
ATOM 2817 C C . VAL A 1 348 ? 2.421 4.784 -0.949 1.00 72.50 348 VAL A C 1
ATOM 2819 O O . VAL A 1 348 ? 3.119 4.602 0.043 1.00 72.50 348 VAL A O 1
ATOM 2822 N N . SER A 1 349 ? 1.420 5.665 -0.935 1.00 73.50 349 SER A N 1
ATOM 2823 C CA . SER A 1 349 ? 1.027 6.350 0.304 1.00 73.50 349 SER A CA 1
ATOM 2824 C C . SER A 1 349 ? 0.296 5.403 1.238 1.00 73.50 349 SER A C 1
ATOM 2826 O O . SER A 1 349 ? 0.556 5.413 2.436 1.00 73.50 349 SER A O 1
ATOM 2828 N N . ASP A 1 350 ? -0.592 4.589 0.667 1.00 77.88 350 ASP A N 1
ATOM 2829 C CA . ASP A 1 350 ? -1.351 3.602 1.403 1.00 77.88 350 ASP A CA 1
ATOM 2830 C C . ASP A 1 350 ? -1.826 2.445 0.506 1.00 77.88 350 ASP A C 1
ATOM 2832 O O . ASP A 1 350 ? -1.931 2.598 -0.711 1.00 77.88 350 ASP A O 1
ATOM 2836 N N . ILE A 1 351 ? -2.102 1.288 1.108 1.00 77.44 351 ILE A N 1
ATOM 2837 C CA . ILE A 1 351 ? -2.545 0.060 0.451 1.00 77.44 351 ILE A CA 1
ATOM 2838 C C . ILE A 1 351 ? -3.535 -0.735 1.317 1.00 77.44 351 ILE A C 1
ATOM 2840 O O . ILE A 1 351 ? -3.459 -0.760 2.554 1.00 77.44 351 ILE A O 1
ATOM 2844 N N . CYS A 1 352 ? -4.461 -1.408 0.643 1.00 82.00 352 CYS A N 1
ATOM 2845 C CA . CYS A 1 352 ? -5.421 -2.352 1.189 1.00 82.00 352 CYS A CA 1
ATOM 2846 C C . CYS A 1 352 ? -5.642 -3.491 0.188 1.00 82.00 352 CYS A C 1
ATOM 2848 O O . CYS A 1 352 ? -5.697 -3.254 -1.014 1.00 82.00 352 CYS A O 1
ATOM 2850 N N . VAL A 1 353 ? -5.773 -4.721 0.679 1.00 75.62 353 VAL A N 1
ATOM 2851 C CA . VAL A 1 353 ? -6.044 -5.905 -0.154 1.00 75.62 353 VAL A CA 1
ATOM 2852 C C . VAL A 1 353 ? -7.385 -6.493 0.261 1.00 75.62 353 VAL A C 1
ATOM 2854 O O . VAL A 1 353 ? -7.540 -6.870 1.418 1.00 75.62 353 VAL A O 1
ATOM 2857 N N . ASP A 1 354 ? -8.345 -6.586 -0.646 1.00 76.81 354 ASP A N 1
ATOM 2858 C CA . ASP A 1 354 ? -9.642 -7.204 -0.384 1.00 76.81 354 ASP A CA 1
ATOM 2859 C C . ASP A 1 354 ? -9.954 -8.251 -1.449 1.00 76.81 354 ASP A C 1
ATOM 2861 O O . ASP A 1 354 ? -10.233 -7.926 -2.599 1.00 76.81 354 ASP A O 1
ATOM 2865 N N . GLY A 1 355 ? -9.854 -9.523 -1.063 1.00 74.12 355 GLY A N 1
ATOM 2866 C CA . GLY A 1 355 ? -10.023 -10.641 -1.986 1.00 74.12 355 GLY A CA 1
ATOM 2867 C C . GLY A 1 355 ? -9.025 -10.589 -3.145 1.00 74.12 355 GLY A C 1
ATOM 2868 O O . GLY A 1 355 ? -7.816 -10.660 -2.933 1.00 74.12 355 GLY A O 1
ATOM 2869 N N . ASP A 1 356 ? -9.566 -10.497 -4.354 1.00 70.00 356 ASP A N 1
ATOM 2870 C CA . ASP A 1 356 ? -8.874 -10.357 -5.635 1.00 70.00 356 ASP A CA 1
ATOM 2871 C C . ASP A 1 356 ? -8.532 -8.899 -5.984 1.00 70.00 356 ASP A C 1
ATOM 2873 O O . ASP A 1 356 ? -7.923 -8.648 -7.016 1.00 70.00 356 ASP A O 1
ATOM 2877 N N . LYS A 1 357 ? -8.863 -7.922 -5.137 1.00 71.50 357 LYS A N 1
ATOM 2878 C CA . LYS A 1 357 ? -8.623 -6.503 -5.416 1.00 71.50 357 LYS A CA 1
ATOM 2879 C C . LYS A 1 357 ? -7.573 -5.899 -4.503 1.00 71.50 357 LYS A C 1
ATOM 2881 O O . LYS A 1 357 ? -7.553 -6.115 -3.292 1.00 71.50 357 LYS A O 1
ATOM 2886 N N . ILE A 1 358 ? -6.710 -5.075 -5.083 1.00 76.50 358 ILE A N 1
ATOM 2887 C CA . ILE A 1 358 ? -5.709 -4.291 -4.363 1.00 76.50 358 ILE A CA 1
ATOM 2888 C C . ILE A 1 358 ? -6.027 -2.819 -4.568 1.00 76.50 358 ILE A C 1
ATOM 2890 O O . ILE A 1 358 ? -5.890 -2.288 -5.667 1.00 76.50 358 ILE A O 1
ATOM 2894 N N . TYR A 1 359 ? -6.404 -2.153 -3.486 1.00 80.62 359 TYR A N 1
ATOM 2895 C CA . TYR A 1 359 ? -6.657 -0.723 -3.465 1.00 80.62 359 TYR A CA 1
ATOM 2896 C C . TYR A 1 359 ? -5.436 -0.000 -2.933 1.00 80.62 359 TYR A C 1
ATOM 2898 O O . TYR A 1 359 ? -4.937 -0.326 -1.856 1.00 80.62 359 TYR A O 1
ATOM 2906 N N . TYR A 1 360 ? -4.946 0.990 -3.661 1.00 79.31 360 TYR A N 1
ATOM 2907 C CA . TYR A 1 360 ? -3.751 1.713 -3.259 1.00 79.31 360 TYR A CA 1
ATOM 2908 C C . TYR A 1 360 ? -3.816 3.175 -3.679 1.00 79.31 360 TYR A C 1
ATOM 2910 O O . TYR A 1 360 ? -4.481 3.545 -4.643 1.00 79.31 360 TYR A O 1
ATOM 2918 N N . SER A 1 361 ? -3.109 4.013 -2.933 1.00 78.12 361 SER A N 1
ATOM 2919 C CA . SER A 1 361 ? -2.915 5.424 -3.245 1.00 78.12 361 SER A CA 1
ATOM 2920 C C . SER A 1 361 ? -1.429 5.682 -3.444 1.00 78.12 361 SER A C 1
ATOM 2922 O O . SER A 1 361 ? -0.583 5.066 -2.788 1.00 78.12 361 SER A O 1
ATOM 2924 N N . LEU A 1 362 ? -1.105 6.591 -4.357 1.00 70.56 362 LEU A N 1
ATOM 2925 C CA . LEU A 1 362 ? 0.268 6.951 -4.689 1.00 70.56 362 LEU A CA 1
ATOM 2926 C C . LEU A 1 362 ? 0.663 8.289 -4.065 1.00 70.56 362 LEU A C 1
ATOM 2928 O O . LEU A 1 362 ? -0.162 9.127 -3.716 1.00 70.56 362 LEU A O 1
ATOM 2932 N N . PHE A 1 363 ? 1.964 8.473 -3.899 1.00 62.50 363 PHE A N 1
ATOM 2933 C CA . PHE A 1 363 ? 2.565 9.655 -3.310 1.00 62.50 363 PHE A CA 1
ATOM 2934 C C . PHE A 1 363 ? 3.563 10.269 -4.299 1.00 62.50 363 PHE A C 1
ATOM 2936 O O . PHE A 1 363 ? 4.625 9.695 -4.528 1.00 62.50 363 PHE A O 1
ATOM 2943 N N . GLU A 1 364 ? 3.272 11.429 -4.891 1.00 56.12 364 GLU A N 1
ATOM 2944 C CA . GLU A 1 364 ? 4.169 12.058 -5.879 1.00 56.12 364 GLU A CA 1
ATOM 2945 C C . GLU A 1 364 ? 4.681 13.419 -5.402 1.00 56.12 364 GLU A C 1
ATOM 2947 O O . GLU A 1 364 ? 3.930 14.187 -4.837 1.00 56.12 364 GLU A O 1
ATOM 2952 N N . ASP A 1 365 ? 5.957 13.755 -5.603 1.00 50.66 365 ASP A N 1
ATOM 2953 C CA . ASP A 1 365 ? 6.483 15.123 -5.401 1.00 50.66 365 ASP A CA 1
ATOM 2954 C C . ASP A 1 365 ? 6.136 15.815 -4.055 1.00 50.66 365 ASP A C 1
ATOM 2956 O O . ASP A 1 365 ? 5.909 17.024 -4.008 1.00 50.66 365 ASP A O 1
ATOM 2960 N N . ASP A 1 366 ? 6.071 15.068 -2.944 1.00 46.84 366 ASP A N 1
ATOM 2961 C CA . ASP A 1 366 ? 5.612 15.578 -1.631 1.00 46.84 366 ASP A CA 1
ATOM 2962 C C . ASP A 1 366 ? 4.150 16.073 -1.598 1.00 46.84 366 ASP A C 1
ATOM 2964 O O . ASP A 1 366 ? 3.691 16.665 -0.620 1.00 46.84 366 ASP A O 1
ATOM 2968 N N . ILE A 1 367 ? 3.386 15.731 -2.636 1.00 48.88 367 ILE A N 1
ATOM 2969 C CA . ILE A 1 367 ? 1.964 15.985 -2.829 1.00 48.88 367 ILE A CA 1
ATOM 2970 C C . ILE A 1 367 ? 1.289 14.647 -3.164 1.00 48.88 367 ILE A C 1
ATOM 2972 O O . ILE A 1 367 ? 1.382 14.121 -4.266 1.00 48.88 367 ILE A O 1
ATOM 2976 N N . ASN A 1 368 ? 0.562 14.072 -2.210 1.00 52.50 368 ASN A N 1
ATOM 2977 C CA . ASN A 1 368 ? -0.227 12.872 -2.485 1.00 52.50 368 ASN A CA 1
ATOM 2978 C C . ASN A 1 368 ? -1.151 13.122 -3.701 1.00 52.50 368 ASN A C 1
ATOM 2980 O O . ASN A 1 368 ? -1.883 14.119 -3.720 1.00 52.50 368 ASN A O 1
ATOM 2984 N N . THR A 1 369 ? -1.071 12.262 -4.724 1.00 52.16 369 THR A N 1
ATOM 2985 C CA . THR A 1 369 ? -1.851 12.398 -5.964 1.00 52.16 369 THR A CA 1
ATOM 2986 C C . THR A 1 369 ? -3.295 11.958 -5.819 1.00 52.16 369 THR A C 1
ATOM 2988 O O . THR A 1 369 ? -3.989 11.853 -6.816 1.00 52.16 369 THR A O 1
ATOM 2991 N N . GLY A 1 370 ? -3.773 11.779 -4.588 1.00 57.81 370 GLY A N 1
ATOM 2992 C CA . GLY A 1 370 ? -5.148 12.052 -4.175 1.00 57.81 370 GLY A CA 1
ATOM 2993 C C . GLY A 1 370 ? -6.223 11.107 -4.699 1.00 57.81 370 GLY A C 1
ATOM 2994 O O . GLY A 1 370 ? -7.342 11.190 -4.207 1.00 57.81 370 GLY A O 1
ATOM 2995 N N . GLY A 1 371 ? -5.908 10.209 -5.631 1.00 70.12 371 GLY A N 1
ATOM 2996 C CA . GLY A 1 371 ? -6.792 9.150 -6.102 1.00 70.12 371 GLY A CA 1
ATOM 2997 C C . GLY A 1 371 ? -6.499 7.789 -5.462 1.00 70.12 371 GLY A C 1
ATOM 2998 O O . GLY A 1 371 ? -5.386 7.515 -5.011 1.00 70.12 371 GLY A O 1
ATOM 2999 N N . ILE A 1 372 ? -7.510 6.921 -5.445 1.00 76.44 372 ILE A N 1
ATOM 3000 C CA . ILE A 1 372 ? -7.385 5.503 -5.088 1.00 76.44 372 ILE A CA 1
ATOM 3001 C C . ILE A 1 372 ? -7.486 4.690 -6.371 1.00 76.44 372 ILE A C 1
ATOM 3003 O O . ILE A 1 372 ? -8.506 4.715 -7.062 1.00 76.44 372 ILE A O 1
ATOM 3007 N N . MET A 1 373 ? -6.438 3.932 -6.656 1.00 77.25 373 MET A N 1
ATOM 3008 C CA . MET A 1 373 ? -6.409 2.938 -7.718 1.00 77.25 373 MET A CA 1
ATOM 3009 C C . MET A 1 373 ? -6.905 1.598 -7.173 1.00 77.25 373 MET A C 1
ATOM 3011 O O . MET A 1 373 ? -6.612 1.258 -6.027 1.00 77.25 373 MET A O 1
ATOM 3015 N N . CYS A 1 374 ? -7.616 0.831 -7.993 1.00 77.94 374 CYS A N 1
ATOM 3016 C CA . CYS A 1 374 ? -7.938 -0.570 -7.757 1.00 77.94 374 CYS A CA 1
ATOM 3017 C C . CYS A 1 374 ? -7.302 -1.413 -8.853 1.00 77.94 374 CYS A C 1
ATOM 3019 O O . CYS A 1 374 ? -7.638 -1.277 -10.032 1.00 77.94 374 CYS A O 1
ATOM 3021 N N . TYR A 1 375 ? -6.424 -2.317 -8.445 1.00 66.12 375 TYR A N 1
ATOM 3022 C CA . TYR A 1 375 ? -5.954 -3.404 -9.280 1.00 66.12 375 TYR A CA 1
ATOM 3023 C C . TYR A 1 375 ? -6.808 -4.645 -9.027 1.00 66.12 375 TYR A C 1
ATOM 3025 O O . TYR A 1 375 ? -6.839 -5.146 -7.904 1.00 66.12 375 TYR A O 1
ATOM 3033 N N . ASP A 1 376 ? -7.496 -5.117 -10.057 1.00 63.72 376 ASP A N 1
ATOM 3034 C CA . ASP A 1 376 ? -8.253 -6.363 -10.051 1.00 63.72 376 ASP A CA 1
ATOM 3035 C C . ASP A 1 376 ? -7.334 -7.502 -10.524 1.00 63.72 376 ASP A C 1
ATOM 3037 O O . ASP A 1 376 ? -6.818 -7.493 -11.644 1.00 63.72 376 ASP A O 1
ATOM 3041 N N . MET A 1 377 ? -7.060 -8.458 -9.637 1.00 60.12 377 MET A N 1
ATOM 3042 C CA . MET A 1 377 ? -6.151 -9.578 -9.886 1.00 60.12 377 MET A CA 1
ATOM 3043 C C . MET A 1 377 ? -6.762 -10.646 -10.794 1.00 60.12 377 MET A C 1
ATOM 3045 O O . MET A 1 377 ? -6.014 -11.398 -11.425 1.00 60.12 377 MET A O 1
ATOM 3049 N N . ASP A 1 378 ? -8.092 -10.721 -10.875 1.00 61.19 378 ASP A N 1
ATOM 3050 C CA . ASP A 1 378 ? -8.796 -11.731 -11.662 1.00 61.19 378 ASP A CA 1
ATOM 3051 C C . ASP A 1 378 ? -8.703 -11.415 -13.160 1.00 61.19 378 ASP A C 1
ATOM 3053 O O . ASP A 1 378 ? -8.476 -12.314 -13.982 1.00 61.19 378 ASP A O 1
ATOM 3057 N N . ASP A 1 379 ? -8.841 -10.140 -13.531 1.00 61.72 379 ASP A N 1
ATOM 3058 C CA . ASP A 1 379 ? -8.746 -9.689 -14.924 1.00 61.72 379 ASP A CA 1
ATOM 3059 C C . ASP A 1 379 ? -7.472 -8.894 -15.259 1.00 61.72 379 ASP A C 1
ATOM 3061 O O . ASP A 1 379 ? -7.234 -8.569 -16.429 1.00 61.72 379 ASP A O 1
ATOM 3065 N N . MET A 1 380 ? -6.609 -8.673 -14.261 1.00 56.47 380 MET A N 1
ATOM 3066 C CA . MET A 1 380 ? -5.358 -7.914 -14.346 1.00 56.47 380 MET A CA 1
ATOM 3067 C C . MET A 1 380 ? -5.564 -6.467 -14.809 1.00 56.47 380 MET A C 1
ATOM 3069 O O . MET A 1 380 ? -4.694 -5.891 -15.477 1.00 56.47 380 MET A O 1
ATOM 3073 N N . THR A 1 381 ? -6.719 -5.872 -14.508 1.00 56.88 381 THR A N 1
ATOM 3074 C CA . THR A 1 381 ? -6.995 -4.476 -14.842 1.00 56.88 381 THR A CA 1
ATOM 3075 C C . THR A 1 381 ? -6.653 -3.553 -13.687 1.00 56.88 381 THR A C 1
ATOM 3077 O O . THR A 1 381 ? -6.787 -3.880 -12.513 1.00 56.88 381 THR A O 1
ATOM 3080 N N . ASN A 1 382 ? -6.190 -2.359 -14.037 1.00 62.12 382 ASN A N 1
ATOM 3081 C CA . ASN A 1 382 ? -5.939 -1.298 -13.082 1.00 62.12 382 ASN A CA 1
ATOM 3082 C C . ASN A 1 382 ? -6.883 -0.143 -13.398 1.00 62.12 382 ASN A C 1
ATOM 3084 O O . ASN A 1 382 ? -6.891 0.371 -14.521 1.00 62.12 382 ASN A O 1
ATOM 3088 N N . THR A 1 383 ? -7.710 0.222 -12.430 1.00 68.75 383 THR A N 1
ATOM 3089 C CA . THR A 1 383 ? -8.782 1.199 -12.588 1.00 68.75 383 THR A CA 1
ATOM 3090 C C . THR A 1 383 ? -8.634 2.293 -11.549 1.00 68.75 383 THR A C 1
ATOM 3092 O O . THR A 1 383 ? -8.433 2.028 -10.367 1.00 68.75 383 THR A O 1
ATOM 3095 N N . GLU A 1 384 ? -8.727 3.549 -11.975 1.00 72.31 384 GLU A N 1
ATOM 3096 C CA . GLU A 1 384 ? -8.886 4.646 -11.025 1.00 72.31 384 GLU A CA 1
ATOM 3097 C C . GLU A 1 384 ? -10.286 4.514 -10.416 1.00 72.31 384 GLU A C 1
ATOM 3099 O O . GLU A 1 384 ? -11.287 4.667 -11.114 1.00 72.31 384 GLU A O 1
ATOM 3104 N N . THR A 1 385 ? -10.349 4.123 -9.143 1.00 74.94 385 THR A N 1
ATOM 3105 C CA . THR A 1 385 ? -11.617 3.895 -8.438 1.00 74.94 385 THR A CA 1
ATOM 3106 C C . THR A 1 385 ? -12.114 5.173 -7.809 1.00 74.94 385 THR A C 1
ATOM 3108 O O . THR A 1 385 ? -13.287 5.481 -7.919 1.00 74.94 385 THR A O 1
ATOM 3111 N N . VAL A 1 386 ? -11.224 5.931 -7.174 1.00 72.88 386 VAL A N 1
ATOM 3112 C CA . VAL A 1 386 ? -11.536 7.269 -6.677 1.00 72.88 386 VAL A CA 1
ATOM 3113 C C . VAL A 1 386 ? -10.596 8.223 -7.372 1.00 72.88 386 VAL A C 1
ATOM 3115 O O . VAL A 1 386 ? -9.385 8.085 -7.213 1.00 72.88 386 VAL A O 1
ATOM 3118 N N . SER A 1 387 ? -11.129 9.172 -8.134 1.00 72.25 387 SER A N 1
ATOM 3119 C CA . SER A 1 387 ? -10.261 10.114 -8.831 1.00 72.25 387 SER A CA 1
ATOM 3120 C C . SER A 1 387 ? -9.698 11.181 -7.895 1.00 72.25 387 SER A C 1
ATOM 3122 O O . SER A 1 387 ? -10.351 11.624 -6.944 1.00 72.25 387 SER A O 1
ATOM 3124 N N . ASP A 1 388 ? -8.489 11.649 -8.200 1.00 66.31 388 ASP A N 1
ATOM 3125 C CA . ASP A 1 388 ? -7.883 12.806 -7.524 1.00 66.31 388 ASP A CA 1
ATOM 3126 C C . ASP A 1 388 ? -8.787 14.047 -7.609 1.00 66.31 388 ASP A C 1
ATOM 3128 O O . ASP A 1 388 ? -8.912 14.821 -6.657 1.00 66.31 388 ASP A O 1
ATOM 3132 N N . GLU A 1 389 ? -9.476 14.224 -8.742 1.00 68.75 389 GLU A N 1
ATOM 3133 C CA . GLU A 1 389 ? -10.439 15.307 -8.938 1.00 68.75 389 GLU A CA 1
ATOM 3134 C C . GLU A 1 389 ? -11.613 15.208 -7.956 1.00 68.75 389 GLU A C 1
ATOM 3136 O O . GLU A 1 389 ? -11.936 16.208 -7.316 1.00 68.75 389 GLU A O 1
ATOM 3141 N N . GLU A 1 390 ? -12.198 14.023 -7.762 1.00 71.38 390 GLU A N 1
ATOM 3142 C CA . GLU A 1 390 ? -13.302 13.822 -6.816 1.00 71.38 390 GLU A CA 1
ATOM 3143 C C . GLU A 1 390 ? -12.881 14.084 -5.364 1.00 71.38 390 GLU A C 1
ATOM 3145 O O . GLU A 1 390 ? -13.609 14.743 -4.612 1.00 71.38 390 GLU A O 1
ATOM 3150 N N . VAL A 1 391 ? -11.691 13.627 -4.960 1.00 69.06 391 VAL A N 1
ATOM 3151 C CA . VAL A 1 391 ? -11.163 13.886 -3.610 1.00 69.06 391 VAL A CA 1
ATOM 3152 C C . VAL A 1 391 ? -10.886 15.378 -3.408 1.00 69.06 391 VAL A C 1
ATOM 3154 O O . VAL A 1 391 ? -11.215 15.939 -2.356 1.00 69.06 391 VAL A O 1
ATOM 3157 N N . ARG A 1 392 ? -10.329 16.062 -4.413 1.00 67.31 392 ARG A N 1
ATOM 3158 C CA . ARG A 1 392 ? -10.087 17.514 -4.369 1.00 67.31 392 ARG A CA 1
ATOM 3159 C C . ARG A 1 392 ? -11.379 18.325 -4.371 1.00 67.31 392 ARG A C 1
ATOM 3161 O O . ARG A 1 392 ? -11.480 19.301 -3.622 1.00 67.31 392 ARG A O 1
ATOM 3168 N N . GLU A 1 393 ? -12.364 17.933 -5.176 1.00 70.38 393 GLU A N 1
ATOM 3169 C CA . GLU A 1 393 ? -13.672 18.587 -5.234 1.00 70.38 393 GLU A CA 1
ATOM 3170 C C . GLU A 1 393 ? -14.382 18.488 -3.879 1.00 70.38 393 GLU A C 1
ATOM 3172 O O . GLU A 1 393 ? -14.874 19.504 -3.368 1.00 70.38 393 GLU A O 1
ATOM 3177 N N . TYR A 1 394 ? -14.353 17.309 -3.245 1.00 70.62 394 TYR A N 1
ATOM 3178 C CA . TYR A 1 394 ? -14.897 17.115 -1.901 1.00 70.62 394 TYR A CA 1
ATOM 3179 C C . TYR A 1 394 ? -14.191 18.001 -0.864 1.00 70.62 394 TYR A C 1
ATOM 3181 O O . TYR A 1 394 ? -14.845 18.737 -0.115 1.00 70.62 394 TYR A O 1
ATOM 3189 N N . ASN A 1 395 ? -12.854 17.988 -0.846 1.00 62.91 395 ASN A N 1
ATOM 3190 C CA . ASN A 1 395 ? -12.068 18.707 0.158 1.00 62.91 395 ASN A CA 1
ATOM 3191 C C . ASN A 1 395 ? -12.179 20.240 0.044 1.00 62.91 395 ASN A C 1
ATOM 3193 O O . ASN A 1 395 ? -11.837 20.947 0.995 1.00 62.91 395 ASN A O 1
ATOM 3197 N N . LYS A 1 396 ? -12.684 20.787 -1.077 1.00 58.22 396 LYS A N 1
ATOM 3198 C CA . LYS A 1 396 ? -12.801 22.241 -1.339 1.00 58.22 396 LYS A CA 1
ATOM 3199 C C . LYS A 1 396 ? -11.492 23.010 -1.101 1.00 58.22 396 LYS A C 1
ATOM 3201 O O . LYS A 1 396 ? -11.513 24.223 -0.866 1.00 58.22 396 LYS A O 1
ATOM 3206 N N . THR A 1 397 ? -10.350 22.332 -1.131 1.00 50.12 397 THR A N 1
ATOM 3207 C CA . THR A 1 397 ? -9.042 22.918 -0.852 1.00 50.12 397 THR A CA 1
ATOM 3208 C C . THR A 1 397 ? -8.494 23.541 -2.131 1.00 50.12 397 THR A C 1
ATOM 3210 O O . THR A 1 397 ? -8.000 22.879 -3.032 1.00 50.12 397 THR A O 1
ATOM 3213 N N . THR A 1 398 ? -8.564 24.870 -2.222 1.00 37.00 398 THR A N 1
ATOM 3214 C CA . THR A 1 398 ? -7.928 25.659 -3.296 1.00 37.00 398 THR A CA 1
ATOM 3215 C C . THR A 1 398 ? -6.449 25.959 -3.026 1.00 37.00 398 THR A C 1
ATOM 3217 O O . THR A 1 398 ? -5.890 26.874 -3.631 1.00 37.00 398 THR A O 1
ATOM 3220 N N . VAL A 1 399 ? -5.810 25.273 -2.076 1.00 36.25 399 VAL A N 1
ATOM 3221 C CA . VAL A 1 399 ? -4.454 25.608 -1.629 1.00 36.25 399 VAL A CA 1
ATOM 3222 C C . VAL A 1 399 ? -3.486 24.538 -2.115 1.00 36.25 399 VAL A C 1
ATOM 3224 O O . VAL A 1 399 ? -3.356 23.478 -1.517 1.00 36.25 399 VAL A O 1
ATOM 3227 N N . TYR A 1 400 ? -2.795 24.855 -3.210 1.00 37.91 400 TYR A N 1
ATOM 3228 C CA . TYR A 1 400 ? -1.485 24.286 -3.519 1.00 37.91 400 TYR A CA 1
ATOM 3229 C C . TYR A 1 400 ? -0.592 24.459 -2.280 1.00 37.91 400 TYR A C 1
ATOM 3231 O O . TYR A 1 400 ? -0.250 25.596 -1.947 1.00 37.91 400 TYR A O 1
ATOM 3239 N N . GLY A 1 401 ? -0.249 23.380 -1.575 1.00 39.88 401 GLY A N 1
ATOM 3240 C CA . GLY A 1 401 ? 0.671 23.482 -0.441 1.00 39.88 401 GLY A CA 1
ATOM 3241 C C . GLY A 1 401 ? 0.856 22.208 0.368 1.00 39.88 401 GLY A C 1
ATOM 3242 O O . GLY A 1 401 ? 1.980 21.738 0.458 1.00 39.88 401 GLY A O 1
ATOM 3243 N N . ASP A 1 402 ? -0.223 21.633 0.897 1.00 45.34 402 ASP A N 1
ATOM 3244 C CA . ASP A 1 402 ? -0.139 20.506 1.832 1.00 45.34 402 ASP A CA 1
ATOM 3245 C C . ASP A 1 402 ? -1.069 19.385 1.339 1.00 45.34 402 ASP A C 1
ATOM 3247 O O . ASP A 1 402 ? -2.293 19.515 1.360 1.00 45.34 402 ASP A O 1
ATOM 3251 N N . GLY A 1 403 ? -0.472 18.333 0.768 1.00 49.59 403 GLY A N 1
ATOM 3252 C CA . GLY A 1 403 ? -1.140 17.309 -0.044 1.00 49.59 403 GLY A CA 1
ATOM 3253 C C . GLY A 1 403 ? -2.345 16.617 0.608 1.00 49.59 403 GLY A C 1
ATOM 3254 O O . GLY A 1 403 ? -2.431 16.461 1.825 1.00 49.59 403 GLY A O 1
ATOM 3255 N N . CYS A 1 404 ? -3.284 16.159 -0.227 1.00 51.94 404 CYS A N 1
ATOM 3256 C CA . CYS A 1 404 ? -4.419 15.338 0.198 1.00 51.94 404 CYS A CA 1
ATOM 3257 C C . CYS A 1 404 ? -3.939 13.921 0.518 1.00 51.94 404 CYS A C 1
ATOM 3259 O O . CYS A 1 404 ? -4.031 13.041 -0.331 1.00 51.94 404 CYS A O 1
ATOM 3261 N N . THR A 1 405 ? -3.386 13.686 1.709 1.00 63.88 405 THR A N 1
ATOM 3262 C CA . THR A 1 405 ? -2.924 12.337 2.044 1.00 63.88 405 THR A CA 1
ATOM 3263 C C . THR A 1 405 ? -4.112 11.400 2.255 1.00 63.88 405 THR A C 1
ATOM 3265 O O . THR A 1 405 ? -4.821 11.548 3.247 1.00 63.88 405 THR A O 1
ATOM 3268 N N . ILE A 1 406 ? -4.324 10.451 1.338 1.00 71.00 406 ILE A N 1
ATOM 3269 C CA . ILE A 1 406 ? -5.203 9.301 1.574 1.00 71.00 406 ILE A CA 1
ATOM 3270 C C . ILE A 1 406 ? -4.482 8.343 2.515 1.00 71.00 406 ILE A C 1
ATOM 3272 O O . ILE A 1 406 ? -3.355 7.930 2.230 1.00 71.00 406 ILE A O 1
ATOM 3276 N N . GLN A 1 407 ? -5.150 7.997 3.614 1.00 73.94 407 GLN A N 1
ATOM 3277 C CA . GLN A 1 407 ? -4.628 7.092 4.637 1.00 73.94 407 GLN A CA 1
ATOM 3278 C C . GLN A 1 407 ? -5.683 6.109 5.116 1.00 73.94 407 GLN A C 1
ATOM 3280 O O . GLN A 1 407 ? -6.882 6.367 5.024 1.00 73.94 407 GLN A O 1
ATOM 3285 N N . ASN A 1 408 ? -5.232 5.027 5.742 1.00 74.25 408 ASN A N 1
ATOM 3286 C CA . ASN A 1 408 ? -6.083 3.976 6.286 1.00 74.25 408 ASN A CA 1
ATOM 3287 C C . ASN A 1 408 ? -7.182 3.513 5.307 1.00 74.25 408 ASN A C 1
ATOM 3289 O O . ASN A 1 408 ? -8.334 3.368 5.706 1.00 74.25 408 ASN A O 1
ATOM 3293 N N . ILE A 1 409 ? -6.826 3.267 4.042 1.00 78.06 409 ILE A N 1
ATOM 3294 C CA . ILE A 1 409 ? -7.709 2.634 3.061 1.00 78.06 409 ILE A CA 1
ATOM 3295 C C . ILE A 1 409 ? -8.186 1.301 3.638 1.00 78.06 409 ILE A C 1
ATOM 3297 O O . ILE A 1 409 ? -7.394 0.459 4.079 1.00 78.06 409 ILE A O 1
ATOM 3301 N N . PHE A 1 410 ? -9.497 1.137 3.635 1.00 81.31 410 PHE A N 1
ATOM 3302 C CA . PHE A 1 410 ? -10.222 -0.021 4.112 1.00 81.31 410 PHE A CA 1
ATOM 3303 C C . PHE A 1 410 ? -11.388 -0.279 3.161 1.00 81.31 410 PHE A C 1
ATOM 3305 O O . PHE A 1 410 ? -12.035 0.660 2.703 1.00 81.31 410 PHE A O 1
ATOM 3312 N N . VAL A 1 411 ? -11.650 -1.546 2.867 1.00 81.19 411 VAL A N 1
ATOM 3313 C CA . VAL A 1 411 ? -12.713 -1.971 1.954 1.00 81.19 411 VAL A CA 1
ATOM 3314 C C . VAL A 1 411 ? -13.663 -2.859 2.736 1.00 81.19 411 VAL A C 1
ATOM 3316 O O . VAL A 1 411 ? -13.225 -3.692 3.532 1.00 81.19 411 VAL A O 1
ATOM 3319 N N . ASP A 1 412 ? -14.955 -2.657 2.529 1.00 81.50 412 ASP A N 1
ATOM 3320 C CA . ASP A 1 412 ? -16.000 -3.543 3.016 1.00 81.50 412 ASP A CA 1
ATOM 3321 C C . ASP A 1 412 ? -17.072 -3.673 1.942 1.00 81.50 412 ASP A C 1
ATOM 3323 O O . ASP A 1 412 ? -17.724 -2.690 1.586 1.00 81.50 412 ASP A O 1
ATOM 3327 N N . GLU A 1 413 ? -17.211 -4.891 1.419 1.00 80.81 413 GLU A N 1
ATOM 3328 C CA . GLU A 1 413 ? -18.011 -5.165 0.226 1.00 80.81 413 GLU A CA 1
ATOM 3329 C C . GLU A 1 413 ? -17.564 -4.249 -0.930 1.00 80.81 413 GLU A C 1
ATOM 3331 O O . GLU A 1 413 ? -16.388 -4.224 -1.279 1.00 80.81 413 GLU A O 1
ATOM 3336 N N . ASP A 1 414 ? -18.472 -3.459 -1.497 1.00 81.00 414 ASP A N 1
ATOM 3337 C CA . ASP A 1 414 ? -18.167 -2.517 -2.575 1.00 81.00 414 ASP A CA 1
ATOM 3338 C C . ASP A 1 414 ? -17.928 -1.089 -2.053 1.00 81.00 414 ASP A C 1
ATOM 3340 O O . ASP A 1 414 ? -18.032 -0.121 -2.799 1.00 81.00 414 ASP A O 1
ATOM 3344 N N . VAL A 1 415 ? -17.640 -0.909 -0.761 1.00 85.75 415 VAL A N 1
ATOM 3345 C CA . VAL A 1 415 ? -17.463 0.420 -0.165 1.00 85.75 415 VAL A CA 1
ATOM 3346 C C . VAL A 1 415 ? -16.031 0.629 0.308 1.00 85.75 415 VAL A C 1
ATOM 3348 O O . VAL A 1 415 ? -15.525 -0.062 1.193 1.00 85.75 415 VAL A O 1
ATOM 3351 N N . LEU A 1 416 ? -15.407 1.670 -0.235 1.00 87.75 416 LEU A N 1
ATOM 3352 C CA . LEU A 1 416 ? -14.121 2.184 0.203 1.00 87.75 416 LEU A CA 1
ATOM 3353 C C . LEU A 1 416 ? -14.299 3.184 1.340 1.00 87.75 416 LEU A C 1
ATOM 3355 O O . LEU A 1 416 ? -15.037 4.162 1.221 1.00 87.75 416 LEU A O 1
ATOM 3359 N N . TYR A 1 417 ? -13.554 2.971 2.415 1.00 87.31 417 TYR A N 1
ATOM 3360 C CA . TYR A 1 417 ? -13.383 3.903 3.517 1.00 87.31 417 TYR A CA 1
ATOM 3361 C C . TYR A 1 417 ? -11.925 4.326 3.597 1.00 87.31 417 TYR A C 1
ATOM 3363 O O . TYR A 1 417 ? -11.022 3.495 3.530 1.00 87.31 417 TYR A O 1
ATOM 3371 N N . PHE A 1 418 ? -11.678 5.615 3.764 1.00 84.31 418 PHE A N 1
ATOM 3372 C CA . PHE A 1 418 ? -10.323 6.145 3.863 1.00 84.31 418 PHE A CA 1
ATOM 3373 C C . PHE A 1 418 ? -10.330 7.470 4.614 1.00 84.31 418 PHE A C 1
ATOM 3375 O O . PHE A 1 418 ? -11.359 8.124 4.740 1.00 84.31 418 PHE A O 1
ATOM 3382 N N . ILE A 1 419 ? -9.187 7.878 5.144 1.00 79.31 419 ILE A N 1
ATOM 3383 C CA . ILE A 1 419 ? -9.018 9.182 5.779 1.00 79.31 419 ILE A CA 1
ATOM 3384 C C . ILE A 1 419 ? -8.547 10.171 4.716 1.00 79.31 419 ILE A C 1
ATOM 3386 O O . ILE A 1 419 ? -7.552 9.922 4.037 1.00 79.31 419 ILE A O 1
ATOM 3390 N N . GLY A 1 420 ? -9.286 11.272 4.568 1.00 70.62 420 GLY A N 1
ATOM 3391 C CA . GLY A 1 420 ? -8.948 12.383 3.676 1.00 70.62 420 GLY A CA 1
ATOM 3392 C C . GLY A 1 420 ? -7.991 13.408 4.298 1.00 70.62 420 GLY A C 1
ATOM 3393 O O . GLY A 1 420 ? -7.680 13.345 5.481 1.00 70.62 420 GLY A O 1
ATOM 3394 N N . ALA A 1 421 ? -7.573 14.383 3.483 1.00 65.81 421 ALA A N 1
ATOM 3395 C CA . ALA A 1 421 ? -6.553 15.417 3.712 1.00 65.81 421 ALA A CA 1
ATOM 3396 C C . ALA A 1 421 ? -6.313 15.928 5.166 1.00 65.81 421 ALA A C 1
ATOM 3398 O O . ALA A 1 421 ? -7.254 16.087 5.956 1.00 65.81 421 ALA A O 1
ATOM 3399 N N . PRO A 1 422 ? -5.060 16.318 5.492 1.00 55.31 422 PRO A N 1
ATOM 3400 C CA . PRO A 1 422 ? -4.567 16.574 6.854 1.00 55.31 422 PRO A CA 1
ATOM 3401 C C . PRO A 1 422 ? -5.292 17.670 7.652 1.00 55.31 422 PRO A C 1
ATOM 3403 O O . PRO A 1 422 ? -5.306 17.606 8.880 1.00 55.31 422 PRO A O 1
ATOM 3406 N N . ASP A 1 423 ? -5.917 18.656 7.005 1.00 54.91 423 ASP A N 1
ATOM 3407 C CA . ASP A 1 423 ? -6.579 19.769 7.708 1.00 54.91 423 ASP A CA 1
ATOM 3408 C C . ASP A 1 423 ? -7.937 19.395 8.324 1.00 54.91 423 ASP A C 1
ATOM 3410 O O . ASP A 1 423 ? -8.435 20.095 9.211 1.00 54.91 423 ASP A O 1
ATOM 3414 N N . ALA A 1 424 ? -8.553 18.309 7.851 1.00 58.25 424 ALA A N 1
ATOM 3415 C CA . ALA A 1 424 ? -9.835 17.822 8.349 1.00 58.25 424 ALA A CA 1
ATOM 3416 C C . ALA A 1 424 ? -9.727 16.394 8.913 1.00 58.25 424 ALA A C 1
ATOM 3418 O O . ALA A 1 424 ? -10.372 16.102 9.927 1.00 58.25 424 ALA A O 1
ATOM 3419 N N . ALA A 1 425 ? -8.900 15.534 8.290 1.00 68.75 425 ALA A N 1
ATOM 3420 C CA . ALA A 1 425 ? -8.743 14.112 8.609 1.00 68.75 425 ALA A CA 1
ATOM 3421 C C . ALA A 1 425 ? -10.103 13.446 8.905 1.00 68.75 425 ALA A C 1
ATOM 3423 O O . ALA A 1 425 ? -10.373 12.889 9.977 1.00 68.75 425 ALA A O 1
ATOM 3424 N N . GLU A 1 426 ? -11.004 13.609 7.935 1.00 77.81 426 GLU A N 1
ATOM 3425 C CA . GLU A 1 426 ? -12.349 13.039 7.924 1.00 77.81 426 GLU A CA 1
ATOM 3426 C C . GLU A 1 426 ? -12.302 11.603 7.422 1.00 77.81 426 GLU A C 1
ATOM 3428 O O . GLU A 1 426 ? -11.487 11.273 6.562 1.00 77.81 426 GLU A O 1
ATOM 3433 N N . ILE A 1 427 ? -13.202 10.763 7.933 1.00 83.75 427 ILE A N 1
ATOM 3434 C CA . ILE A 1 427 ? -13.450 9.458 7.325 1.00 83.75 427 ILE A CA 1
ATOM 3435 C C . ILE A 1 427 ? -14.315 9.709 6.099 1.00 83.75 427 ILE A C 1
ATOM 3437 O O . ILE A 1 427 ? -15.447 10.179 6.222 1.00 83.75 427 ILE A O 1
ATOM 3441 N N . LEU A 1 428 ? -13.765 9.408 4.937 1.00 86.12 428 LEU A N 1
ATOM 3442 C CA . LEU A 1 428 ? -14.415 9.459 3.647 1.00 86.12 428 LEU A CA 1
ATOM 3443 C C . LEU A 1 428 ? -14.917 8.067 3.277 1.00 86.12 428 LEU A C 1
ATOM 3445 O O . LEU A 1 428 ? -14.313 7.054 3.629 1.00 86.12 428 LEU A O 1
ATOM 3449 N N . LYS A 1 429 ? -16.044 8.048 2.580 1.00 88.06 429 LYS A N 1
ATOM 3450 C CA . LYS A 1 429 ? -16.707 6.879 2.023 1.00 88.06 429 LYS A CA 1
ATOM 3451 C C . LYS A 1 429 ? -16.842 7.081 0.521 1.00 88.06 429 LYS A C 1
ATOM 3453 O O . LYS A 1 429 ? -17.242 8.159 0.081 1.00 88.06 429 LYS A O 1
ATOM 3458 N N . TYR A 1 430 ? -16.556 6.042 -0.246 1.00 87.19 430 TYR A N 1
ATOM 3459 C CA . TYR A 1 430 ? -16.775 5.995 -1.684 1.00 87.19 430 TYR A CA 1
ATOM 3460 C C . TYR A 1 430 ? -17.376 4.644 -2.061 1.00 87.19 430 TYR A C 1
ATOM 3462 O O . TYR A 1 430 ? -16.924 3.614 -1.566 1.00 87.19 430 TYR A O 1
ATOM 3470 N N . ASN A 1 431 ? -18.407 4.641 -2.902 1.00 83.06 431 ASN A N 1
ATOM 3471 C CA . ASN A 1 431 ? -18.982 3.399 -3.403 1.00 83.06 431 ASN A CA 1
ATOM 3472 C C . ASN A 1 431 ? -18.238 2.996 -4.681 1.00 83.06 431 ASN A C 1
ATOM 3474 O O . ASN A 1 431 ? -18.269 3.730 -5.665 1.00 83.06 431 ASN A O 1
ATOM 3478 N N . ALA A 1 432 ? -17.560 1.850 -4.659 1.00 68.88 432 ALA A N 1
ATOM 3479 C CA . ALA A 1 432 ? -16.744 1.339 -5.756 1.00 68.88 432 ALA A CA 1
ATOM 3480 C C . ALA A 1 432 ? -17.557 1.074 -7.038 1.00 68.88 432 ALA A C 1
ATOM 3482 O O . ALA A 1 432 ? -16.979 0.970 -8.117 1.00 68.88 432 ALA A O 1
ATOM 3483 N N . ASP A 1 433 ? -18.893 1.021 -6.951 1.00 69.75 433 ASP A N 1
ATOM 3484 C CA . ASP A 1 433 ? -19.785 0.987 -8.116 1.00 69.75 433 ASP A CA 1
ATOM 3485 C C . ASP A 1 433 ? -19.869 2.324 -8.891 1.00 69.75 433 ASP A C 1
ATOM 3487 O O . ASP A 1 433 ? -20.486 2.380 -9.959 1.00 69.75 433 ASP A O 1
ATOM 3491 N N . GLY A 1 434 ? -19.268 3.397 -8.359 1.00 64.88 434 GLY A N 1
ATOM 3492 C CA . GLY A 1 434 ? -19.213 4.736 -8.947 1.00 64.88 434 GLY A CA 1
ATOM 3493 C C . GLY A 1 434 ? -20.545 5.495 -8.949 1.00 64.88 434 GLY A C 1
ATOM 3494 O O . GLY A 1 434 ? -20.645 6.565 -9.552 1.00 64.88 434 GLY A O 1
ATOM 3495 N N . ASN A 1 435 ? -21.596 4.970 -8.306 1.00 64.06 435 ASN A N 1
ATOM 3496 C CA . ASN A 1 435 ? -22.928 5.588 -8.313 1.00 64.06 435 ASN A CA 1
ATOM 3497 C C . ASN A 1 435 ? -23.041 6.776 -7.349 1.00 64.06 435 ASN A C 1
ATOM 3499 O O . ASN A 1 435 ? -23.906 7.640 -7.524 1.00 64.06 435 ASN A O 1
ATOM 3503 N N . GLU A 1 436 ? -22.179 6.826 -6.336 1.00 69.69 436 GLU A N 1
ATOM 3504 C CA . GLU A 1 436 ? -22.118 7.899 -5.352 1.00 69.69 436 GLU A CA 1
ATOM 3505 C C . GLU A 1 436 ? -20.669 8.382 -5.222 1.00 69.69 436 GLU A C 1
ATOM 3507 O O . GLU A 1 436 ? -19.788 7.604 -4.866 1.00 69.69 436 GLU A O 1
ATOM 3512 N N . GLY A 1 437 ? -20.426 9.668 -5.507 1.00 75.56 437 GLY A N 1
ATOM 3513 C CA . GLY A 1 437 ? -19.108 10.286 -5.317 1.00 75.56 437 GLY A CA 1
ATOM 3514 C C . GLY A 1 437 ? -18.678 10.317 -3.844 1.00 75.56 437 GLY A C 1
ATOM 3515 O O . GLY A 1 437 ? -19.423 9.905 -2.956 1.00 75.56 437 GLY A O 1
ATOM 3516 N N . VAL A 1 438 ? -17.483 10.847 -3.570 1.00 77.69 438 VAL A N 1
ATOM 3517 C CA . VAL A 1 438 ? -16.886 10.874 -2.221 1.00 77.69 438 VAL A CA 1
ATOM 3518 C C . VAL A 1 438 ? -17.793 11.576 -1.196 1.00 77.69 438 VAL A C 1
ATOM 3520 O O . VAL A 1 438 ? -18.220 12.717 -1.389 1.00 77.69 438 VAL A O 1
ATOM 3523 N N . GLN A 1 439 ? -18.053 10.905 -0.071 1.00 83.12 439 GLN A N 1
ATOM 3524 C CA . GLN A 1 439 ? -18.858 11.406 1.048 1.00 83.12 439 GLN A CA 1
ATOM 3525 C C . GLN A 1 439 ? -18.042 11.409 2.341 1.00 83.12 439 GLN A C 1
ATOM 3527 O O . GLN A 1 439 ? -17.505 10.378 2.731 1.00 83.12 439 GLN A O 1
ATOM 3532 N N . GLY A 1 440 ? -17.993 12.525 3.069 1.00 81.06 440 GLY A N 1
ATOM 3533 C CA . GLY A 1 440 ? -17.454 12.522 4.430 1.00 81.06 440 GLY A CA 1
ATOM 3534 C C . GLY A 1 440 ? -18.480 12.069 5.454 1.00 81.06 440 GLY A C 1
ATOM 3535 O O . GLY A 1 440 ? -19.608 12.561 5.497 1.00 81.06 440 GLY A O 1
ATOM 3536 N N . LEU A 1 441 ? -18.060 11.138 6.302 1.00 82.38 441 LEU A N 1
ATOM 3537 C CA . LEU A 1 441 ? -18.841 10.601 7.410 1.00 82.38 441 LEU A CA 1
ATOM 3538 C C . LEU A 1 441 ? -18.603 11.387 8.700 1.00 82.38 441 LEU A C 1
ATOM 3540 O O . LEU A 1 441 ? -19.513 11.557 9.508 1.00 82.38 441 LEU A O 1
ATOM 3544 N N . THR A 1 442 ? -17.387 11.892 8.909 1.00 76.31 442 THR A N 1
ATOM 3545 C CA . THR A 1 442 ? -17.039 12.681 10.097 1.00 76.31 442 THR A CA 1
ATOM 3546 C C . THR A 1 442 ? -16.813 14.144 9.730 1.00 76.31 442 THR A C 1
ATOM 3548 O O . THR A 1 442 ? -16.462 14.458 8.603 1.00 76.31 442 THR A O 1
ATOM 3551 N N . ASN A 1 443 ? -17.041 15.061 10.676 1.00 68.19 443 ASN A N 1
ATOM 3552 C CA . ASN A 1 443 ? -16.820 16.496 10.469 1.00 68.19 443 ASN A CA 1
ATOM 3553 C C . ASN A 1 443 ? -15.555 16.927 11.220 1.00 68.19 443 ASN A C 1
ATOM 3555 O O . ASN A 1 443 ? -15.601 17.103 12.440 1.00 68.19 443 ASN A O 1
ATOM 3559 N N . LYS A 1 444 ? -14.441 17.080 10.492 1.00 61.72 444 LYS A N 1
ATOM 3560 C CA . LYS A 1 444 ? -13.138 17.567 10.990 1.00 61.72 444 LYS A CA 1
ATOM 3561 C C . LYS A 1 444 ? -12.636 16.898 12.275 1.00 61.72 444 LYS A C 1
ATOM 3563 O O . LYS A 1 444 ? -12.264 17.570 13.238 1.00 61.72 444 LYS A O 1
ATOM 3568 N N . ALA A 1 445 ? -12.670 15.569 12.310 1.00 59.41 445 ALA A N 1
ATOM 3569 C CA . ALA A 1 445 ? -12.401 14.806 13.525 1.00 59.41 445 ALA A CA 1
ATOM 3570 C C . ALA A 1 445 ? -10.908 14.548 13.803 1.00 59.41 445 ALA A C 1
ATOM 3572 O O . ALA A 1 445 ? -10.616 13.956 14.837 1.00 59.41 445 ALA A O 1
ATOM 3573 N N . TYR A 1 446 ? -9.978 14.971 12.931 1.00 66.38 446 TYR A N 1
ATOM 3574 C CA . TYR A 1 446 ? -8.563 14.556 12.970 1.00 66.38 446 TYR A CA 1
ATOM 3575 C C . TYR A 1 446 ? -8.408 13.068 13.281 1.00 66.38 446 TYR A C 1
ATOM 3577 O O . TYR A 1 446 ? -7.744 12.662 14.240 1.00 66.38 446 TYR A O 1
ATOM 3585 N N . THR A 1 447 ? -9.096 12.263 12.479 1.00 65.75 447 THR A N 1
ATOM 3586 C CA . THR A 1 447 ? -9.136 10.820 12.646 1.00 65.75 447 THR A CA 1
ATOM 3587 C C . THR A 1 447 ? -7.737 10.252 12.461 1.00 65.75 447 THR A C 1
ATOM 3589 O O . THR A 1 447 ? -7.095 10.510 11.447 1.00 65.75 447 THR A O 1
ATOM 3592 N N . ARG A 1 448 ? -7.254 9.478 13.437 1.00 65.19 448 ARG A N 1
ATOM 3593 C CA . ARG A 1 448 ? -5.925 8.836 13.355 1.00 65.19 448 ARG A CA 1
ATOM 3594 C C . ARG A 1 448 ? -5.985 7.366 12.977 1.00 65.19 448 ARG A C 1
ATOM 3596 O O . ARG A 1 448 ? -5.070 6.834 12.360 1.00 65.19 448 ARG A O 1
ATOM 3603 N N . LEU A 1 449 ? -7.048 6.706 13.415 1.00 69.94 449 LEU A N 1
ATOM 3604 C CA . LEU A 1 449 ? -7.270 5.283 13.245 1.00 69.94 449 LEU A CA 1
ATOM 3605 C C . LEU A 1 449 ? -8.769 5.047 13.290 1.00 69.94 449 LEU A C 1
ATOM 3607 O O . LEU A 1 449 ? -9.447 5.592 14.168 1.00 69.94 449 LEU A O 1
ATOM 3611 N N . PHE A 1 450 ? -9.267 4.226 12.375 1.00 77.50 450 PHE A N 1
ATOM 3612 C CA . PHE A 1 450 ? -10.634 3.743 12.423 1.00 77.50 450 PHE A CA 1
ATOM 3613 C C . PHE A 1 450 ? -10.685 2.235 12.186 1.00 77.50 450 PHE A C 1
ATOM 3615 O O . PHE A 1 450 ? -9.758 1.637 11.643 1.00 77.50 450 PHE A O 1
ATOM 3622 N N . LYS A 1 451 ? -11.765 1.618 12.654 1.00 80.75 451 LYS A N 1
ATOM 3623 C CA . LYS A 1 451 ? -12.085 0.206 12.459 1.00 80.75 451 LYS A CA 1
ATOM 3624 C C . LYS A 1 451 ? -13.571 0.066 12.206 1.00 80.75 451 LYS A C 1
ATOM 3626 O O . LYS A 1 451 ? -14.365 0.738 12.861 1.00 80.75 451 LYS A O 1
ATOM 3631 N N . LYS A 1 452 ? -13.943 -0.839 11.312 1.00 83.88 452 LYS A N 1
ATOM 3632 C CA . LYS A 1 452 ? -15.334 -1.231 11.112 1.00 83.88 452 LYS A CA 1
ATOM 3633 C C . LYS A 1 452 ? -15.650 -2.486 11.915 1.00 83.88 452 LYS A C 1
ATOM 36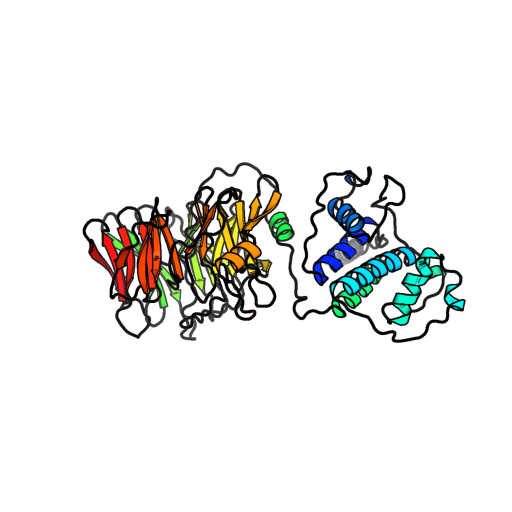35 O O . LYS A 1 452 ? -14.841 -3.409 11.970 1.00 83.88 452 LYS A O 1
ATOM 3640 N N . GLN A 1 453 ? -16.836 -2.522 12.503 1.00 84.81 453 GLN A N 1
ATOM 3641 C CA . GLN A 1 453 ? -17.480 -3.752 12.934 1.00 84.81 453 GLN A CA 1
ATOM 3642 C C . GLN A 1 453 ? -18.968 -3.641 12.626 1.00 84.81 453 GLN A C 1
ATOM 3644 O O . GLN A 1 453 ? -19.615 -2.685 13.056 1.00 84.81 453 GLN A O 1
ATOM 3649 N N . ASP A 1 454 ? -19.495 -4.621 11.892 1.00 86.00 454 ASP A N 1
ATOM 3650 C CA . ASP A 1 454 ? -20.867 -4.593 11.382 1.00 86.00 454 ASP A CA 1
ATOM 3651 C C . ASP A 1 454 ? -21.129 -3.257 10.653 1.00 86.00 454 ASP A C 1
ATOM 3653 O O . ASP A 1 454 ? -20.266 -2.794 9.908 1.00 86.00 454 ASP A O 1
ATOM 3657 N N . ASP A 1 455 ? -22.262 -2.600 10.893 1.00 89.06 455 ASP A N 1
ATOM 3658 C CA . ASP A 1 455 ? -22.616 -1.310 10.283 1.00 89.06 455 ASP A CA 1
ATOM 3659 C C . ASP A 1 455 ? -22.038 -0.094 11.030 1.00 89.06 455 ASP A C 1
ATOM 3661 O O . ASP A 1 455 ? -22.500 1.032 10.851 1.00 89.06 455 ASP A O 1
ATOM 3665 N N . THR A 1 456 ? -21.051 -0.288 11.911 1.00 89.31 456 THR A N 1
ATOM 3666 C CA . THR A 1 456 ? -20.482 0.780 12.745 1.00 89.31 456 THR A CA 1
ATOM 3667 C C . THR A 1 456 ? -18.986 0.956 12.501 1.00 89.31 456 THR A C 1
ATOM 3669 O O . THR A 1 456 ? -18.192 0.021 12.597 1.00 89.31 456 THR A O 1
ATOM 3672 N N . LEU A 1 457 ? -18.583 2.198 12.249 1.00 89.94 457 LEU A N 1
ATOM 3673 C CA . LEU A 1 457 ? -17.196 2.642 12.256 1.00 89.94 457 LEU A CA 1
ATOM 3674 C C . LEU A 1 457 ? -16.849 3.200 13.631 1.00 89.94 457 LEU A C 1
ATOM 3676 O O . LEU A 1 457 ? -17.545 4.061 14.159 1.00 89.94 457 LEU A O 1
ATOM 3680 N N . TYR A 1 458 ? -15.739 2.749 14.188 1.00 89.06 458 TYR A N 1
ATOM 3681 C CA . TYR A 1 458 ? -15.141 3.241 15.419 1.00 89.06 458 TYR A CA 1
ATOM 3682 C C . TYR A 1 458 ? -13.868 3.985 15.070 1.00 89.06 458 TYR A C 1
ATOM 3684 O O . TYR A 1 458 ? -13.134 3.535 14.196 1.00 89.06 458 TYR A O 1
ATOM 3692 N N . TYR A 1 459 ? -13.576 5.092 15.742 1.00 87.25 459 TYR A N 1
ATOM 3693 C CA . TYR A 1 459 ? -12.398 5.891 15.428 1.00 87.25 459 TYR A CA 1
ATOM 3694 C C . TYR A 1 459 ? -11.888 6.703 16.617 1.00 87.25 459 TYR A C 1
ATOM 3696 O O . TYR A 1 459 ? -12.630 6.952 17.566 1.00 87.25 459 TYR A O 1
ATOM 3704 N N . ILE A 1 460 ? -10.616 7.109 16.564 1.00 83.44 460 ILE A N 1
ATOM 3705 C CA . ILE A 1 460 ? -10.018 8.051 17.524 1.00 83.44 460 ILE A CA 1
ATOM 3706 C C . ILE A 1 460 ? -10.118 9.469 16.961 1.00 83.44 460 ILE A C 1
ATOM 3708 O O . ILE A 1 460 ? -9.647 9.705 15.847 1.00 83.44 460 ILE A O 1
ATOM 3712 N N . ASP A 1 461 ? -10.703 10.392 17.726 1.00 84.38 461 ASP A N 1
ATOM 3713 C CA . ASP A 1 461 ? -10.816 11.810 17.365 1.00 84.38 461 ASP A CA 1
ATOM 3714 C C . ASP A 1 461 ? -9.562 12.636 17.735 1.00 84.38 461 ASP A C 1
ATOM 3716 O O . ASP A 1 461 ? -8.588 12.147 18.318 1.00 84.38 461 ASP A O 1
ATOM 3720 N N . SER A 1 462 ? -9.608 13.938 17.446 1.00 79.31 462 SER A N 1
ATOM 3721 C CA . SER A 1 462 ? -8.549 14.909 17.742 1.00 79.31 462 SER A CA 1
ATOM 3722 C C . SER A 1 462 ? -8.175 15.010 19.224 1.00 79.31 462 SER A C 1
ATOM 3724 O O . SER A 1 462 ? -7.087 15.478 19.555 1.00 79.31 462 SER A O 1
ATOM 3726 N N . ASN A 1 463 ? -9.085 14.628 20.122 1.00 81.75 463 ASN A N 1
ATOM 3727 C CA . ASN A 1 463 ? -8.899 14.658 21.571 1.00 81.75 463 ASN A CA 1
ATOM 3728 C C . ASN A 1 463 ? -8.381 13.323 22.111 1.00 81.75 463 ASN A C 1
ATOM 3730 O O . ASN A 1 463 ? -8.276 13.169 23.328 1.00 81.75 463 ASN A O 1
ATOM 3734 N N . HIS A 1 464 ? -8.039 12.381 21.225 1.00 81.69 464 HIS A N 1
ATOM 3735 C CA . HIS A 1 464 ? -7.684 11.010 21.569 1.00 81.69 464 HIS A CA 1
ATOM 3736 C C . HIS A 1 464 ? -8.833 10.236 22.227 1.00 81.69 464 HIS A C 1
ATOM 3738 O O . HIS A 1 464 ? -8.604 9.313 23.004 1.00 81.69 464 HIS A O 1
ATOM 3744 N N . GLU A 1 465 ? -10.075 10.598 21.923 1.00 88.19 465 GLU A N 1
ATOM 3745 C CA . GLU A 1 465 ? -11.271 9.940 22.436 1.00 88.19 465 GLU A CA 1
ATOM 3746 C C . GLU A 1 465 ? -11.822 8.958 21.405 1.00 88.19 465 GLU A C 1
ATOM 3748 O O . GLU A 1 465 ? -11.704 9.173 20.197 1.00 88.19 465 GLU A O 1
ATOM 3753 N N . VAL A 1 466 ? -12.447 7.873 21.869 1.00 90.19 466 VAL A N 1
ATOM 3754 C CA . VAL A 1 466 ? -13.034 6.888 20.953 1.00 90.19 466 VAL A CA 1
ATOM 3755 C C . VAL A 1 466 ? -14.478 7.249 20.666 1.00 90.19 466 VAL A C 1
ATOM 3757 O O . VAL A 1 466 ? -15.318 7.298 21.568 1.00 90.19 466 VAL A O 1
ATOM 3760 N N . CYS A 1 467 ? -14.758 7.451 19.389 1.00 91.38 467 CYS A N 1
ATOM 3761 C CA . CYS A 1 467 ? -16.072 7.721 18.839 1.00 91.38 467 CYS A CA 1
ATOM 3762 C C . CYS A 1 467 ? -16.534 6.541 17.986 1.00 91.38 467 CYS A C 1
ATOM 3764 O O . CYS A 1 467 ? -15.733 5.701 17.572 1.00 91.38 467 CYS A O 1
ATOM 3766 N N . CYS A 1 468 ? -17.828 6.490 17.698 1.00 91.88 468 CYS A N 1
ATOM 3767 C CA . CYS A 1 468 ? -18.339 5.659 16.626 1.00 91.88 468 CYS A CA 1
ATOM 3768 C C . CYS A 1 468 ? -19.424 6.377 15.827 1.00 91.88 468 CYS A C 1
ATOM 3770 O O . CYS A 1 468 ? -20.029 7.337 16.309 1.00 91.88 468 CYS A O 1
ATOM 3772 N N . ILE A 1 469 ? -19.658 5.897 14.615 1.00 91.69 469 ILE A N 1
ATOM 3773 C CA . ILE A 1 469 ? -20.652 6.392 13.669 1.00 91.69 469 ILE A CA 1
ATOM 3774 C C . ILE A 1 469 ? -21.144 5.224 12.814 1.00 91.69 469 ILE A C 1
ATOM 3776 O O . ILE A 1 469 ? -20.368 4.317 12.511 1.00 91.69 469 ILE A O 1
ATOM 3780 N N . ASN A 1 470 ? -22.414 5.224 12.428 1.00 91.69 470 ASN A N 1
ATOM 3781 C CA . ASN A 1 470 ? -22.920 4.238 11.479 1.00 91.69 470 ASN A CA 1
ATOM 3782 C C . ASN A 1 470 ? -22.303 4.471 10.085 1.00 91.69 470 ASN A C 1
ATOM 3784 O O . ASN A 1 470 ? -21.925 5.590 9.729 1.00 91.69 470 ASN A O 1
ATOM 3788 N N . THR A 1 471 ? -22.223 3.428 9.263 1.00 88.25 471 THR A N 1
ATOM 3789 C CA . THR A 1 471 ? -21.688 3.481 7.884 1.00 88.25 471 THR A CA 1
ATOM 3790 C C . THR A 1 471 ? -22.515 4.339 6.914 1.00 88.25 471 THR A C 1
ATOM 3792 O O . THR A 1 471 ? -22.063 4.634 5.801 1.00 88.25 471 THR A O 1
ATOM 3795 N N . ASP A 1 472 ? -23.713 4.757 7.324 1.00 87.69 472 ASP A N 1
ATOM 3796 C CA . ASP A 1 472 ? -24.576 5.729 6.643 1.00 87.69 472 ASP A CA 1
ATOM 3797 C C . ASP A 1 472 ? -24.381 7.178 7.144 1.00 87.69 472 ASP A C 1
ATOM 3799 O O . ASP A 1 472 ? -25.081 8.089 6.704 1.00 87.69 472 ASP A O 1
ATOM 3803 N N . GLY A 1 473 ? -23.444 7.400 8.071 1.00 86.44 473 GLY A N 1
ATOM 3804 C CA . GLY A 1 473 ? -23.148 8.706 8.661 1.00 86.44 473 GLY A CA 1
ATOM 3805 C C . GLY A 1 473 ? -24.059 9.107 9.829 1.00 86.44 473 GLY A C 1
ATOM 3806 O O . GLY A 1 473 ? -23.969 10.236 10.316 1.00 86.44 473 GLY A O 1
ATOM 3807 N N . THR A 1 474 ? -24.944 8.222 10.295 1.00 89.69 474 THR A N 1
ATOM 3808 C CA . THR A 1 474 ? -25.871 8.501 11.405 1.00 89.69 474 THR A CA 1
ATOM 3809 C C . THR A 1 474 ? -25.341 8.037 12.768 1.00 89.69 474 THR A C 1
ATOM 3811 O O . THR A 1 474 ? -24.284 7.419 12.878 1.00 89.69 474 THR A O 1
ATOM 3814 N N . ASP A 1 475 ? -26.062 8.396 13.837 1.00 90.00 475 ASP A N 1
ATOM 3815 C CA . ASP A 1 475 ? -25.819 7.970 15.226 1.00 90.00 475 ASP A CA 1
ATOM 3816 C C . ASP A 1 475 ? -24.381 8.140 15.744 1.00 90.00 475 ASP A C 1
ATOM 3818 O O . ASP A 1 475 ? -23.892 7.353 16.560 1.00 90.00 475 ASP A O 1
ATOM 3822 N N . MET A 1 476 ? -23.714 9.217 15.320 1.00 90.81 476 MET A N 1
ATOM 3823 C CA . MET A 1 476 ? -22.404 9.580 15.851 1.00 90.81 476 MET A CA 1
ATOM 3824 C C . MET A 1 476 ? -22.466 9.755 17.376 1.00 90.81 476 MET A C 1
ATOM 3826 O O . MET A 1 476 ? -23.236 10.570 17.895 1.00 90.81 476 MET A O 1
ATOM 3830 N N . LYS A 1 477 ? -21.623 9.016 18.102 1.00 91.56 477 LYS A N 1
ATOM 3831 C CA . LYS A 1 477 ? -21.543 9.055 19.568 1.00 91.56 477 LYS A CA 1
ATOM 3832 C C . LYS A 1 477 ? -20.113 8.882 20.062 1.00 91.56 477 LYS A C 1
ATOM 3834 O O . LYS A 1 477 ? -19.302 8.199 19.441 1.00 91.56 477 LYS A O 1
ATOM 3839 N N . LYS A 1 478 ? -19.819 9.468 21.223 1.00 91.25 478 LYS A N 1
ATOM 3840 C CA . LYS A 1 478 ? -18.587 9.188 21.962 1.00 91.25 478 LYS A CA 1
ATOM 3841 C C . LYS A 1 478 ? -18.786 7.937 22.813 1.00 91.25 478 LYS A C 1
ATOM 3843 O O . LYS A 1 478 ? -19.782 7.817 23.523 1.00 91.25 478 LYS A O 1
ATOM 3848 N N . ILE A 1 479 ? -17.855 6.995 22.706 1.00 92.38 479 ILE A N 1
ATOM 3849 C CA . ILE A 1 479 ? -17.829 5.751 23.489 1.00 92.38 479 ILE A CA 1
ATOM 3850 C C . ILE A 1 479 ? -16.921 5.920 24.705 1.00 92.38 479 ILE A C 1
ATOM 3852 O O . ILE A 1 479 ? -17.242 5.468 25.804 1.00 92.38 479 ILE A O 1
ATOM 3856 N N . ILE A 1 480 ? -15.783 6.588 24.514 1.00 90.50 480 ILE A N 1
ATOM 3857 C CA . ILE A 1 480 ? -14.821 6.886 25.571 1.00 90.50 480 ILE A CA 1
ATOM 3858 C C . ILE A 1 480 ? -14.598 8.391 25.590 1.00 90.50 480 ILE A C 1
ATOM 3860 O O . ILE A 1 480 ? -14.122 8.945 24.609 1.00 90.50 480 ILE A O 1
ATOM 3864 N N . GLU A 1 481 ? -14.911 9.023 26.719 1.00 89.75 481 GLU A N 1
ATOM 3865 C CA . GLU A 1 481 ? -14.744 10.461 26.941 1.00 89.75 481 GLU A CA 1
ATOM 3866 C C . GLU A 1 481 ? -13.775 10.725 28.095 1.00 89.75 481 GLU A C 1
ATOM 3868 O O . GLU A 1 481 ? -13.752 9.985 29.083 1.00 89.75 481 GLU A O 1
ATOM 3873 N N . ASN A 1 482 ? -13.036 11.832 28.010 1.00 86.50 482 ASN A N 1
ATOM 3874 C CA . ASN A 1 482 ? -12.085 12.320 29.009 1.00 86.50 482 ASN A CA 1
ATOM 3875 C C . ASN A 1 482 ? -10.968 11.318 29.354 1.00 86.50 482 ASN A C 1
ATOM 3877 O O . ASN A 1 482 ? -10.390 11.359 30.445 1.00 86.50 482 ASN A O 1
ATOM 3881 N N . GLU A 1 483 ? -10.662 10.409 28.433 1.00 86.62 483 GLU A N 1
ATOM 3882 C CA . GLU A 1 483 ? -9.542 9.483 28.529 1.00 86.62 483 GLU A CA 1
ATOM 3883 C C . GLU A 1 483 ? -8.748 9.541 27.234 1.00 86.62 483 GLU A C 1
ATOM 3885 O O . GLU A 1 483 ? -9.311 9.446 26.151 1.00 86.62 483 GLU A O 1
ATOM 3890 N N . PHE A 1 484 ? -7.433 9.675 27.366 1.00 84.25 484 PHE A N 1
ATOM 3891 C CA . PHE A 1 484 ? -6.533 9.711 26.228 1.00 84.25 484 PHE A CA 1
ATOM 3892 C C . PHE A 1 484 ? -6.262 8.276 25.762 1.00 84.25 484 PHE A C 1
ATOM 3894 O O . PHE A 1 484 ? -5.602 7.495 26.460 1.00 84.25 484 PHE A 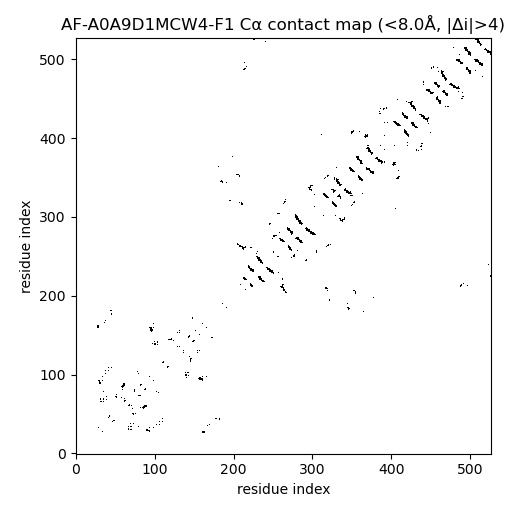O 1
ATOM 3901 N N . VAL A 1 485 ? -6.808 7.923 24.602 1.00 81.88 485 VAL A N 1
ATOM 3902 C CA . VAL A 1 485 ? -6.695 6.606 23.977 1.00 81.88 485 VAL A CA 1
ATOM 3903 C C . VAL A 1 485 ? -5.631 6.632 22.889 1.00 81.88 485 VAL A C 1
ATOM 3905 O O . VAL A 1 485 ? -5.663 7.447 21.969 1.00 81.88 485 VAL A O 1
ATOM 3908 N N . PHE A 1 486 ? -4.671 5.715 22.997 1.00 73.94 486 PHE A N 1
ATOM 3909 C CA . PHE A 1 486 ? -3.593 5.586 22.014 1.00 73.94 486 PHE A CA 1
ATOM 3910 C C . PHE A 1 486 ? -3.971 4.666 20.847 1.00 73.94 486 PHE A C 1
ATOM 3912 O O . PHE A 1 486 ? -3.714 4.964 19.689 1.00 73.94 486 PHE A O 1
ATOM 3919 N N . SER A 1 487 ? -4.593 3.533 21.164 1.00 77.25 487 SER A N 1
ATOM 3920 C CA . SER A 1 487 ? -5.060 2.540 20.201 1.00 77.25 487 SER A CA 1
ATOM 3921 C C . SER A 1 487 ? -6.223 1.778 20.817 1.00 77.25 487 SER A C 1
ATOM 3923 O O . SER A 1 487 ? -6.294 1.616 22.041 1.00 77.25 487 SER A O 1
ATOM 3925 N N . PHE A 1 488 ? -7.104 1.271 19.961 1.00 83.50 488 PHE A N 1
ATOM 3926 C CA . PHE A 1 488 ? -8.235 0.446 20.359 1.00 83.50 488 PHE A CA 1
ATOM 3927 C C . PHE A 1 488 ? -8.446 -0.722 19.387 1.00 83.50 488 PHE A C 1
ATOM 3929 O O . PHE A 1 488 ? -7.885 -0.751 18.292 1.00 83.50 488 PHE A O 1
ATOM 3936 N N . ASN A 1 489 ? -9.257 -1.691 19.798 1.00 84.31 489 ASN A N 1
ATOM 3937 C CA . ASN A 1 489 ? -9.834 -2.702 18.925 1.00 84.31 489 ASN A CA 1
ATOM 3938 C C . ASN A 1 489 ? -11.250 -3.063 19.402 1.00 84.31 489 ASN A C 1
ATOM 3940 O O . ASN A 1 489 ? -11.545 -2.934 20.590 1.00 84.31 489 ASN A O 1
ATOM 3944 N N . VAL A 1 490 ? -12.121 -3.499 18.495 1.00 83.75 490 VAL A N 1
ATOM 3945 C CA . VAL A 1 490 ? -13.529 -3.821 18.775 1.00 83.75 490 VAL A CA 1
ATOM 3946 C C . VAL A 1 490 ? -13.791 -5.265 18.367 1.00 83.75 490 VAL A C 1
ATOM 3948 O O . VAL A 1 490 ? -13.344 -5.694 17.307 1.00 83.75 490 VAL A O 1
ATOM 3951 N N . TYR A 1 491 ? -14.459 -6.023 19.239 1.00 82.69 491 TYR A N 1
ATOM 3952 C CA . TYR A 1 491 ? -14.826 -7.417 18.998 1.00 82.69 491 TYR A CA 1
ATOM 3953 C C . TYR A 1 491 ? -16.190 -7.744 19.606 1.00 82.69 491 TYR A C 1
ATOM 3955 O O . TYR A 1 491 ? -16.317 -7.939 20.820 1.00 82.69 491 TYR A O 1
ATOM 3963 N N . GLY A 1 492 ? -17.202 -7.879 18.751 1.00 83.94 492 GLY A N 1
ATOM 3964 C CA . GLY A 1 492 ? -18.592 -8.043 19.171 1.00 83.94 492 GLY A CA 1
ATOM 3965 C C . GLY A 1 492 ? -19.020 -6.873 20.057 1.00 83.94 492 GLY A C 1
ATOM 3966 O O . GLY A 1 492 ? -18.753 -5.720 19.745 1.00 83.94 492 GLY A O 1
ATOM 3967 N N . ASP A 1 493 ? -19.613 -7.159 21.212 1.00 87.50 493 ASP A N 1
ATOM 3968 C CA . ASP A 1 493 ? -20.076 -6.132 22.156 1.00 87.50 493 ASP A CA 1
ATOM 3969 C C . ASP A 1 493 ? -18.964 -5.516 23.026 1.00 87.50 493 ASP A C 1
ATOM 3971 O O . ASP A 1 493 ? -19.250 -4.810 23.995 1.00 87.50 493 ASP A O 1
ATOM 3975 N N . LYS A 1 494 ? -17.689 -5.789 22.729 1.00 87.50 494 LYS A N 1
ATOM 3976 C CA . LYS A 1 494 ? -16.555 -5.364 23.556 1.00 87.50 494 LYS A CA 1
ATOM 3977 C C . LYS A 1 494 ? -15.590 -4.475 22.796 1.00 87.50 494 LYS A C 1
ATOM 3979 O O . LYS A 1 494 ? -15.279 -4.730 21.635 1.00 87.50 494 LYS A O 1
ATOM 3984 N N . LEU A 1 495 ? -15.044 -3.485 23.493 1.00 90.50 495 LEU A N 1
ATOM 3985 C CA . LEU A 1 495 ? -13.964 -2.642 22.996 1.00 90.50 495 LEU A CA 1
ATOM 3986 C C . LEU A 1 495 ? -12.769 -2.710 23.950 1.00 90.50 495 LEU A C 1
ATOM 3988 O O . LEU A 1 495 ? -12.908 -2.625 25.166 1.00 90.50 495 LEU A O 1
ATOM 3992 N N . TYR A 1 496 ? -11.581 -2.882 23.388 1.00 88.19 496 TYR A N 1
ATOM 3993 C CA . TYR A 1 496 ? -10.314 -2.971 24.102 1.00 88.19 496 TYR A CA 1
ATOM 3994 C C . TYR A 1 496 ? -9.466 -1.765 23.750 1.00 88.19 496 TYR A C 1
ATOM 3996 O O . TYR A 1 496 ? -9.332 -1.451 22.572 1.00 88.19 496 TYR A O 1
ATOM 4004 N N . TYR A 1 497 ? -8.876 -1.092 24.730 1.00 85.81 497 TYR A N 1
ATOM 4005 C CA . TYR A 1 497 ? -8.080 0.097 24.452 1.00 85.81 497 TYR A CA 1
ATOM 4006 C C . TYR A 1 497 ? -6.949 0.313 25.446 1.00 85.81 497 TYR A C 1
ATOM 4008 O O . TYR A 1 497 ? -7.009 -0.100 26.608 1.00 85.81 497 TYR A O 1
ATOM 4016 N N . TYR A 1 498 ? -5.914 1.002 24.975 1.00 80.12 498 TYR A N 1
ATOM 4017 C CA . TYR A 1 498 ? -4.850 1.503 25.828 1.00 80.12 498 TYR A CA 1
ATOM 4018 C C . TYR A 1 498 ? -5.206 2.872 26.378 1.00 80.12 498 TYR A C 1
ATOM 4020 O O . TYR A 1 498 ? -5.405 3.821 25.617 1.00 80.12 498 TYR A O 1
ATOM 4028 N N . ARG A 1 499 ? -5.225 2.981 27.705 1.00 81.25 499 ARG A N 1
ATOM 4029 C CA . ARG A 1 499 ? -5.410 4.256 28.395 1.00 81.25 499 ARG A CA 1
ATOM 4030 C C . ARG A 1 499 ? -4.063 4.873 28.738 1.00 81.25 499 ARG A C 1
ATOM 4032 O O . ARG A 1 499 ? -3.266 4.234 29.421 1.00 81.25 499 ARG A O 1
ATOM 4039 N N . ILE A 1 500 ? -3.858 6.133 28.373 1.00 74.31 500 ILE A N 1
ATOM 4040 C CA . ILE A 1 500 ? -2.740 6.954 28.851 1.00 74.31 500 ILE A CA 1
ATOM 4041 C C . ILE A 1 500 ? -3.219 7.744 30.081 1.00 74.31 500 ILE A C 1
ATOM 4043 O O . ILE A 1 500 ? -4.300 8.337 30.070 1.00 74.31 500 ILE A O 1
ATOM 4047 N N . VAL A 1 501 ? -2.478 7.672 31.194 1.00 66.62 501 VAL A N 1
ATOM 4048 C CA . VAL A 1 501 ? -2.902 8.238 32.499 1.00 66.62 501 VAL A CA 1
ATOM 4049 C C . VAL A 1 501 ? -2.162 9.531 32.851 1.00 66.62 501 VAL A C 1
ATOM 4051 O O . VAL A 1 501 ? -2.651 10.293 33.685 1.00 66.62 501 VAL A O 1
ATOM 4054 N N . ASP A 1 502 ? -1.033 9.823 32.209 1.00 60.66 502 ASP A N 1
ATOM 4055 C CA . ASP A 1 502 ? -0.232 11.020 32.457 1.00 60.66 502 ASP A CA 1
ATOM 4056 C C . ASP A 1 502 ? 0.453 11.552 31.183 1.00 60.66 502 ASP A C 1
ATOM 4058 O O . ASP A 1 502 ? 0.427 10.936 30.120 1.00 60.66 502 ASP A O 1
ATOM 4062 N N . ASN A 1 503 ? 1.097 12.719 31.297 1.00 56.47 503 ASN A N 1
ATOM 4063 C CA . ASN A 1 503 ? 1.863 13.345 30.211 1.00 56.47 503 ASN A CA 1
ATOM 4064 C C . ASN A 1 503 ? 3.140 12.564 29.835 1.00 56.47 503 ASN A C 1
ATOM 4066 O O . ASN A 1 503 ? 3.973 13.101 29.110 1.00 56.47 503 ASN A O 1
ATOM 4070 N N . SER A 1 504 ? 3.353 11.351 30.363 1.00 57.50 504 SER A N 1
ATOM 4071 C CA . SER A 1 504 ? 4.528 10.547 30.019 1.00 57.50 504 SER A CA 1
ATOM 4072 C C . SER A 1 504 ? 4.432 9.943 28.616 1.00 57.50 504 SER A C 1
ATOM 4074 O O . SER A 1 504 ? 5.448 9.509 28.087 1.00 57.50 504 SER A O 1
ATOM 4076 N N . GLY A 1 505 ? 3.229 9.912 28.026 1.00 58.06 505 GLY A N 1
ATOM 4077 C CA . GLY A 1 505 ? 2.968 9.294 26.724 1.00 58.06 505 GLY A CA 1
ATOM 4078 C C . GLY A 1 505 ? 2.862 7.766 26.773 1.00 58.06 505 GLY A C 1
ATOM 4079 O O . GLY A 1 505 ? 2.464 7.156 25.785 1.00 58.06 505 GLY A O 1
ATOM 4080 N N . TYR A 1 506 ? 3.144 7.133 27.918 1.00 59.66 506 TYR A N 1
ATOM 4081 C CA . TYR A 1 506 ? 3.092 5.679 28.046 1.00 59.66 506 TYR A CA 1
ATOM 4082 C C . TYR A 1 506 ? 1.686 5.188 28.423 1.00 59.66 506 TYR A C 1
ATOM 4084 O O . TYR A 1 506 ? 1.008 5.782 29.273 1.00 59.66 506 TYR A O 1
ATOM 4092 N N . PRO A 1 507 ? 1.221 4.073 27.831 1.00 63.38 507 PRO A N 1
ATOM 4093 C CA . PRO A 1 507 ? -0.032 3.462 28.237 1.00 63.38 507 PRO A CA 1
ATOM 4094 C C . PRO A 1 507 ? 0.086 2.956 29.680 1.00 63.38 507 PRO A C 1
ATOM 4096 O O . PRO A 1 507 ? 1.049 2.295 30.052 1.00 63.38 507 PRO A O 1
ATOM 4099 N N . ALA A 1 508 ? -0.914 3.240 30.508 1.00 67.69 508 ALA A N 1
ATOM 4100 C CA . ALA A 1 508 ? -0.962 2.822 31.910 1.00 67.69 508 ALA A CA 1
ATOM 4101 C C . ALA A 1 508 ? -1.636 1.454 32.105 1.00 67.69 508 ALA A C 1
ATOM 4103 O O . ALA A 1 508 ? -1.536 0.827 33.166 1.00 67.69 508 ALA A O 1
ATOM 4104 N N . GLY A 1 509 ? -2.367 0.989 31.095 1.00 75.06 509 GLY A N 1
ATOM 4105 C CA . GLY A 1 509 ? -3.003 -0.317 31.106 1.00 75.06 509 GLY A CA 1
ATOM 4106 C C . GLY A 1 509 ? -3.903 -0.563 29.904 1.00 75.06 509 GLY A C 1
ATOM 4107 O O . GLY A 1 509 ? -4.295 0.366 29.193 1.00 75.06 509 GLY A O 1
ATOM 4108 N N . LEU A 1 510 ? -4.230 -1.839 29.720 1.00 79.50 510 LEU A N 1
ATOM 4109 C CA . LEU A 1 510 ? -5.217 -2.330 28.768 1.00 79.50 510 LEU A CA 1
ATOM 4110 C C . LEU A 1 510 ? -6.571 -2.444 29.468 1.00 79.50 510 LEU A C 1
ATOM 4112 O O . LEU A 1 510 ? -6.691 -3.120 30.496 1.00 79.50 510 LEU A O 1
ATOM 4116 N N . ILE A 1 511 ? -7.581 -1.788 28.912 1.00 85.56 511 ILE A N 1
ATOM 4117 C CA . ILE A 1 511 ? -8.938 -1.741 29.455 1.00 85.56 511 ILE A CA 1
ATOM 4118 C C . ILE A 1 511 ? -9.890 -2.395 28.456 1.00 85.56 511 ILE A C 1
ATOM 4120 O O . ILE A 1 511 ? -9.801 -2.144 27.259 1.00 85.56 511 ILE A O 1
ATOM 4124 N N . GLU A 1 512 ? -10.795 -3.228 28.959 1.00 89.56 512 GLU A N 1
ATOM 4125 C CA . GLU A 1 512 ? -11.979 -3.712 28.247 1.00 89.56 512 GLU A CA 1
ATOM 4126 C C . GLU A 1 512 ? -13.179 -2.858 28.669 1.00 89.56 512 GLU A C 1
ATOM 4128 O O . GLU A 1 512 ? -13.354 -2.585 29.858 1.00 89.56 512 GLU A O 1
ATOM 4133 N N . ILE A 1 513 ? -14.011 -2.450 27.717 1.00 91.69 513 ILE A N 1
ATOM 4134 C CA . ILE A 1 513 ? -15.336 -1.885 27.963 1.00 91.69 513 ILE A CA 1
ATOM 4135 C C . ILE A 1 513 ? -16.390 -2.782 27.317 1.00 91.69 513 ILE A C 1
ATOM 4137 O O . ILE A 1 513 ? -16.293 -3.131 26.138 1.00 91.69 513 ILE A O 1
ATOM 4141 N N . ASP A 1 514 ? -17.399 -3.149 28.098 1.00 88.94 514 ASP A N 1
ATOM 4142 C CA . ASP A 1 514 ? -18.625 -3.749 27.587 1.00 88.94 514 ASP A CA 1
ATOM 4143 C C . ASP A 1 514 ? -19.507 -2.625 27.026 1.00 88.94 514 ASP A C 1
ATOM 4145 O O . ASP A 1 514 ? -19.926 -1.724 27.753 1.00 88.94 514 ASP A O 1
ATOM 4149 N N . MET A 1 515 ? -19.750 -2.631 25.716 1.00 86.81 515 MET A N 1
ATOM 4150 C CA . MET A 1 515 ? -20.415 -1.522 25.025 1.00 86.81 515 MET A CA 1
ATOM 4151 C C . MET A 1 515 ? -21.915 -1.428 25.333 1.00 86.81 515 MET A C 1
ATOM 4153 O O . MET A 1 515 ? -22.515 -0.381 25.087 1.00 86.81 515 MET A O 1
ATOM 4157 N N . GLN A 1 516 ? -22.529 -2.483 25.880 1.00 87.25 516 GLN A N 1
ATOM 4158 C CA . GLN A 1 516 ? -23.949 -2.483 26.245 1.00 87.25 516 GLN A CA 1
ATOM 4159 C C . GLN A 1 516 ? -24.176 -1.874 27.632 1.00 87.25 516 GLN A C 1
ATOM 4161 O O . GLN A 1 516 ? -25.110 -1.099 27.835 1.00 87.25 516 GLN A O 1
ATOM 4166 N N . SER A 1 517 ? -23.326 -2.225 28.594 1.00 90.81 517 SER A N 1
ATOM 4167 C CA . SER A 1 517 ? -23.424 -1.782 29.989 1.00 90.81 517 SER A CA 1
ATOM 4168 C C . SER A 1 517 ? -22.577 -0.546 30.303 1.00 90.81 517 SER A C 1
ATOM 4170 O O . SER A 1 517 ? -22.850 0.149 31.284 1.00 90.81 517 SER A O 1
ATOM 4172 N N . GLY A 1 518 ? -21.546 -0.274 29.498 1.00 88.12 518 GLY A N 1
ATOM 4173 C CA . GLY A 1 518 ? -20.512 0.724 29.775 1.00 88.12 518 GLY A CA 1
ATOM 4174 C C . GLY A 1 518 ? -19.541 0.311 30.886 1.00 88.12 518 GLY A C 1
ATOM 4175 O O . GLY A 1 518 ? -18.731 1.132 31.325 1.00 88.12 518 GLY A O 1
ATOM 4176 N N . GLU A 1 519 ? -19.620 -0.931 31.379 1.00 91.06 519 GLU A N 1
ATOM 4177 C CA . GLU A 1 519 ? -18.739 -1.432 32.430 1.00 91.06 519 GLU A CA 1
ATOM 4178 C C . GLU A 1 519 ? -17.300 -1.532 31.916 1.00 91.06 519 GLU A C 1
ATOM 4180 O O . GLU A 1 519 ? -17.033 -2.127 30.872 1.00 91.06 519 GLU A O 1
ATOM 4185 N N . LYS A 1 520 ? -16.361 -0.944 32.667 1.00 90.38 520 LYS A N 1
ATOM 4186 C CA . LYS A 1 520 ? -14.930 -0.968 32.352 1.00 90.38 520 LYS A CA 1
ATOM 4187 C C . LYS A 1 520 ? -14.198 -1.956 33.249 1.00 90.38 520 LYS A C 1
ATOM 4189 O O . LYS A 1 520 ? -14.247 -1.839 34.475 1.00 90.38 520 LYS A O 1
ATOM 41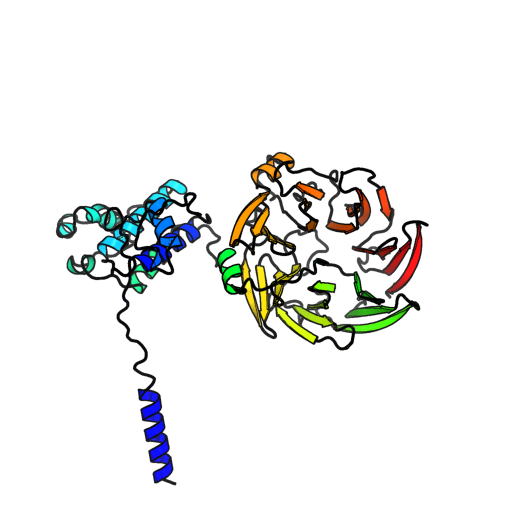94 N N . THR A 1 521 ? -13.426 -2.845 32.638 1.00 86.06 521 THR A N 1
ATOM 4195 C CA . THR A 1 521 ? -12.592 -3.835 33.320 1.00 86.06 521 THR A CA 1
ATOM 4196 C C . THR A 1 521 ? -11.126 -3.611 32.962 1.00 86.06 521 THR A C 1
ATOM 4198 O O . THR A 1 521 ? -10.752 -3.560 31.794 1.00 86.06 521 THR A O 1
ATOM 4201 N N . LEU A 1 522 ? -10.265 -3.480 33.975 1.00 82.00 522 LEU A N 1
ATOM 4202 C CA . LEU A 1 522 ? -8.816 -3.438 33.772 1.00 82.00 522 LEU A CA 1
ATOM 4203 C C . LEU A 1 522 ? -8.311 -4.855 33.477 1.00 82.00 522 LEU A C 1
ATOM 4205 O O . LEU A 1 522 ? -8.324 -5.700 34.370 1.00 82.00 522 LEU A O 1
ATOM 4209 N N . ILE A 1 523 ? -7.842 -5.087 32.253 1.00 78.38 523 ILE A N 1
ATOM 4210 C CA . ILE A 1 523 ? -7.328 -6.388 31.806 1.00 78.38 523 ILE A CA 1
ATOM 4211 C C . ILE A 1 523 ? -5.863 -6.548 32.201 1.00 78.38 523 ILE A C 1
ATOM 4213 O O . ILE A 1 523 ? -5.472 -7.570 32.757 1.00 78.38 523 ILE A O 1
ATOM 4217 N N . ALA A 1 524 ? -5.060 -5.509 31.974 1.00 68.38 524 ALA A N 1
ATOM 4218 C CA . ALA A 1 524 ? -3.647 -5.511 32.324 1.00 68.38 524 ALA A CA 1
ATOM 4219 C C . ALA A 1 524 ? -3.204 -4.127 32.794 1.00 68.38 524 ALA A C 1
ATOM 4221 O O . ALA A 1 524 ? -3.613 -3.107 32.242 1.00 68.38 524 ALA A O 1
ATOM 4222 N N . ARG A 1 525 ? -2.348 -4.089 33.819 1.00 71.00 525 ARG A N 1
ATOM 4223 C CA . ARG A 1 525 ? -1.715 -2.857 34.306 1.00 71.00 525 ARG A CA 1
ATOM 4224 C C . ARG A 1 525 ? -0.269 -2.805 33.840 1.00 71.00 525 ARG A C 1
ATOM 4226 O O . ARG A 1 525 ? 0.460 -3.786 34.012 1.00 71.00 525 ARG A O 1
ATOM 4233 N N . PHE A 1 526 ? 0.136 -1.659 33.312 1.00 69.44 526 PHE A N 1
ATOM 4234 C CA . PHE A 1 526 ? 1.520 -1.386 32.932 1.00 69.44 526 PHE A CA 1
ATOM 4235 C C . PHE A 1 526 ? 2.181 -0.580 34.049 1.00 69.44 526 PHE A C 1
ATOM 4237 O O . PHE A 1 526 ? 1.487 0.082 34.828 1.00 69.44 526 PHE A O 1
ATOM 4244 N N . LYS A 1 527 ? 3.480 -0.791 34.248 1.00 54.44 527 LYS A N 1
ATOM 4245 C CA . LYS A 1 527 ? 4.211 -0.289 35.414 1.00 54.44 527 LYS A CA 1
ATOM 4246 C C . LYS A 1 527 ? 5.110 0.868 35.053 1.00 54.44 527 LYS A C 1
ATOM 4248 O O . LYS A 1 527 ? 5.815 0.722 34.035 1.00 54.44 527 LYS A O 1
#

Secondary structure (DSSP, 8-state):
-HHHHHHHHHHHHHHHHTTS-S-------BHHHHHHHHHHHHHHHH-------------SSGGG-TTHHHHHHHHHTTS---SBTTB--TTSBPBHHHHHHHHHHHHHHHHHHHT--PPP-S---GGGGTTS-HHHHHHHHHHHHTTSS----HHHHHSBPPHHHHHHHHHHHHHHS--TT-S----HHHHHHHHH-------------TTBSEEEETTEEEEEEE-SSEEEEEEEETTT--EEEEEEEEPPTTS------EEEETTEEEEEEEETTTTEEEEEEEETTEEEEEEEEEE-S------SS--TT--EEEEEETTEEEEEETTEEEEEEBTEEEEEE--EEEEEEETTEEEEEEEETTEEEEEEEEEETTTTEEEEEE-HHHHHHHHT---TTS----EEEEEETTEEEEE--TTT--EEEEETTSSS--EESSSS-----EEEETTEEEEE-TTS-EEEEETTS---EEEE-SSEEEEEEEETTEEEEEEE-STT--EEEEEEEETTT--EEEEEE--

Mean predicted aligned error: 17.75 Å

Sequence (527 aa):
MRRRIIMLLIMMCVLTQQCWTAGAQDDVYTREELADDVMGTYEYITQEFSLPMSERIVFDDKGQSQYKMRIMQVYLAGFMNGVDEKLFAPDQKVTNAQVMTVIYRLIVKLNQKYDTVWTKNTSVDHEKLSGLPDWSKEAVTYLLERGIISLEDESYYEAEASSGDVDAILDQIRGRYNTAYSGQRIDFNEFLERSGNTAANIESSVINDSGSYIVKYNDYLYYYKYFADHADLCRVDLRNGSEEYVDTLTHADTGYSGVARIFRIDGRLYYSKSTDKGDSFAVYSIDANYPAPRFEGNINELIYAYSDDLSIYDEFKIFGLDGEIYVLARRSVYKLNGDVSERMAENVSDICVDGDKIYYSLFEDDINTGGIMCYDMDDMTNTETVSDEEVREYNKTTVYGDGCTIQNIFVDEDVLYFIGAPDAAEILKYNADGNEGVQGLTNKAYTRLFKKQDDTLYYIDSNHEVCCINTDGTDMKKIIENEFVFSFNVYGDKLYYYRIVDNSGYPAGLIEIDMQSGEKTLIARFK

InterPro domains:
  IPR001119 S-layer homology domain [PS51272] (54-117)
  IPR015943 WD40/YVTN repeat-like-containing domain superfamily [G3DSA:2.130.10.10] (192-502)

Solvent-accessible surface area (backbone atoms only — not comparable to full-atom values): 29786 Å² total; per-residue (Å²): 110,74,73,61,53,52,50,52,53,51,51,49,53,51,56,57,52,70,70,67,78,78,70,93,59,80,68,79,29,25,43,40,58,53,24,40,54,52,43,52,49,48,29,65,68,64,74,51,87,73,76,72,93,59,92,73,81,63,42,79,57,40,87,80,46,95,47,43,64,34,54,49,37,26,39,75,74,62,42,45,76,55,82,45,93,44,32,55,55,49,86,41,71,33,29,35,40,55,51,42,38,32,51,39,42,50,51,53,52,51,25,66,73,68,74,49,79,86,65,74,76,52,86,75,68,63,77,82,50,64,83,50,60,79,89,31,46,62,29,52,48,56,33,42,18,49,66,66,46,80,93,73,60,72,69,57,41,70,30,72,32,45,54,72,61,53,50,57,43,49,50,53,49,53,66,70,64,61,55,101,71,81,71,81,71,50,53,64,66,58,34,53,58,70,74,57,88,66,98,70,82,83,81,85,58,88,52,80,45,69,66,22,59,47,42,78,55,89,67,28,41,36,34,68,48,58,46,98,69,35,35,31,39,31,34,29,33,72,88,80,66,52,74,44,85,66,50,75,43,71,55,42,100,77,87,61,78,45,72,57,36,31,36,40,44,79,90,38,40,34,36,38,36,43,37,87,74,41,38,20,40,32,36,28,37,43,46,96,92,43,75,67,70,41,85,48,20,28,38,88,51,72,53,78,69,72,56,94,56,87,65,88,72,63,47,69,42,65,50,61,57,96,93,40,47,34,34,37,43,72,24,22,33,25,41,49,63,35,89,47,45,45,80,42,33,52,42,38,49,30,65,33,72,55,84,58,32,38,40,35,26,45,43,44,95,89,32,31,60,40,24,35,36,34,35,34,63,85,80,70,45,76,41,79,66,39,47,35,64,51,49,44,62,65,66,67,67,89,61,93,82,72,38,39,45,56,34,75,50,43,76,55,90,61,33,39,34,28,28,39,33,80,93,32,14,19,44,31,36,34,39,67,83,66,84,45,72,69,39,71,55,44,82,63,32,44,50,79,50,73,48,76,56,87,66,33,36,34,33,30,34,72,76,26,23,37,32,35,29,33,79,87,49,44,82,69,42,78,78,40,76,101,46,42,44,81,51,65,42,76,60,87,65,33,39,37,34,32,38,40,82,58,95,81,78,51,57,42,27,38,34,38,31,38,70,86,80,67,50,74,44,80,75,43,80,42,110

Nearest PDB structures (foldseek):
  4imm-assembly1_A  TM=5.837E-01  e=1.753E-07  Moraxella catarrhalis RH4
  4imm-assembly2_B  TM=5.418E-01  e=1.185E-06  Moraxella catarrhalis RH4
  7d5s-assembly1_A5  TM=5.713E-01  e=5.147E-05  Saccharomyces cerevisiae S288C
  7vph-assembly3_E  TM=5.417E-01  e=2.992E-04  Homo sapiens
  7vph-assembly2_C  TM=5.372E-01  e=1.286E-03  Homo sapiens

Organism: NCBI:txid2840895

pLDDT: mean 72.43, std 16.94, range [29.38, 97.62]

Foldseek 3Di:
DVVVVVVVVVVVVVVVVVVPPDDPPPQQAWLLNLLVLLVVLLCLLVVDDDFLPDPDQQAPCLVVDPSSRSLSVCVVLVLDDQPDRHHNRGSHFDFQLSSLSSVLSSVVSSCVVVVDDQDFPDADDCVQVPLPDPSSSVSVRVCCRRVLDDDDHPVRRRDGDHPVVSVSSSVVVCVVSDDVPSPDFDDVLNLVVVVDQDPDDDPDDDDWPKFAQWDDADQKIWHWFDDQFWIWIWIARNVPLDIDTQGIQGDQPPRDAARWGWTDAPSWIKIKHADHPSAKIWMWTADPVHSHTHTQEMERGGAPPDPVPPPLQWDWTWYDDPNWIWIQTRQWIWTGDHHYIDTRGHQWLDWDDHDQKIWTWGHPPQATQQWIWIQGNVVRDIDGQAHSVLLCVVVVDPDPDHHFRWADWDDDDQKTWTQTRQQQRFTWIDGSVNPDTIDTLDGSFSWDDWDDDDQKIWTQGPQQFIWMAGVVSPDIDTLGPPWRWDGWDDDVQKIWTFTDDDPPPDGQFIWIARNVVRDIDTSGGHD